Protein AF-A0A1G6DWP0-F1 (afdb_monomer_lite)

Radius of gyration: 29.45 Å; chains: 1; bounding box: 81×47×83 Å

Foldseek 3Di:
DPLQQVLQVVQVVVLVVLCVVQVAAKAFDDPLQLCLVQPLEDDPLAQETEMEHALVSQVSSVVSCVVCVDPQWDKDDLLQQLLAFALFIWTFRQQWAKQQLVCNNNDPFGGHTYTYFYWFFQFPDPVLVVLLVLLSLLSLQLNPQQDHDPDPSSVVSVVVHVVQCPDPVSSSVVSVVSSVSRSVGRPDPPGQKTWTDTRPDDIQIDGPQQRPDFDWGHHPRDIGTHGHPVSQCSVPNPCSSVDDDDRNDDDPRIDIDSRHRNVVVCVVCVVVPNPSVVVSVVVSVVSNVCVVCVVVVVVVVVVVLVVVLVVVLVVVCVLCVVCVVVLLVCVVVVVLVVNCVSCVSVVVSQVVSVVVLAAHANEVVNLVSVQVSCVVVVNNVVSVSSVVRYDPVSHDHDDDDDPPDD

Structure (mmCIF, N/CA/C/O backbone):
data_AF-A0A1G6DWP0-F1
#
_entry.id   AF-A0A1G6DWP0-F1
#
loop_
_atom_site.group_PDB
_atom_site.id
_atom_site.type_symbol
_atom_site.label_atom_id
_atom_site.label_alt_id
_atom_site.label_comp_id
_atom_site.label_asym_id
_atom_site.label_entity_id
_atom_site.label_seq_id
_atom_site.pdbx_PDB_ins_code
_atom_site.Cartn_x
_atom_site.Cartn_y
_atom_site.Cartn_z
_atom_site.occupancy
_atom_site.B_iso_or_equiv
_atom_site.auth_seq_id
_atom_site.auth_comp_id
_atom_site.auth_asym_id
_atom_site.auth_atom_id
_atom_site.pdbx_PDB_model_num
ATOM 1 N N . MET A 1 1 ? -8.481 -23.410 6.264 1.00 83.12 1 MET A N 1
ATOM 2 C CA . MET A 1 1 ? -7.881 -22.217 6.900 1.00 83.12 1 MET A CA 1
ATOM 3 C C . MET A 1 1 ? -6.652 -22.621 7.699 1.00 83.12 1 MET A C 1
ATOM 5 O O . MET A 1 1 ? -6.748 -23.584 8.456 1.00 83.12 1 MET A O 1
ATOM 9 N N . THR A 1 2 ? -5.534 -21.903 7.555 1.00 90.94 2 THR A N 1
ATOM 10 C CA . THR A 1 2 ? -4.406 -22.002 8.505 1.00 90.94 2 THR A CA 1
ATOM 11 C C . THR A 1 2 ? -4.781 -21.350 9.843 1.00 90.94 2 THR A C 1
ATOM 13 O O . THR A 1 2 ? -5.803 -20.660 9.919 1.00 90.94 2 THR A O 1
ATOM 16 N N . GLU A 1 3 ? -3.961 -21.518 10.885 1.00 93.44 3 GLU A N 1
ATOM 17 C CA . GLU A 1 3 ? -4.182 -20.833 12.170 1.00 93.44 3 GLU A CA 1
ATOM 18 C C . GLU A 1 3 ? -4.237 -19.309 12.008 1.00 93.44 3 GLU A C 1
ATOM 20 O O . GLU A 1 3 ? -5.120 -18.665 12.567 1.00 93.44 3 GLU A O 1
ATOM 25 N N . ILE A 1 4 ? -3.405 -18.735 11.131 1.00 94.12 4 ILE A N 1
ATOM 26 C CA . ILE A 1 4 ? -3.423 -17.295 10.837 1.00 94.12 4 ILE A CA 1
ATOM 27 C C . ILE A 1 4 ? -4.785 -16.861 10.288 1.00 94.12 4 ILE A C 1
ATOM 29 O O . ILE A 1 4 ? -5.361 -15.884 10.770 1.00 94.12 4 ILE A O 1
ATOM 33 N N . GLN A 1 5 ? -5.344 -17.584 9.308 1.00 94.25 5 GLN A N 1
ATOM 34 C CA . GLN A 1 5 ? -6.663 -17.226 8.772 1.00 94.25 5 GLN A CA 1
ATOM 35 C C . GLN A 1 5 ? -7.773 -17.416 9.805 1.00 94.25 5 GLN A C 1
ATOM 37 O O . GLN A 1 5 ? -8.675 -16.585 9.856 1.00 94.25 5 GLN A O 1
ATOM 42 N N . LYS A 1 6 ? -7.694 -18.432 10.676 1.00 95.94 6 LYS A N 1
ATOM 43 C CA . LYS A 1 6 ? -8.649 -18.585 11.786 1.00 95.94 6 LYS A CA 1
ATOM 44 C C . LYS A 1 6 ? -8.579 -17.397 12.748 1.00 95.94 6 LYS A C 1
ATOM 46 O O . LYS A 1 6 ? -9.624 -16.865 13.128 1.00 95.94 6 LYS A O 1
ATOM 51 N N . THR A 1 7 ? -7.378 -16.936 13.104 1.00 96.94 7 THR A N 1
ATOM 52 C CA . THR A 1 7 ? -7.182 -15.743 13.941 1.00 96.94 7 THR A CA 1
ATOM 53 C C . THR A 1 7 ? -7.765 -14.498 13.273 1.00 96.94 7 THR A C 1
ATOM 55 O O . THR A 1 7 ? -8.536 -13.771 13.899 1.00 96.94 7 THR A O 1
ATOM 58 N N . LEU A 1 8 ? -7.458 -14.259 11.995 1.00 96.94 8 LEU A N 1
ATOM 59 C CA . LEU A 1 8 ? -7.974 -13.105 11.251 1.00 96.94 8 LEU A CA 1
ATOM 60 C C . LEU A 1 8 ? -9.498 -13.141 11.104 1.00 96.94 8 LEU A C 1
ATOM 62 O O . LEU A 1 8 ? -10.159 -12.122 11.305 1.00 96.94 8 LEU A O 1
ATOM 66 N N . PHE A 1 9 ? -10.064 -14.307 10.798 1.00 97.62 9 PHE A N 1
ATOM 67 C CA . PHE A 1 9 ? -11.506 -14.499 10.702 1.00 97.62 9 PHE A CA 1
ATOM 68 C C . PHE A 1 9 ? -12.209 -14.279 12.045 1.00 97.62 9 PHE A C 1
ATOM 70 O O . PHE A 1 9 ? -13.267 -13.650 12.087 1.00 97.62 9 PHE A O 1
ATOM 77 N N . THR A 1 10 ? -11.600 -14.721 13.148 1.00 97.81 10 THR A N 1
ATOM 78 C CA . THR A 1 10 ? -12.108 -14.471 14.505 1.00 97.81 10 THR A CA 1
ATOM 79 C C . THR A 1 10 ? -12.187 -12.973 14.788 1.00 97.81 10 THR A C 1
ATOM 81 O O . THR A 1 10 ? -13.247 -12.476 15.165 1.00 97.81 10 THR A O 1
ATOM 84 N N . LEU A 1 11 ? -11.115 -12.224 14.506 1.00 98.44 11 LEU A N 1
ATOM 85 C CA . LEU A 1 11 ? -11.111 -10.768 14.676 1.00 98.44 11 LEU A CA 1
ATOM 86 C C . LEU A 1 11 ? -12.141 -10.079 13.775 1.00 98.44 11 LEU A C 1
ATOM 88 O O . LEU A 1 11 ? -12.822 -9.150 14.205 1.00 98.44 11 LEU A O 1
ATOM 92 N N . LEU A 1 12 ? -12.297 -10.546 12.535 1.00 98.44 12 LEU A N 1
ATOM 93 C CA . LEU A 1 12 ? -13.304 -10.017 11.618 1.00 98.44 12 LEU A CA 1
ATOM 94 C C . LEU A 1 12 ? -14.731 -10.258 12.142 1.00 98.44 12 LEU A C 1
ATOM 96 O O . LEU A 1 12 ? -15.574 -9.365 12.055 1.00 98.44 12 LEU A O 1
ATOM 100 N N . CYS A 1 13 ? -14.997 -11.428 12.730 1.00 98.50 13 CYS A N 1
ATOM 101 C CA . CYS A 1 13 ? -16.272 -11.751 13.373 1.00 98.50 13 CYS A CA 1
ATOM 102 C C . CYS A 1 13 ? -16.554 -10.883 14.606 1.00 98.50 13 CYS A C 1
ATOM 104 O O . CYS A 1 13 ? -17.711 -10.535 14.847 1.00 98.50 13 CYS A O 1
ATOM 106 N N . GLU A 1 14 ? -15.527 -10.545 15.387 1.00 98.50 14 GLU A N 1
ATOM 107 C CA . GLU A 1 14 ? -15.638 -9.643 16.539 1.00 98.50 14 GLU A CA 1
ATOM 108 C C . GLU A 1 14 ? -15.982 -8.215 16.093 1.00 98.50 14 GLU A C 1
ATOM 110 O O . GLU A 1 14 ? -16.933 -7.625 16.611 1.00 98.50 14 GLU A O 1
ATOM 115 N N . VAL A 1 15 ? -15.281 -7.687 15.079 1.00 98.69 15 VAL A N 1
ATOM 116 C CA . VAL A 1 15 ? -15.577 -6.373 14.476 1.00 98.69 15 VAL A CA 1
ATOM 117 C C . VAL A 1 15 ? -17.012 -6.328 13.951 1.00 98.69 15 VAL A C 1
ATOM 119 O O . VAL A 1 15 ? -17.754 -5.398 14.266 1.00 98.69 15 VAL A O 1
ATOM 122 N N . ASP A 1 16 ? -17.430 -7.349 13.204 1.00 98.56 16 ASP A N 1
ATOM 123 C CA . ASP A 1 16 ? -18.805 -7.503 12.721 1.00 98.56 16 ASP A CA 1
ATOM 124 C C . ASP A 1 16 ? -19.824 -7.578 13.873 1.00 98.56 16 ASP A C 1
ATOM 126 O O . ASP A 1 16 ? -20.867 -6.928 13.830 1.00 98.56 16 ASP A O 1
ATOM 130 N N . GLY A 1 17 ? -19.511 -8.317 14.941 1.00 98.50 17 GLY A N 1
ATOM 131 C CA . GLY A 1 17 ? -20.351 -8.418 16.137 1.00 98.50 17 GLY A CA 1
ATOM 132 C C . GLY A 1 17 ? -20.591 -7.065 16.810 1.00 98.50 17 GLY A C 1
ATOM 133 O O . GLY A 1 17 ? -21.740 -6.720 17.097 1.00 98.50 17 GLY A O 1
ATOM 134 N N . ILE A 1 18 ? -19.531 -6.269 16.995 1.00 98.69 18 ILE A N 1
ATOM 135 C CA . ILE A 1 18 ? -19.629 -4.893 17.504 1.00 98.69 18 ILE A CA 1
ATOM 136 C C . ILE A 1 18 ? -20.481 -4.051 16.549 1.00 98.69 18 ILE A C 1
ATOM 138 O O . ILE A 1 18 ? -21.414 -3.374 16.985 1.00 98.69 18 ILE A O 1
ATOM 142 N N . CYS A 1 19 ? -20.218 -4.125 15.243 1.00 98.62 19 CYS A N 1
ATOM 143 C CA . CYS A 1 19 ? -20.950 -3.327 14.267 1.00 98.62 19 CYS A CA 1
ATOM 144 C C . CYS A 1 19 ? -22.452 -3.636 14.273 1.00 98.62 19 CYS A C 1
ATOM 146 O O . CYS A 1 19 ? -23.265 -2.715 14.335 1.00 98.62 19 CYS A O 1
ATOM 148 N N . ARG A 1 20 ? -22.838 -4.916 14.301 1.00 97.94 20 ARG A N 1
ATOM 149 C CA . ARG A 1 20 ? -24.248 -5.328 14.387 1.00 97.94 20 ARG A CA 1
ATOM 150 C C . ARG A 1 20 ? -24.908 -4.875 15.682 1.00 97.94 20 ARG A C 1
ATOM 152 O O . ARG A 1 20 ? -26.005 -4.329 15.631 1.00 97.94 20 ARG A O 1
ATOM 159 N N . LYS A 1 21 ? -24.237 -5.055 16.826 1.00 98.50 21 LYS A N 1
ATOM 160 C CA . LYS A 1 21 ? -24.758 -4.657 18.145 1.00 98.50 21 LYS A CA 1
ATOM 161 C C . LYS A 1 21 ? -25.080 -3.163 18.212 1.00 98.50 21 LYS A C 1
ATOM 163 O O . LYS A 1 21 ? -26.076 -2.780 18.818 1.00 98.50 21 LYS A O 1
ATOM 168 N N . TYR A 1 22 ? -24.254 -2.334 17.579 1.00 98.56 22 TYR A N 1
ATOM 169 C CA . TYR A 1 22 ? -24.376 -0.877 17.624 1.00 98.56 22 TYR A CA 1
ATOM 170 C C . TYR A 1 22 ? -25.005 -0.256 16.370 1.00 98.56 22 TYR A C 1
ATOM 172 O O . TYR A 1 22 ? -25.096 0.970 16.295 1.00 98.56 22 TYR A O 1
ATOM 180 N N . GLY A 1 23 ? -25.441 -1.060 15.393 1.00 97.88 23 GLY A N 1
ATOM 181 C CA . GLY A 1 23 ? -26.005 -0.575 14.129 1.00 97.88 23 GLY A CA 1
ATOM 182 C C . GLY A 1 23 ? -25.023 0.290 13.332 1.00 97.88 23 GLY A C 1
ATOM 183 O O . GLY A 1 23 ? -25.397 1.365 12.855 1.00 97.88 23 GLY A O 1
ATOM 184 N N . ILE A 1 24 ? -23.757 -0.125 13.276 1.00 98.56 24 ILE A N 1
ATOM 185 C CA . ILE A 1 24 ? -22.672 0.556 12.562 1.00 98.56 24 ILE A CA 1
ATOM 186 C C . ILE A 1 24 ? -22.544 -0.056 11.172 1.00 98.56 24 ILE A C 1
ATOM 188 O O . ILE A 1 24 ? -22.426 -1.274 11.026 1.00 98.56 24 ILE A O 1
ATOM 192 N N . THR A 1 25 ? -22.552 0.794 10.148 1.00 98.12 25 THR A N 1
ATOM 193 C CA . THR A 1 25 ? -22.424 0.343 8.757 1.00 98.12 25 THR A CA 1
ATOM 194 C C . THR A 1 25 ? -20.957 0.238 8.359 1.00 98.12 25 THR A C 1
ATOM 196 O O . THR A 1 25 ? -20.191 1.194 8.488 1.00 98.12 25 THR A O 1
ATOM 199 N N . TYR A 1 26 ? -20.574 -0.909 7.810 1.00 98.56 26 TYR A N 1
ATOM 200 C CA . TYR A 1 26 ? -19.244 -1.162 7.270 1.00 98.56 26 TYR A CA 1
ATOM 201 C C . TYR A 1 26 ? -19.346 -2.079 6.052 1.00 98.56 26 TYR A C 1
ATOM 203 O O . TYR A 1 26 ? -20.391 -2.678 5.804 1.00 98.56 26 TYR A O 1
ATOM 211 N N . PHE A 1 27 ? -18.250 -2.202 5.313 1.00 98.62 27 PHE A N 1
ATOM 212 C CA . PHE A 1 27 ? -18.129 -3.140 4.204 1.00 98.62 27 PHE A CA 1
ATOM 213 C C . PHE A 1 27 ? -16.790 -3.866 4.303 1.00 98.62 27 PHE A C 1
ATOM 215 O O . PHE A 1 27 ? -15.800 -3.262 4.725 1.00 98.62 27 PHE A O 1
ATOM 222 N N . LEU A 1 28 ? -16.720 -5.134 3.893 1.00 98.12 28 LEU A N 1
ATOM 223 C CA . LEU A 1 28 ? -15.428 -5.752 3.600 1.00 98.12 28 LEU A CA 1
ATOM 224 C C . LEU A 1 28 ? -14.713 -4.907 2.542 1.00 98.12 28 LEU A C 1
ATOM 226 O O . LEU A 1 28 ? -15.346 -4.328 1.652 1.00 98.12 28 LEU A O 1
ATOM 230 N N . HIS A 1 29 ? -13.389 -4.845 2.631 1.00 95.81 29 HIS A N 1
ATOM 231 C CA . HIS A 1 29 ? -12.581 -4.006 1.759 1.00 95.81 29 HIS A CA 1
ATOM 232 C C . HIS A 1 29 ? -11.434 -4.776 1.106 1.00 95.81 29 HIS A C 1
ATOM 234 O O . HIS A 1 29 ? -10.987 -5.815 1.599 1.00 95.81 29 HIS A O 1
ATOM 240 N N . GLU A 1 30 ? -10.992 -4.256 -0.038 1.00 92.94 30 GLU A N 1
ATOM 241 C CA . GLU A 1 30 ? -9.921 -4.800 -0.869 1.00 92.94 30 GLU A CA 1
ATOM 242 C C . GLU A 1 30 ? -9.994 -6.327 -1.041 1.00 92.94 30 GLU A C 1
ATOM 244 O O . GLU A 1 30 ? -11.018 -6.886 -1.438 1.00 92.94 30 GLU A O 1
ATOM 249 N N . ASN A 1 31 ? -8.888 -7.010 -0.751 1.00 92.38 31 ASN A N 1
ATOM 250 C CA . ASN A 1 31 ? -8.732 -8.431 -0.973 1.00 92.38 31 ASN A CA 1
ATOM 251 C C . ASN A 1 31 ? -9.689 -9.252 -0.111 1.00 92.38 31 ASN A C 1
ATOM 253 O O . ASN A 1 31 ? -10.135 -10.298 -0.562 1.00 92.38 31 ASN A O 1
ATOM 257 N N . THR A 1 32 ? -10.045 -8.764 1.083 1.00 95.19 32 THR A N 1
ATOM 258 C CA . THR A 1 32 ? -11.019 -9.444 1.951 1.00 95.19 32 THR A CA 1
ATOM 259 C C . THR A 1 32 ? -12.395 -9.463 1.285 1.00 95.19 32 THR A C 1
ATOM 261 O O . THR A 1 32 ? -13.054 -10.498 1.255 1.00 95.19 32 THR A O 1
ATOM 264 N N . ALA A 1 33 ? -12.808 -8.341 0.684 1.00 95.81 33 ALA A N 1
ATOM 265 C CA . ALA A 1 33 ? -14.050 -8.271 -0.084 1.00 95.81 33 ALA A CA 1
ATOM 266 C C . ALA A 1 33 ? -13.993 -9.138 -1.342 1.00 95.81 33 ALA A C 1
ATOM 268 O O . ALA A 1 33 ? -14.958 -9.824 -1.664 1.00 95.81 33 ALA A O 1
ATOM 269 N N . LEU A 1 34 ? -12.871 -9.095 -2.068 1.00 94.88 34 LEU A N 1
ATOM 270 C CA . LEU A 1 34 ? -12.729 -9.841 -3.314 1.00 94.88 34 LEU A CA 1
ATOM 271 C C . LEU A 1 34 ? -12.750 -11.354 -3.069 1.00 94.88 34 LEU A C 1
ATOM 273 O O . LEU A 1 34 ? -13.442 -12.070 -3.785 1.00 94.88 34 LEU A O 1
ATOM 277 N N . GLU A 1 35 ? -12.047 -11.837 -2.046 1.00 93.62 35 GLU A N 1
ATOM 278 C CA . GLU A 1 35 ? -12.040 -13.252 -1.654 1.00 93.62 35 GLU A CA 1
ATOM 279 C C . GLU A 1 35 ? -13.436 -13.732 -1.250 1.00 93.62 35 GLU A C 1
ATOM 281 O O . GLU A 1 35 ? -13.875 -14.789 -1.705 1.00 93.62 35 GLU A O 1
ATOM 286 N N . ALA A 1 36 ? -14.170 -12.909 -0.499 1.00 94.75 36 ALA A N 1
ATOM 287 C CA . ALA A 1 36 ? -15.547 -13.188 -0.104 1.00 94.75 36 ALA A CA 1
ATOM 288 C C . ALA A 1 36 ? -16.545 -13.215 -1.275 1.00 94.75 36 ALA A C 1
ATOM 290 O O . ALA A 1 36 ? -17.638 -13.738 -1.118 1.00 94.75 36 ALA A O 1
ATOM 291 N N . VAL A 1 37 ? -16.215 -12.632 -2.431 1.00 94.38 37 VAL A N 1
ATOM 292 C CA . VAL A 1 37 ? -17.073 -12.663 -3.633 1.00 94.38 37 VAL A CA 1
ATOM 293 C C . VAL A 1 37 ? -16.622 -13.733 -4.633 1.00 94.38 37 VAL A C 1
ATOM 295 O O . VAL A 1 37 ? -17.430 -14.235 -5.408 1.00 94.38 37 VAL A O 1
ATOM 298 N N . GLN A 1 38 ? -15.333 -14.077 -4.651 1.00 92.50 38 GLN A N 1
ATOM 299 C CA . GLN A 1 38 ? -14.774 -15.053 -5.588 1.00 92.50 38 GLN A CA 1
ATOM 300 C C . GLN A 1 38 ? -14.834 -16.499 -5.086 1.00 92.50 38 GLN A C 1
ATOM 302 O O . GLN A 1 38 ? -14.911 -17.416 -5.903 1.00 92.50 38 GLN A O 1
ATOM 307 N N . LYS A 1 39 ? -14.642 -16.716 -3.780 1.00 85.25 39 LYS A N 1
ATOM 308 C CA . LYS A 1 39 ? -14.234 -18.025 -3.247 1.00 85.25 39 LYS A CA 1
ATOM 309 C C . LYS A 1 39 ? -14.945 -18.448 -1.965 1.00 85.25 39 LYS A C 1
ATOM 311 O O . LYS A 1 39 ? -14.779 -19.594 -1.552 1.00 85.25 39 LYS A O 1
ATOM 316 N N . ASP A 1 40 ? -15.644 -17.528 -1.310 1.00 88.81 40 ASP A N 1
ATOM 317 C CA . ASP A 1 40 ? -16.274 -17.704 0.004 1.00 88.81 40 ASP A CA 1
ATOM 318 C C . ASP A 1 40 ? -15.311 -18.125 1.140 1.00 88.81 40 ASP A C 1
ATOM 320 O O . ASP A 1 40 ? -15.757 -18.496 2.225 1.00 88.81 40 ASP A O 1
ATOM 324 N N . HIS A 1 41 ? -13.989 -18.041 0.934 1.00 91.12 41 HIS A N 1
ATOM 325 C CA . HIS A 1 41 ? -12.952 -18.356 1.926 1.00 91.12 41 HIS A CA 1
ATOM 326 C C . HIS A 1 41 ? -11.785 -17.364 1.869 1.00 91.12 41 HIS A C 1
ATOM 328 O O . HIS A 1 41 ? -11.481 -16.806 0.811 1.00 91.12 41 HIS A O 1
ATOM 334 N N . MET A 1 42 ? -11.111 -17.157 3.003 1.00 91.12 42 MET A N 1
ATOM 335 C CA . MET A 1 42 ? -9.923 -16.303 3.088 1.00 91.12 42 MET A CA 1
ATOM 336 C C . MET A 1 42 ? -8.726 -16.960 2.397 1.00 91.12 42 MET A C 1
ATOM 338 O O . MET A 1 42 ? -8.499 -18.166 2.512 1.00 91.12 42 MET A O 1
ATOM 342 N N . GLY A 1 43 ? -7.911 -16.162 1.707 1.00 87.81 43 GLY A N 1
ATOM 343 C CA . GLY A 1 43 ? -6.688 -16.655 1.075 1.00 87.81 43 GLY A CA 1
ATOM 344 C C . GLY A 1 43 ? -5.657 -17.160 2.094 1.00 87.81 43 GLY A C 1
ATOM 345 O O . GLY A 1 43 ? -5.438 -16.538 3.130 1.00 87.81 43 GLY A O 1
ATOM 346 N N . GLU A 1 44 ? -4.965 -18.257 1.779 1.00 85.88 44 GLU A N 1
ATOM 347 C CA . GLU A 1 44 ? -3.977 -18.884 2.681 1.00 85.88 44 GLU A CA 1
ATOM 348 C C . GLU A 1 44 ? -2.758 -17.994 2.986 1.00 85.88 44 GLU A C 1
ATOM 350 O O . GLU A 1 44 ? -2.156 -18.081 4.052 1.00 85.88 44 GLU A O 1
ATOM 355 N N . GLU A 1 45 ? -2.413 -17.089 2.071 1.00 85.12 45 GLU A N 1
ATOM 356 C CA . GLU A 1 45 ? -1.308 -16.127 2.210 1.00 85.12 45 GLU A CA 1
ATOM 357 C C . GLU A 1 45 ? -1.790 -14.761 2.758 1.00 85.12 45 GLU A C 1
ATOM 359 O O . GLU A 1 45 ? -1.157 -13.720 2.551 1.00 85.12 45 GLU A O 1
ATOM 364 N N . ARG A 1 46 ? -2.969 -14.717 3.394 1.00 88.31 46 ARG A N 1
ATOM 365 C CA . ARG A 1 46 ? -3.550 -13.490 3.954 1.00 88.31 46 ARG A CA 1
ATOM 366 C C . ARG A 1 46 ? -3.014 -13.251 5.365 1.00 88.31 46 ARG A C 1
ATOM 368 O O . ARG A 1 46 ? -3.211 -14.083 6.244 1.00 88.31 46 ARG A O 1
ATOM 375 N N . MET A 1 47 ? -2.396 -12.086 5.576 1.00 88.69 47 MET A N 1
ATOM 376 C CA . MET A 1 47 ? -1.822 -11.668 6.870 1.00 88.69 47 MET A CA 1
ATOM 377 C C . MET A 1 47 ? -2.618 -10.550 7.566 1.00 88.69 47 MET A C 1
ATOM 379 O O . MET A 1 47 ? -2.285 -10.143 8.676 1.00 88.69 47 MET A O 1
ATOM 383 N N . ILE A 1 48 ? -3.653 -10.020 6.910 1.00 89.50 48 ILE A N 1
ATOM 384 C CA . ILE A 1 48 ? -4.512 -8.956 7.435 1.00 89.50 48 ILE A CA 1
ATOM 385 C C . ILE A 1 48 ? -5.914 -9.084 6.839 1.00 89.50 48 ILE A C 1
ATOM 387 O O . ILE A 1 48 ? -6.045 -9.399 5.656 1.00 89.50 48 ILE A O 1
ATOM 391 N N . ALA A 1 49 ? -6.941 -8.835 7.647 1.00 95.06 49 ALA A N 1
ATOM 392 C CA . ALA A 1 49 ? -8.318 -8.681 7.183 1.00 95.06 49 ALA 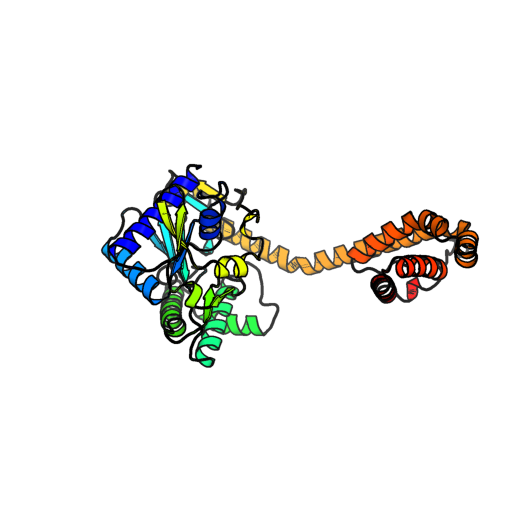A CA 1
ATOM 393 C C . ALA A 1 49 ? -8.672 -7.192 7.121 1.00 95.06 49 ALA A C 1
ATOM 395 O O . ALA A 1 49 ? -8.157 -6.393 7.903 1.00 95.06 49 ALA A O 1
ATOM 396 N N . GLU A 1 50 ? -9.532 -6.803 6.185 1.00 96.38 50 GLU A N 1
ATOM 397 C CA . GLU A 1 50 ? -9.767 -5.394 5.873 1.00 96.38 50 GLU A CA 1
ATOM 398 C C . GLU A 1 50 ? -11.253 -5.085 5.744 1.00 96.38 50 GLU A C 1
ATOM 400 O O . GLU A 1 50 ? -12.003 -5.758 5.033 1.00 96.38 50 GLU A O 1
ATOM 405 N N . VAL A 1 51 ? -11.657 -4.011 6.412 1.00 98.50 51 VAL A N 1
ATOM 406 C CA . VAL A 1 51 ? -12.980 -3.409 6.300 1.00 98.50 51 VAL A CA 1
ATOM 407 C C . VAL A 1 51 ? -12.843 -1.918 6.031 1.00 98.50 51 VAL A C 1
ATOM 409 O O . VAL A 1 51 ? -11.799 -1.310 6.277 1.00 98.50 51 VAL A O 1
ATOM 412 N N . ILE A 1 52 ? -13.908 -1.315 5.522 1.00 98.38 52 ILE A N 1
ATOM 413 C CA . ILE A 1 52 ? -13.985 0.117 5.274 1.00 98.38 52 ILE A CA 1
ATOM 414 C C . ILE A 1 52 ? -15.280 0.689 5.846 1.00 98.38 52 ILE A C 1
ATOM 416 O O . ILE A 1 52 ? -16.346 0.077 5.757 1.00 98.38 52 ILE A O 1
ATOM 420 N N . MET A 1 53 ? -15.176 1.873 6.444 1.00 98.12 53 MET A N 1
ATOM 421 C CA . MET A 1 53 ? -16.281 2.596 7.072 1.00 98.12 53 MET A CA 1
ATOM 422 C C . MET A 1 53 ? -16.260 4.061 6.641 1.00 98.12 53 MET A C 1
ATOM 424 O O . MET A 1 53 ? -15.196 4.624 6.383 1.00 98.12 53 MET A O 1
ATOM 428 N N . ARG A 1 54 ? -17.423 4.716 6.592 1.00 97.56 54 ARG A N 1
ATOM 429 C CA . ARG A 1 54 ? -17.468 6.187 6.497 1.00 97.56 54 ARG A CA 1
ATOM 430 C C . ARG A 1 54 ? -17.013 6.811 7.816 1.00 97.56 54 ARG A C 1
ATOM 432 O O . ARG A 1 54 ? -17.074 6.159 8.854 1.00 97.56 54 ARG A O 1
ATOM 439 N N . VAL A 1 55 ? -16.632 8.089 7.792 1.00 97.88 55 VAL A N 1
ATOM 440 C CA . VAL A 1 55 ? -16.181 8.814 8.996 1.00 97.88 55 VAL A CA 1
ATOM 441 C C . VAL A 1 55 ? -17.163 8.700 10.177 1.00 97.88 55 VAL A C 1
ATOM 443 O O . VAL A 1 55 ? -16.704 8.311 11.252 1.00 97.88 55 VAL A O 1
ATOM 446 N N . PRO A 1 56 ? -18.485 8.945 10.030 1.00 97.69 56 PRO A N 1
ATOM 447 C CA . PRO A 1 56 ? -19.406 8.832 11.166 1.00 97.69 56 PRO A CA 1
ATOM 448 C C . PRO A 1 56 ? -19.464 7.418 11.759 1.00 97.69 56 PRO A C 1
ATOM 450 O O . PRO A 1 56 ? -19.548 7.250 12.971 1.00 97.69 56 PRO A O 1
ATOM 453 N N . GLU A 1 57 ? -19.375 6.395 10.908 1.00 98.44 57 GLU A N 1
ATOM 454 C CA . GLU A 1 57 ? -19.407 4.989 11.321 1.00 98.44 57 GLU A CA 1
ATOM 455 C C . GLU A 1 57 ? -18.110 4.583 12.027 1.00 98.44 57 GLU A C 1
ATOM 457 O O . GLU A 1 57 ? -18.162 3.903 13.049 1.00 98.44 57 GLU A O 1
ATOM 462 N N . LEU A 1 58 ? -16.955 5.071 11.553 1.00 98.50 58 LEU A N 1
ATOM 463 C CA . LEU A 1 58 ? -15.679 4.888 12.243 1.00 98.50 58 LEU A CA 1
ATOM 464 C C . LEU A 1 58 ? -15.736 5.480 13.657 1.00 98.50 58 LEU A C 1
ATOM 466 O O . LEU A 1 58 ? -15.347 4.810 14.608 1.00 98.50 58 LEU A O 1
ATOM 470 N N . LEU A 1 59 ? -16.223 6.716 13.811 1.00 98.50 59 LEU A N 1
ATOM 471 C CA . LEU A 1 59 ? -16.313 7.363 15.125 1.00 98.50 59 LEU A CA 1
ATOM 472 C C . LEU A 1 59 ? -17.228 6.573 16.072 1.00 98.50 59 LEU A C 1
ATOM 474 O O . LEU A 1 59 ? -16.839 6.286 17.204 1.00 98.50 59 LEU A O 1
ATOM 478 N N . ARG A 1 60 ? -18.390 6.120 15.582 1.00 98.69 60 ARG A N 1
ATOM 479 C CA . ARG A 1 60 ? -19.290 5.234 16.339 1.00 98.69 60 ARG A CA 1
ATOM 480 C C . ARG A 1 60 ? -18.624 3.909 16.714 1.00 98.69 60 ARG A C 1
ATOM 482 O O . ARG A 1 60 ? -18.849 3.417 17.816 1.00 98.69 60 ARG A O 1
ATOM 489 N N . PHE A 1 61 ? -17.799 3.339 15.835 1.00 98.75 61 PHE A N 1
ATOM 490 C CA . PHE A 1 61 ? -17.038 2.124 16.128 1.00 98.75 61 PHE A CA 1
ATOM 491 C C . PHE A 1 61 ? -15.999 2.347 17.226 1.00 98.75 61 PHE A C 1
ATOM 493 O O . PHE A 1 61 ? -15.908 1.536 18.145 1.00 98.75 61 PHE A O 1
ATOM 500 N N . MET A 1 62 ? -15.254 3.453 17.177 1.00 98.50 62 MET A N 1
ATOM 501 C CA . MET A 1 62 ? -14.287 3.802 18.223 1.00 98.50 62 MET A CA 1
ATOM 502 C C . MET A 1 62 ? -14.981 3.986 19.579 1.00 98.50 62 MET A C 1
ATOM 504 O O . MET A 1 62 ? -14.514 3.458 20.584 1.00 98.50 62 MET A O 1
ATOM 508 N N . GLU A 1 63 ? -16.139 4.647 19.614 1.00 98.50 63 GLU A N 1
ATOM 509 C CA . GLU A 1 63 ? -16.941 4.759 20.838 1.00 98.50 63 GLU A CA 1
ATOM 510 C C . GLU A 1 63 ? -17.472 3.409 21.334 1.00 98.50 63 GLU A C 1
ATOM 512 O O . GLU A 1 63 ? -17.490 3.154 22.538 1.00 98.50 63 GLU A O 1
ATOM 517 N N . ALA A 1 64 ? -17.939 2.547 20.428 1.00 98.69 64 ALA A N 1
ATOM 518 C CA . ALA A 1 64 ? -18.413 1.211 20.772 1.00 98.69 64 ALA A CA 1
ATOM 519 C C . ALA A 1 64 ? -17.279 0.355 21.351 1.00 98.69 64 ALA A C 1
ATOM 521 O O . ALA A 1 64 ? -17.473 -0.309 22.365 1.00 98.69 64 ALA A O 1
ATOM 522 N N . PHE A 1 65 ? -16.080 0.430 20.770 1.00 98.44 65 PHE A N 1
ATOM 523 C CA . PHE A 1 65 ? -14.889 -0.231 21.293 1.00 98.44 65 PHE A CA 1
ATOM 524 C C . PHE A 1 65 ? -14.567 0.217 22.725 1.00 98.44 65 PHE A C 1
ATOM 526 O O . PHE A 1 65 ? -14.383 -0.625 23.602 1.00 98.44 65 PHE A O 1
ATOM 533 N N . GLU A 1 66 ? -14.572 1.526 22.990 1.00 97.75 66 GLU A N 1
ATOM 534 C CA . GLU A 1 66 ? -14.320 2.072 24.333 1.00 97.75 66 GLU A CA 1
ATOM 535 C C . GLU A 1 66 ? -15.406 1.704 25.358 1.00 97.75 66 GLU A C 1
ATOM 537 O O . GLU A 1 66 ? -15.129 1.654 26.559 1.00 97.75 66 GLU A O 1
ATOM 542 N N . LYS A 1 67 ? -16.640 1.435 24.909 1.00 97.62 67 LYS A N 1
ATOM 543 C CA . LYS A 1 67 ? -17.742 0.955 25.761 1.00 97.62 67 LYS A CA 1
ATOM 544 C C . LYS A 1 67 ? -17.624 -0.537 26.068 1.00 97.62 67 LYS A C 1
ATOM 546 O O . LYS A 1 67 ? -17.770 -0.922 27.223 1.00 97.62 67 LYS A O 1
ATOM 551 N N . GLU A 1 68 ? -17.367 -1.362 25.054 1.00 96.69 68 GLU A N 1
ATOM 552 C CA . GLU A 1 68 ? -17.251 -2.819 25.202 1.00 96.69 68 GLU A CA 1
ATOM 553 C C . GLU A 1 68 ? -15.959 -3.230 25.918 1.00 96.69 68 GLU A C 1
ATOM 555 O O . GLU A 1 68 ? -15.955 -4.228 26.632 1.00 96.69 68 GLU A O 1
ATOM 560 N N . LYS A 1 69 ? -14.868 -2.478 25.710 1.00 95.00 69 LYS A N 1
ATOM 561 C CA . LYS A 1 69 ? -13.501 -2.789 26.166 1.00 95.00 69 LYS A CA 1
ATOM 562 C C . LYS A 1 69 ? -13.153 -4.275 26.019 1.00 95.00 69 LYS A C 1
ATOM 564 O O . LYS A 1 69 ? -12.887 -4.939 27.026 1.00 95.00 69 LYS A O 1
ATOM 569 N N . PRO A 1 70 ? -13.169 -4.821 24.787 1.00 95.56 70 PRO A N 1
ATOM 570 C CA . PRO A 1 70 ? -12.937 -6.243 24.584 1.00 95.56 70 PRO A CA 1
ATOM 571 C C . PRO A 1 70 ? -11.581 -6.656 25.171 1.00 95.56 70 PRO A C 1
ATOM 573 O O . PRO A 1 70 ? -10.564 -5.999 24.943 1.00 95.56 70 PRO A O 1
ATOM 576 N N . ALA A 1 71 ? -11.568 -7.738 25.949 1.00 95.44 71 ALA A N 1
ATOM 577 C CA . ALA A 1 71 ? -10.351 -8.208 26.598 1.00 95.44 71 ALA A CA 1
ATOM 578 C C . ALA A 1 71 ? -9.293 -8.609 25.557 1.00 95.44 71 ALA A C 1
ATOM 580 O O . ALA A 1 71 ? -9.616 -9.230 24.546 1.00 95.44 71 ALA A O 1
ATOM 581 N N . HIS A 1 72 ? -8.024 -8.289 25.829 1.00 96.44 72 HIS A N 1
ATOM 582 C CA . HIS A 1 72 ? -6.890 -8.600 24.944 1.00 96.44 72 HIS A CA 1
ATOM 583 C C . HIS A 1 72 ? -7.032 -8.021 23.530 1.00 96.44 72 HIS A C 1
ATOM 585 O O . HIS A 1 72 ? -6.595 -8.626 22.541 1.00 96.44 72 HIS A O 1
ATOM 591 N N . ARG A 1 73 ? -7.684 -6.862 23.427 1.00 97.69 73 ARG A N 1
ATOM 592 C CA . ARG A 1 73 ? -7.816 -6.113 22.186 1.00 97.69 73 ARG A CA 1
ATOM 593 C C . ARG A 1 73 ? -7.339 -4.692 22.380 1.00 97.69 73 ARG A C 1
ATOM 595 O O . ARG A 1 73 ? -7.637 -4.045 23.382 1.00 97.69 73 ARG A O 1
ATOM 602 N N . SER A 1 74 ? -6.676 -4.195 21.349 1.00 97.06 74 SER A N 1
ATOM 603 C CA . SER A 1 74 ? -6.262 -2.806 21.241 1.00 97.06 74 SER A CA 1
ATOM 604 C C . SER A 1 74 ? -6.838 -2.192 19.971 1.00 97.06 74 SER A C 1
ATOM 606 O O . SER A 1 74 ? -6.944 -2.860 18.942 1.00 97.06 74 SER A O 1
ATOM 608 N N . LEU A 1 75 ? -7.168 -0.903 20.029 1.00 96.94 75 LEU A N 1
ATOM 609 C CA . LEU A 1 75 ? -7.541 -0.120 18.856 1.00 96.94 75 LEU A CA 1
ATOM 610 C C . LEU A 1 75 ? -6.456 0.918 18.586 1.00 96.94 75 LEU A C 1
ATOM 612 O O . LEU A 1 75 ? -6.263 1.828 19.382 1.00 96.94 75 LEU A O 1
ATOM 616 N N . GLU A 1 76 ? -5.731 0.781 17.484 1.00 95.19 76 GLU A N 1
ATOM 617 C CA . GLU A 1 76 ? -4.587 1.636 17.146 1.00 95.19 76 GLU A CA 1
ATOM 618 C C . GLU A 1 76 ? -4.948 2.637 16.044 1.00 95.19 76 GLU A C 1
ATOM 620 O O . GLU A 1 76 ? -5.556 2.254 15.045 1.00 95.19 76 GLU A O 1
ATOM 625 N N . SER A 1 77 ? -4.598 3.916 16.217 1.00 95.56 77 SER A N 1
ATOM 626 C CA . SER A 1 77 ? -4.848 4.993 15.244 1.00 95.56 77 SER A CA 1
ATOM 627 C C . SER A 1 77 ? -3.955 6.216 15.507 1.00 95.56 77 SER A C 1
ATOM 629 O O . SER A 1 77 ? -3.191 6.247 16.472 1.00 95.56 77 SER A O 1
ATOM 631 N N . TRP A 1 78 ? -4.120 7.294 14.728 1.00 94.69 78 TRP A N 1
ATOM 632 C CA . TRP A 1 78 ? -3.514 8.608 15.022 1.00 94.69 78 TRP A CA 1
ATOM 633 C C . TRP A 1 78 ? -3.872 9.188 16.399 1.00 94.69 78 TRP A C 1
ATOM 635 O O . TRP A 1 78 ? -3.226 10.131 16.849 1.00 94.69 78 TRP A O 1
ATOM 645 N N . LEU A 1 79 ? -4.881 8.651 17.092 1.00 95.38 79 LEU A N 1
ATOM 646 C CA . LEU A 1 79 ? -5.246 9.118 18.430 1.00 95.38 79 LEU A CA 1
ATOM 647 C C . LEU A 1 79 ? -4.299 8.620 19.532 1.00 95.38 79 LEU A C 1
ATOM 649 O O . LEU A 1 79 ? -4.271 9.211 20.620 1.00 95.38 79 LEU A O 1
ATOM 653 N N . ASN A 1 80 ? -3.551 7.542 19.284 1.00 93.31 80 ASN A N 1
ATOM 654 C CA . ASN A 1 80 ? -2.711 6.886 20.290 1.00 93.31 80 ASN A CA 1
ATOM 655 C C . ASN A 1 80 ? -1.350 6.378 19.783 1.00 93.31 80 ASN A C 1
ATOM 657 O O . ASN A 1 80 ? -0.498 6.066 20.619 1.00 93.31 80 ASN A O 1
ATOM 661 N N . GLU A 1 81 ? -1.120 6.360 18.469 1.00 92.12 81 GLU A N 1
ATOM 662 C CA . GLU A 1 81 ? 0.169 6.069 17.848 1.00 92.12 81 GLU A CA 1
ATOM 663 C C . GLU A 1 81 ? 0.510 7.148 16.796 1.00 92.12 81 GLU A C 1
ATOM 665 O O . GLU A 1 81 ? -0.028 7.137 15.684 1.00 92.12 81 GLU A O 1
ATOM 670 N N . PRO A 1 82 ? 1.402 8.108 17.115 1.00 90.06 82 PRO A N 1
ATOM 671 C CA . PRO A 1 82 ? 1.720 9.228 16.227 1.00 90.06 82 PRO A CA 1
ATOM 672 C C . PRO A 1 82 ? 2.392 8.838 14.908 1.00 90.06 82 PRO A C 1
ATOM 674 O O . PRO A 1 82 ? 2.462 9.658 13.992 1.00 90.06 82 PRO A O 1
ATOM 677 N N . ARG A 1 83 ? 2.940 7.625 14.807 1.00 87.94 83 ARG A N 1
ATOM 678 C CA . ARG A 1 83 ? 3.546 7.106 13.576 1.00 87.94 83 ARG A CA 1
ATOM 679 C C . ARG A 1 83 ? 2.617 6.196 12.782 1.00 87.94 83 ARG A C 1
ATOM 681 O O . ARG A 1 83 ? 3.032 5.690 11.735 1.00 87.94 83 ARG A O 1
ATOM 688 N N . TYR A 1 84 ? 1.381 6.005 13.251 1.00 90.25 84 TYR A N 1
ATOM 689 C CA . TYR A 1 84 ? 0.392 5.196 12.555 1.00 90.25 84 TYR A CA 1
ATOM 690 C C . TYR A 1 84 ? 0.230 5.684 11.115 1.00 90.25 84 TYR A C 1
ATOM 692 O O . TYR A 1 84 ? 0.083 6.879 10.862 1.00 90.25 84 TYR A O 1
ATOM 700 N N . GLY A 1 85 ? 0.334 4.765 10.156 1.00 82.56 85 GLY A N 1
ATOM 701 C CA . GLY A 1 85 ? 0.503 5.123 8.746 1.00 82.56 85 GLY A CA 1
ATOM 702 C C . GLY A 1 85 ? -0.721 5.782 8.104 1.00 82.56 85 GLY A C 1
ATOM 703 O O . GLY A 1 85 ? -0.573 6.514 7.133 1.00 82.56 85 GLY A O 1
ATOM 704 N N . ASP A 1 86 ? -1.924 5.578 8.639 1.00 85.56 86 ASP A N 1
ATOM 705 C CA . ASP A 1 86 ? -3.158 5.827 7.888 1.00 85.56 86 ASP A CA 1
ATOM 706 C C . ASP A 1 86 ? -4.199 6.659 8.648 1.00 85.56 86 ASP A C 1
ATOM 708 O O . ASP A 1 86 ? -4.290 6.629 9.872 1.00 85.56 86 ASP A O 1
ATOM 712 N N . PHE A 1 87 ? -5.069 7.354 7.908 1.00 94.38 87 PHE A N 1
ATOM 713 C CA . PHE A 1 87 ? -6.322 7.865 8.469 1.00 94.38 87 PHE A CA 1
ATOM 714 C C . PHE A 1 87 ? -7.334 6.714 8.552 1.00 94.38 87 PHE A C 1
ATOM 716 O O . PHE A 1 87 ? -7.996 6.386 7.565 1.00 94.38 87 PHE A O 1
ATOM 723 N N . GLY A 1 88 ? -7.399 6.082 9.721 1.00 95.31 88 GLY A N 1
ATOM 724 C CA . GLY A 1 88 ? -8.231 4.920 10.033 1.00 95.31 88 GLY A CA 1
ATOM 725 C C . GLY A 1 88 ? -7.803 4.311 11.365 1.00 95.31 88 GLY A C 1
ATOM 726 O O . GLY A 1 88 ? -7.165 4.992 12.173 1.00 95.31 88 GLY A O 1
ATOM 727 N N . CYS A 1 89 ? -8.112 3.037 11.595 1.00 96.12 89 CYS A N 1
ATOM 728 C CA . CYS A 1 89 ? -7.619 2.323 12.772 1.00 96.12 89 CYS A CA 1
ATOM 729 C C . CYS A 1 89 ? -7.366 0.829 12.517 1.00 96.12 89 CYS A C 1
ATOM 731 O O . CYS A 1 89 ? -7.760 0.278 11.488 1.00 96.12 89 CYS A O 1
ATOM 733 N N . ARG A 1 90 ? -6.686 0.168 13.457 1.00 96.25 90 ARG A N 1
ATOM 734 C CA . ARG A 1 90 ? -6.497 -1.290 13.495 1.00 96.25 90 ARG A CA 1
ATOM 735 C C . ARG A 1 90 ? -7.100 -1.857 14.768 1.00 96.25 90 ARG A C 1
ATOM 737 O O . ARG A 1 90 ? -6.751 -1.403 15.853 1.00 96.25 90 ARG A O 1
ATOM 744 N N . TYR A 1 91 ? -7.952 -2.866 14.624 1.00 98.06 91 TYR A N 1
ATOM 745 C CA . TYR A 1 91 ? -8.446 -3.690 15.723 1.00 98.06 91 TYR A CA 1
ATOM 746 C C . TYR A 1 91 ? -7.498 -4.879 15.899 1.00 98.06 91 TYR A C 1
ATOM 748 O O . TYR A 1 91 ? -7.444 -5.753 15.033 1.00 98.06 91 TYR A O 1
ATOM 756 N N . VAL A 1 92 ? -6.698 -4.866 16.964 1.00 97.56 92 VAL A N 1
ATOM 757 C CA . VAL A 1 92 ? -5.519 -5.728 17.146 1.00 97.56 92 VAL A CA 1
ATOM 758 C C . VAL A 1 92 ? -5.763 -6.770 18.234 1.00 97.56 92 VAL A C 1
ATOM 760 O O . VAL A 1 92 ? -6.327 -6.448 19.279 1.00 97.56 92 VAL A O 1
ATOM 763 N N . ASN A 1 93 ? -5.304 -8.003 18.008 1.00 98.00 93 ASN A N 1
ATOM 764 C CA . ASN A 1 93 ? -5.237 -9.054 19.020 1.00 98.00 93 ASN A CA 1
ATOM 765 C C . ASN A 1 93 ? -3.922 -8.981 19.803 1.00 98.00 93 ASN A C 1
ATOM 767 O O . ASN A 1 93 ? -2.863 -9.318 19.270 1.00 98.00 93 ASN A O 1
ATOM 771 N N . ASP A 1 94 ? -3.998 -8.603 21.077 1.00 97.25 94 ASP A N 1
ATOM 772 C CA . ASP A 1 94 ? -2.810 -8.411 21.911 1.00 97.25 94 ASP A CA 1
ATOM 773 C C . ASP A 1 94 ? -2.119 -9.728 22.309 1.00 97.25 94 ASP A C 1
ATOM 775 O O . ASP A 1 94 ? -0.948 -9.709 22.687 1.00 97.25 94 ASP A O 1
ATOM 779 N N . ASN A 1 95 ? -2.807 -10.867 22.173 1.00 97.81 95 ASN A N 1
ATOM 780 C CA . ASN A 1 95 ? -2.288 -12.201 22.503 1.00 97.81 95 ASN A CA 1
ATOM 781 C C . ASN A 1 95 ? -1.622 -12.902 21.308 1.00 97.81 95 ASN A C 1
ATOM 783 O O . ASN A 1 95 ? -1.447 -14.113 21.322 1.00 97.81 95 ASN A O 1
ATOM 787 N N . THR A 1 96 ? -1.295 -12.157 20.254 1.00 97.88 96 THR A N 1
ATOM 788 C CA . THR A 1 96 ? -0.659 -12.702 19.047 1.00 97.88 96 THR A CA 1
ATOM 789 C C . THR A 1 96 ? 0.548 -11.873 18.649 1.00 97.88 96 THR A C 1
ATOM 791 O O . THR A 1 96 ? 0.703 -10.736 19.107 1.00 97.88 96 THR A O 1
ATOM 794 N N . LEU A 1 97 ? 1.369 -12.424 17.761 1.00 96.31 97 LEU A N 1
ATOM 795 C CA . LEU A 1 97 ? 2.541 -11.796 17.183 1.00 96.31 97 LEU A CA 1
ATOM 796 C C . LEU A 1 97 ? 2.372 -11.688 15.666 1.00 96.31 97 LEU A C 1
ATOM 798 O O . LEU A 1 97 ? 2.112 -12.654 14.958 1.00 96.31 97 LEU A O 1
ATOM 802 N N . TYR A 1 98 ? 2.557 -10.479 15.166 1.00 94.81 98 TYR A N 1
ATOM 803 C CA . TYR A 1 98 ? 2.698 -10.122 13.770 1.00 94.81 98 TYR A CA 1
ATOM 804 C C . TYR A 1 98 ? 3.601 -8.886 13.688 1.00 94.81 98 TYR A C 1
ATOM 806 O O . TYR A 1 98 ? 3.166 -7.733 13.779 1.00 94.81 98 TYR A O 1
ATOM 814 N N . LEU A 1 99 ? 4.895 -9.149 13.547 1.00 92.31 99 LEU A N 1
ATOM 815 C CA . LEU A 1 99 ? 5.959 -8.166 13.453 1.00 92.31 99 LEU A CA 1
ATOM 816 C C . LEU A 1 99 ? 6.479 -8.114 12.017 1.00 92.31 99 LEU A C 1
ATOM 818 O O . LEU A 1 99 ? 7.180 -9.009 11.555 1.00 92.31 99 LEU A O 1
ATOM 822 N N . ASP A 1 100 ? 6.151 -7.032 11.324 1.00 90.06 100 ASP A N 1
ATOM 823 C CA . ASP A 1 100 ? 6.593 -6.750 9.961 1.00 90.06 100 ASP A CA 1
ATOM 824 C C . ASP A 1 100 ? 7.755 -5.750 10.010 1.00 90.06 100 ASP A C 1
ATOM 826 O O . ASP A 1 100 ? 7.530 -4.548 10.154 1.00 90.06 100 ASP A O 1
ATOM 830 N N . LEU A 1 101 ? 9.001 -6.234 9.938 1.00 87.81 101 LEU A N 1
ATOM 831 C CA . LEU A 1 101 ? 10.195 -5.403 10.154 1.00 87.81 101 LEU A CA 1
ATOM 832 C C . LEU A 1 101 ? 10.264 -4.169 9.224 1.00 87.81 101 LEU A C 1
ATOM 834 O O . LEU A 1 101 ? 10.615 -3.095 9.712 1.00 87.81 101 LEU A O 1
ATOM 838 N N . PRO A 1 102 ? 9.913 -4.252 7.921 1.00 83.12 102 PRO A N 1
ATOM 839 C CA . PRO A 1 102 ? 9.800 -3.088 7.042 1.00 83.12 102 PRO A CA 1
ATOM 840 C C . PRO A 1 102 ? 8.780 -2.028 7.469 1.00 83.12 102 PRO A C 1
ATOM 842 O O . PRO A 1 102 ? 8.902 -0.891 7.037 1.00 83.12 102 PRO A O 1
ATOM 845 N N . ASN A 1 103 ? 7.767 -2.397 8.256 1.00 80.44 103 ASN A N 1
ATOM 846 C CA . ASN A 1 103 ? 6.709 -1.497 8.724 1.00 80.44 103 ASN A CA 1
ATOM 847 C C . ASN A 1 103 ? 6.749 -1.304 10.247 1.00 80.44 103 ASN A C 1
ATOM 849 O O . ASN A 1 103 ? 5.774 -0.834 10.833 1.00 80.44 103 ASN A O 1
ATOM 853 N N . TYR A 1 104 ? 7.873 -1.647 10.886 1.00 83.62 104 TYR A N 1
ATOM 854 C CA . TYR A 1 104 ? 8.025 -1.664 12.339 1.00 83.62 104 TYR A CA 1
ATOM 855 C C . TYR A 1 104 ? 7.578 -0.347 12.982 1.00 83.62 104 TYR A C 1
ATOM 857 O O . TYR A 1 104 ? 6.827 -0.339 13.944 1.00 83.62 104 TYR A O 1
ATOM 865 N N . HIS A 1 105 ? 7.967 0.792 12.411 1.00 78.19 105 HIS A N 1
ATOM 866 C CA . HIS A 1 105 ? 7.665 2.097 12.995 1.00 78.19 105 HIS A CA 1
ATOM 867 C C . HIS A 1 105 ? 6.232 2.588 12.805 1.00 78.19 105 HIS A C 1
ATOM 869 O O . HIS A 1 105 ? 5.892 3.603 13.404 1.00 78.19 105 HIS A O 1
ATOM 875 N N . HIS A 1 106 ? 5.418 1.926 11.983 1.00 81.38 106 HIS A N 1
ATOM 876 C CA . HIS A 1 106 ? 4.038 2.344 11.735 1.00 81.38 106 HIS A CA 1
ATOM 877 C C . HIS A 1 106 ? 3.051 1.795 12.760 1.00 81.38 106 HIS A C 1
ATOM 879 O O . HIS A 1 106 ? 1.898 2.219 12.776 1.00 81.38 106 HIS A O 1
ATOM 885 N N . TYR A 1 107 ? 3.490 0.862 13.602 1.00 85.62 107 TYR A N 1
ATOM 886 C CA . TYR A 1 107 ? 2.645 0.179 14.564 1.00 85.62 107 TYR A CA 1
ATOM 887 C C . TYR A 1 107 ? 3.320 0.175 15.932 1.00 85.62 107 TYR A C 1
ATOM 889 O O . TYR A 1 107 ? 4.534 0.055 16.061 1.00 85.62 107 TYR A O 1
ATOM 897 N N . ARG A 1 108 ? 2.511 0.294 16.971 1.00 88.25 108 ARG A N 1
ATOM 898 C CA . ARG A 1 108 ? 2.869 0.079 18.369 1.00 88.25 108 ARG A CA 1
ATOM 899 C C . ARG A 1 108 ? 2.456 -1.311 18.823 1.00 88.25 108 ARG A C 1
ATOM 901 O O . ARG A 1 108 ? 3.169 -1.931 19.610 1.00 88.25 108 ARG A O 1
ATOM 908 N N . GLN A 1 109 ? 1.309 -1.781 18.333 1.00 91.94 109 GLN A N 1
ATOM 909 C CA . GLN A 1 109 ? 0.776 -3.105 18.627 1.00 91.94 109 GLN A CA 1
ATOM 910 C C . GLN A 1 109 ? 1.097 -4.064 17.472 1.00 91.94 109 GLN A C 1
ATOM 912 O O . GLN A 1 109 ? 0.578 -3.935 16.356 1.00 91.94 109 GLN A O 1
ATOM 917 N N . TYR A 1 110 ? 1.949 -5.050 17.753 1.00 94.12 110 TYR A N 1
ATOM 918 C CA . TYR A 1 110 ? 2.437 -6.024 16.773 1.00 94.12 110 TYR A CA 1
ATOM 919 C C . TYR A 1 110 ? 1.664 -7.339 16.846 1.00 94.12 110 TYR A C 1
ATOM 921 O O . TYR A 1 110 ? 2.271 -8.398 16.838 1.00 94.12 110 TYR A O 1
ATOM 929 N N . GLY A 1 111 ? 0.338 -7.276 16.962 1.00 95.94 111 GLY A N 1
ATOM 930 C CA . GLY A 1 111 ? -0.544 -8.439 16.856 1.00 95.94 111 GLY A CA 1
ATOM 931 C C . GLY A 1 111 ? -1.222 -8.528 15.489 1.00 95.94 111 GLY A C 1
ATOM 932 O O . GLY A 1 111 ? -1.230 -7.557 14.715 1.00 95.94 111 GLY A O 1
ATOM 933 N N . PHE A 1 112 ? -1.839 -9.676 15.199 1.00 96.75 112 PHE A N 1
ATOM 934 C CA . PHE A 1 112 ? -2.760 -9.799 14.068 1.00 96.75 112 PHE A CA 1
ATOM 935 C C . PHE A 1 112 ? -3.920 -8.820 14.226 1.00 96.75 112 PHE A C 1
ATOM 937 O O . PHE A 1 112 ? -4.366 -8.530 15.339 1.00 96.75 112 PHE A O 1
ATOM 944 N N . ALA A 1 113 ? -4.399 -8.282 13.106 1.00 96.25 113 ALA A N 1
ATOM 945 C CA . ALA A 1 113 ? -5.364 -7.197 13.139 1.00 96.25 113 ALA A CA 1
ATOM 946 C C . ALA A 1 113 ? -6.367 -7.241 11.989 1.00 96.25 113 ALA A C 1
ATOM 94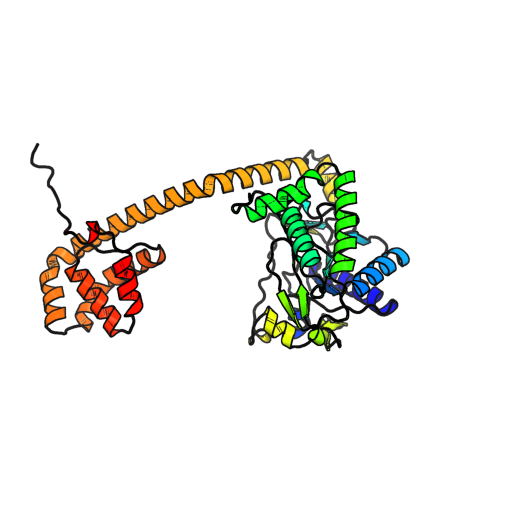8 O O . ALA A 1 113 ? -6.067 -7.717 10.892 1.00 96.25 113 ALA A O 1
ATOM 949 N N . VAL A 1 114 ? -7.526 -6.633 12.236 1.00 97.94 114 VAL A N 1
ATOM 950 C CA . VAL A 1 114 ? -8.416 -6.131 11.188 1.00 97.94 114 VAL A CA 1
ATOM 951 C C . VAL A 1 114 ? -8.088 -4.659 10.965 1.00 97.94 114 VAL A C 1
ATOM 953 O O . VAL A 1 114 ? -8.126 -3.856 11.901 1.00 97.94 114 VAL A O 1
ATOM 956 N N . ARG A 1 115 ? -7.758 -4.287 9.729 1.00 96.50 115 ARG A N 1
ATOM 957 C CA . ARG A 1 115 ? -7.622 -2.885 9.331 1.00 96.50 115 ARG A CA 1
ATOM 958 C C . ARG A 1 115 ? -8.996 -2.308 9.028 1.00 96.50 115 ARG A C 1
ATOM 960 O O . ARG A 1 115 ? -9.750 -2.876 8.244 1.00 96.50 115 ARG A O 1
ATOM 967 N N . ILE A 1 116 ? -9.275 -1.151 9.610 1.00 97.94 116 ILE A N 1
ATOM 968 C CA . ILE A 1 116 ? -10.485 -0.369 9.388 1.00 97.94 116 ILE A CA 1
ATOM 969 C C . ILE A 1 116 ? -10.075 0.896 8.631 1.00 97.94 116 ILE A C 1
ATOM 971 O O . ILE A 1 116 ? -9.603 1.881 9.207 1.00 97.94 116 ILE A O 1
ATOM 975 N N . SER A 1 117 ? -10.216 0.835 7.311 1.00 97.00 117 SER A N 1
ATOM 976 C CA . SER A 1 117 ? -9.975 1.955 6.403 1.00 97.00 117 SER A CA 1
ATOM 977 C C . SER A 1 117 ? -11.136 2.951 6.446 1.00 97.00 117 SER A C 1
ATOM 979 O O . SER A 1 117 ? -12.280 2.593 6.734 1.00 97.00 117 SER A O 1
ATOM 981 N N . VAL A 1 118 ? -10.861 4.209 6.094 1.00 97.56 118 VAL A N 1
ATOM 982 C CA . VAL A 1 118 ? -11.896 5.245 5.982 1.00 97.56 118 VAL A CA 1
ATOM 983 C C . VAL A 1 118 ? -12.281 5.471 4.527 1.00 97.56 118 VAL A C 1
ATOM 985 O O . VAL A 1 118 ? -11.434 5.802 3.694 1.00 97.56 118 VAL A O 1
ATOM 988 N N . LEU A 1 119 ? -13.576 5.358 4.239 1.00 97.25 119 LEU A N 1
ATOM 989 C CA . LEU A 1 119 ? -14.193 5.867 3.024 1.00 97.25 119 LEU A CA 1
ATOM 990 C C . LEU A 1 119 ? -14.379 7.374 3.180 1.00 97.25 119 LEU A C 1
ATOM 992 O O . LEU A 1 119 ? -15.208 7.834 3.966 1.00 97.25 119 LEU A O 1
ATOM 996 N N . ARG A 1 120 ? -13.565 8.140 2.458 1.00 97.06 120 ARG A N 1
ATOM 997 C CA . ARG A 1 120 ? -13.481 9.593 2.592 1.00 97.06 120 ARG A CA 1
ATOM 998 C C . ARG A 1 120 ? -14.380 10.252 1.565 1.00 97.06 120 ARG A C 1
ATOM 1000 O O . ARG A 1 120 ? -14.165 10.080 0.362 1.00 97.06 120 ARG A O 1
ATOM 1007 N N . ASP A 1 121 ? -15.355 11.028 2.012 1.00 97.31 121 ASP A N 1
ATOM 1008 C CA . ASP A 1 121 ? -16.176 11.796 1.087 1.00 97.31 121 ASP A CA 1
ATOM 1009 C C . ASP A 1 121 ? -15.362 12.899 0.429 1.00 97.31 121 ASP A C 1
ATOM 1011 O O . ASP A 1 121 ? -14.431 13.462 1.018 1.00 97.31 121 ASP A O 1
ATOM 1015 N N . P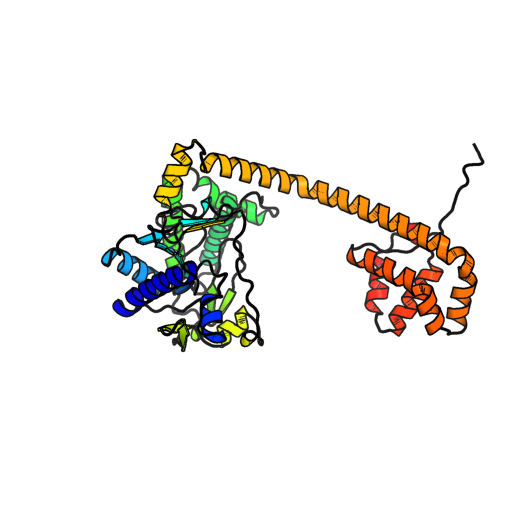HE A 1 122 ? -15.708 13.237 -0.813 1.00 95.62 122 PHE A N 1
ATOM 1016 C CA . PHE A 1 122 ? -15.089 14.395 -1.432 1.00 95.62 122 PHE A CA 1
ATOM 1017 C C . PHE A 1 122 ? -15.427 15.657 -0.625 1.00 95.62 122 PHE A C 1
ATOM 1019 O O . PHE A 1 122 ? -16.601 15.960 -0.405 1.00 95.62 122 PHE A O 1
ATOM 1026 N N . PRO A 1 123 ? -14.414 16.424 -0.199 1.00 94.06 123 PRO A N 1
ATOM 1027 C CA . PRO A 1 123 ? -14.624 17.567 0.675 1.00 94.06 123 PRO A CA 1
ATOM 1028 C C . PRO A 1 123 ? -15.334 18.706 -0.054 1.00 94.06 123 PRO A C 1
ATOM 1030 O O . PRO A 1 123 ? -14.971 19.054 -1.179 1.00 94.06 123 PRO A O 1
ATOM 1033 N N . ALA A 1 124 ? -16.277 19.360 0.626 1.00 92.12 124 ALA A N 1
ATOM 1034 C CA . ALA A 1 124 ? -16.986 20.523 0.088 1.00 92.12 124 ALA A CA 1
ATOM 1035 C C . ALA A 1 124 ? -16.045 21.717 -0.178 1.00 92.12 124 ALA A C 1
ATOM 1037 O O . ALA A 1 124 ? -16.211 22.461 -1.143 1.00 92.12 124 ALA A O 1
ATOM 1038 N N . SER A 1 125 ? -15.015 21.899 0.660 1.00 93.50 125 SER A N 1
ATOM 1039 C CA . SER A 1 125 ? -14.045 22.989 0.520 1.00 93.50 125 SER A CA 1
ATOM 1040 C C . SER A 1 125 ? -12.758 22.530 -0.162 1.00 93.50 125 SER A C 1
ATOM 1042 O O . SER A 1 125 ? -11.934 21.817 0.419 1.00 93.50 125 SER A O 1
ATOM 1044 N N . ARG A 1 126 ? -12.517 23.044 -1.374 1.00 91.25 126 ARG A N 1
ATOM 1045 C CA . ARG A 1 126 ? -11.277 22.806 -2.135 1.00 91.25 126 ARG A CA 1
ATOM 1046 C C . ARG A 1 126 ? -10.025 23.301 -1.402 1.00 91.25 126 ARG A C 1
ATOM 1048 O O . ARG A 1 126 ? -8.968 22.690 -1.531 1.00 91.25 126 ARG A O 1
ATOM 1055 N N . ILE A 1 127 ? -10.124 24.387 -0.633 1.00 94.06 127 ILE A N 1
ATOM 1056 C CA . ILE A 1 127 ? -8.987 24.946 0.118 1.00 94.06 127 ILE A CA 1
ATOM 1057 C C . ILE A 1 127 ? -8.618 24.019 1.279 1.00 94.06 127 ILE A C 1
ATOM 1059 O O . ILE A 1 127 ? -7.463 23.599 1.371 1.00 94.06 127 ILE A O 1
ATOM 1063 N N . LYS A 1 128 ? -9.599 23.632 2.109 1.00 93.69 128 LYS A N 1
ATOM 1064 C CA . LYS A 1 128 ? -9.375 22.680 3.210 1.00 93.69 128 LYS A CA 1
ATOM 1065 C C . LYS A 1 128 ? -8.849 21.342 2.685 1.00 93.69 128 LYS A C 1
ATOM 1067 O O . LYS A 1 128 ? -7.877 20.822 3.216 1.00 93.69 128 LYS A O 1
ATOM 1072 N N . SER A 1 129 ? -9.403 20.852 1.573 1.00 92.31 129 SER A N 1
ATOM 1073 C CA . SER A 1 129 ? -8.934 19.639 0.890 1.00 92.31 129 SER A CA 1
ATOM 1074 C C . SER A 1 129 ? -7.457 19.694 0.497 1.00 92.31 129 SER A C 1
ATOM 1076 O O . SER A 1 129 ? -6.703 18.751 0.751 1.00 92.31 129 SER A O 1
ATOM 1078 N N . LYS A 1 130 ? -7.020 20.803 -0.113 1.00 93.50 130 LYS A N 1
ATOM 1079 C CA . LYS A 1 130 ? -5.620 20.988 -0.510 1.00 93.50 130 LYS A CA 1
ATOM 1080 C C . LYS A 1 130 ? -4.695 21.040 0.701 1.00 93.50 130 LYS A C 1
ATOM 1082 O O . LYS A 1 130 ? -3.635 20.424 0.664 1.00 93.50 130 LYS A O 1
ATOM 1087 N N . LEU A 1 131 ? -5.100 21.729 1.769 1.00 94.56 131 LEU A N 1
ATOM 1088 C CA . LEU A 1 131 ? -4.314 21.801 3.000 1.00 94.56 131 LEU A CA 1
ATOM 1089 C C . LEU A 1 131 ? -4.208 20.434 3.691 1.00 94.56 131 LEU A C 1
ATOM 1091 O O . LEU A 1 131 ? -3.107 20.038 4.064 1.00 94.56 131 LEU A O 1
ATOM 1095 N N . ALA A 1 132 ? -5.313 19.693 3.804 1.00 94.12 132 ALA A N 1
ATOM 1096 C CA . ALA A 1 132 ? -5.316 18.331 4.334 1.00 94.12 132 ALA A CA 1
ATOM 1097 C C . ALA A 1 132 ? -4.427 17.405 3.498 1.00 94.12 132 ALA A C 1
ATOM 1099 O O . ALA A 1 132 ? -3.615 16.671 4.046 1.00 94.12 132 ALA A O 1
ATOM 1100 N N . THR A 1 133 ? -4.500 17.511 2.168 1.00 93.00 133 THR A N 1
ATOM 1101 C CA . THR A 1 133 ? -3.624 16.757 1.258 1.00 93.00 133 THR A CA 1
ATOM 1102 C C . THR A 1 133 ? -2.149 17.109 1.479 1.00 93.00 133 THR A C 1
ATOM 1104 O O . THR A 1 133 ? -1.317 16.213 1.538 1.00 93.00 133 THR A O 1
ATOM 1107 N N . ALA A 1 134 ? -1.808 18.392 1.639 1.00 93.94 134 ALA A N 1
ATOM 1108 C CA . ALA A 1 134 ? -0.434 18.815 1.913 1.00 93.94 134 ALA A CA 1
ATOM 1109 C C . ALA A 1 134 ? 0.074 18.302 3.272 1.00 93.94 134 ALA A C 1
ATOM 1111 O O . ALA A 1 134 ? 1.220 17.870 3.369 1.00 93.94 134 ALA A O 1
ATOM 1112 N N . LYS A 1 135 ? -0.775 18.303 4.309 1.00 94.31 135 LYS A N 1
ATOM 1113 C CA . LYS A 1 135 ? -0.452 17.720 5.622 1.00 94.31 135 LYS A CA 1
ATOM 1114 C C . LYS A 1 135 ? -0.267 16.207 5.541 1.00 94.31 135 LYS A C 1
ATOM 1116 O O . LYS A 1 135 ? 0.720 15.705 6.056 1.00 94.31 135 LYS A O 1
ATOM 1121 N N . GLU A 1 136 ? -1.157 15.495 4.854 1.00 93.75 136 GLU A N 1
ATOM 1122 C CA . GLU A 1 136 ? -1.044 14.044 4.674 1.00 93.75 136 GLU A CA 1
ATOM 1123 C C . GLU A 1 136 ? 0.244 13.675 3.932 1.00 93.75 136 GLU A C 1
ATOM 1125 O O . GLU A 1 136 ? 0.996 12.826 4.390 1.00 93.75 136 GLU A O 1
ATOM 1130 N N . ILE A 1 137 ? 0.554 14.374 2.834 1.00 91.44 137 ILE A N 1
ATOM 1131 C CA . ILE A 1 137 ? 1.813 14.191 2.103 1.00 91.44 137 ILE A CA 1
ATOM 1132 C C . ILE A 1 137 ? 3.011 14.508 3.007 1.00 91.44 137 ILE A C 1
ATOM 1134 O O . ILE A 1 137 ? 3.997 13.783 3.002 1.00 91.44 137 ILE A O 1
ATOM 1138 N N . GLY A 1 138 ? 2.953 15.591 3.785 1.00 92.06 138 GLY A N 1
ATOM 1139 C CA . GLY A 1 138 ? 4.030 15.958 4.705 1.00 92.06 138 GLY A CA 1
ATOM 1140 C C . GLY A 1 138 ? 4.268 14.917 5.797 1.00 92.06 138 GLY A C 1
ATOM 1141 O O . GLY A 1 138 ? 5.418 14.630 6.133 1.00 92.06 138 GLY A O 1
ATOM 1142 N N . PHE A 1 139 ? 3.191 14.328 6.316 1.00 91.81 139 PHE A N 1
ATOM 1143 C CA . PHE A 1 139 ? 3.222 13.216 7.261 1.00 91.81 139 PHE A CA 1
ATOM 1144 C C . PHE A 1 139 ? 3.857 11.976 6.621 1.00 91.81 139 PHE A C 1
ATOM 1146 O O . PHE A 1 139 ? 4.839 11.452 7.146 1.00 91.81 139 PHE A O 1
ATOM 1153 N N . GLU A 1 140 ? 3.385 11.589 5.433 1.00 89.44 140 GLU A N 1
ATOM 1154 C CA . GLU A 1 140 ? 3.928 10.474 4.651 1.00 89.44 140 GLU A CA 1
ATOM 1155 C C . GLU A 1 140 ? 5.423 10.631 4.384 1.00 89.44 140 GLU A C 1
ATOM 1157 O O . GLU A 1 140 ? 6.191 9.706 4.624 1.00 89.44 140 GLU A O 1
ATOM 1162 N N . MET A 1 141 ? 5.859 11.815 3.950 1.00 85.25 141 MET A N 1
ATOM 1163 C CA . MET A 1 141 ? 7.271 12.095 3.682 1.00 85.25 141 MET A CA 1
ATOM 1164 C C . MET A 1 141 ? 8.132 12.088 4.947 1.00 85.25 141 MET A C 1
ATOM 1166 O O . MET A 1 141 ? 9.294 11.698 4.875 1.00 85.25 141 MET A O 1
ATOM 1170 N N . THR A 1 142 ? 7.580 12.484 6.099 1.00 85.31 142 THR A N 1
ATOM 1171 C CA . THR A 1 142 ? 8.324 12.476 7.369 1.00 85.31 142 THR A CA 1
ATOM 1172 C C . THR A 1 142 ? 8.637 11.051 7.829 1.00 85.31 142 THR A C 1
ATOM 1174 O O . THR A 1 142 ? 9.716 10.812 8.370 1.00 85.31 142 THR A O 1
ATOM 1177 N N . PHE A 1 143 ? 7.726 10.107 7.582 1.00 81.38 143 PHE A N 1
ATOM 1178 C CA . PHE A 1 143 ? 7.878 8.700 7.966 1.00 81.38 143 PHE A CA 1
ATOM 1179 C C . PHE A 1 143 ? 8.290 7.775 6.815 1.00 81.38 143 PHE A C 1
ATOM 1181 O O . PHE A 1 143 ? 8.401 6.568 7.004 1.00 81.38 143 PHE A O 1
ATOM 1188 N N . ALA A 1 144 ? 8.546 8.304 5.618 1.00 72.94 144 ALA A N 1
ATOM 1189 C CA . ALA A 1 144 ? 8.974 7.492 4.492 1.00 72.94 144 ALA A CA 1
ATOM 1190 C C . ALA A 1 144 ? 10.439 7.053 4.659 1.00 72.94 144 ALA A C 1
ATOM 1192 O O . ALA A 1 144 ? 11.371 7.843 4.478 1.00 72.94 144 ALA A O 1
ATOM 1193 N N . GLU A 1 145 ? 10.658 5.771 4.959 1.00 63.66 145 GLU A N 1
ATOM 1194 C CA . GLU A 1 145 ? 11.995 5.200 5.128 1.00 63.66 145 GLU A CA 1
ATOM 1195 C C . GLU A 1 145 ? 12.888 5.431 3.892 1.00 63.66 145 GLU A C 1
ATOM 1197 O O . GLU A 1 145 ? 12.763 4.815 2.826 1.00 63.66 145 GLU A O 1
ATOM 1202 N N . GLY A 1 146 ? 13.832 6.359 4.034 1.00 54.06 146 GLY A N 1
ATOM 1203 C CA . GLY A 1 146 ? 14.928 6.590 3.098 1.00 54.06 146 GLY A CA 1
ATOM 1204 C C . GLY A 1 146 ? 14.573 7.158 1.726 1.00 54.06 146 GLY A C 1
ATOM 1205 O O . GLY A 1 146 ? 15.460 7.237 0.883 1.00 54.06 146 GLY A O 1
ATOM 1206 N N . SER A 1 147 ? 13.337 7.590 1.479 1.00 53.91 147 SER A N 1
ATOM 1207 C CA . SER A 1 147 ? 13.019 8.415 0.305 1.00 53.91 147 SER A CA 1
ATOM 1208 C C . SER A 1 147 ? 13.053 9.890 0.685 1.00 53.91 147 SER A C 1
ATOM 1210 O O . SER A 1 147 ? 12.217 10.342 1.463 1.00 53.91 147 SER A O 1
ATOM 1212 N N . ARG A 1 148 ? 14.000 10.653 0.129 1.00 53.12 148 ARG A N 1
ATOM 1213 C CA . ARG A 1 148 ? 13.899 12.117 0.147 1.00 53.12 148 ARG A CA 1
ATOM 1214 C C . ARG A 1 148 ? 12.850 12.562 -0.866 1.00 53.12 148 ARG A C 1
ATOM 1216 O O . ARG A 1 148 ? 12.657 11.923 -1.895 1.00 53.12 148 ARG A O 1
ATOM 1223 N N . ALA A 1 149 ? 12.190 13.674 -0.567 1.00 56.88 149 ALA A N 1
ATOM 1224 C CA . ALA A 1 149 ? 11.385 14.409 -1.527 1.00 56.88 149 ALA A CA 1
ATOM 1225 C C . ALA A 1 149 ? 12.247 14.809 -2.739 1.00 56.88 149 ALA A C 1
ATOM 1227 O O . ALA A 1 149 ? 13.021 15.756 -2.648 1.00 56.88 149 ALA A O 1
ATOM 1228 N N . GLU A 1 150 ? 12.121 14.112 -3.869 1.00 58.03 150 GLU A N 1
ATOM 1229 C CA . GLU A 1 150 ? 12.837 14.493 -5.100 1.00 58.03 150 GLU A CA 1
ATOM 1230 C C . GLU A 1 150 ? 12.261 15.774 -5.725 1.00 58.03 150 GLU A C 1
ATOM 1232 O O . GLU A 1 150 ? 12.976 16.545 -6.360 1.00 58.03 150 GLU A O 1
ATOM 1237 N N . ALA A 1 151 ? 10.973 16.057 -5.493 1.00 72.44 151 ALA A N 1
ATOM 1238 C CA . ALA A 1 151 ? 10.315 17.264 -5.986 1.00 72.44 151 ALA A CA 1
ATOM 1239 C C . ALA A 1 151 ? 10.093 18.308 -4.879 1.00 72.44 151 ALA A C 1
ATOM 1241 O O . ALA A 1 151 ? 9.592 17.988 -3.798 1.00 72.44 151 ALA A O 1
ATOM 1242 N N . LYS A 1 152 ? 10.320 19.591 -5.207 1.00 76.81 152 LYS A N 1
ATOM 1243 C CA . LYS A 1 152 ? 10.131 20.755 -4.308 1.00 76.81 152 LYS A CA 1
ATOM 1244 C C . LYS A 1 152 ? 8.765 20.790 -3.605 1.00 76.81 152 LYS A C 1
ATOM 1246 O O . LYS A 1 152 ? 8.660 21.237 -2.466 1.00 76.81 152 LYS A O 1
ATOM 1251 N N . LYS A 1 153 ? 7.706 20.293 -4.261 1.00 80.50 153 LYS A N 1
ATOM 1252 C CA . LYS A 1 153 ? 6.355 20.215 -3.672 1.00 80.50 153 LYS A CA 1
ATOM 1253 C C . LYS A 1 153 ? 6.298 19.313 -2.432 1.00 80.50 153 LYS A C 1
ATOM 1255 O O . LYS A 1 153 ? 5.590 19.633 -1.482 1.00 80.50 153 LYS A O 1
ATOM 1260 N N . TYR A 1 154 ? 7.042 18.206 -2.433 1.00 84.81 154 TYR A N 1
ATOM 1261 C CA . TYR A 1 154 ? 7.082 17.259 -1.320 1.00 84.81 154 TYR A CA 1
ATOM 1262 C C . TYR A 1 154 ? 7.912 17.817 -0.164 1.00 84.81 154 TYR A C 1
ATOM 1264 O O . TYR A 1 154 ? 7.501 17.695 0.984 1.00 84.81 154 TYR A O 1
ATOM 1272 N N . GLU A 1 155 ? 9.002 18.525 -0.470 1.00 84.25 155 GLU A N 1
ATOM 1273 C CA . GLU A 1 155 ? 9.822 19.221 0.529 1.00 84.25 155 GLU A CA 1
ATOM 1274 C C . GLU A 1 155 ? 9.013 20.295 1.275 1.00 84.25 155 GLU A C 1
ATOM 1276 O O . GLU A 1 155 ? 9.090 20.409 2.497 1.00 84.25 155 GLU A O 1
ATOM 1281 N N . PHE A 1 156 ? 8.185 21.061 0.554 1.00 87.88 156 PHE A N 1
ATOM 1282 C CA . PHE A 1 156 ? 7.275 22.026 1.172 1.00 87.88 156 PHE A CA 1
ATOM 1283 C C . PHE A 1 156 ? 6.287 21.346 2.131 1.00 87.88 156 PHE A C 1
ATOM 1285 O O . PHE A 1 156 ? 6.135 21.787 3.269 1.00 87.88 156 PHE A O 1
ATOM 1292 N N . CYS A 1 157 ? 5.650 20.253 1.699 1.00 92.00 157 CYS A N 1
ATOM 1293 C CA . CYS A 1 157 ? 4.712 19.500 2.532 1.00 92.00 157 CYS A CA 1
ATOM 1294 C C . CYS A 1 157 ? 5.396 18.927 3.784 1.00 92.00 157 CYS A C 1
ATOM 1296 O O . CYS A 1 157 ? 4.868 19.060 4.886 1.00 92.00 157 CYS A O 1
ATOM 1298 N N . GLU A 1 158 ? 6.594 18.355 3.640 1.00 89.69 158 GLU A N 1
ATOM 1299 C CA . GLU A 1 158 ? 7.389 17.838 4.759 1.00 89.69 158 GLU A CA 1
ATOM 1300 C C . GLU A 1 158 ? 7.703 18.948 5.777 1.00 89.69 158 GLU A C 1
ATOM 1302 O O . GLU A 1 158 ? 7.487 18.769 6.976 1.00 89.69 158 GLU A O 1
ATOM 1307 N N . LYS A 1 159 ? 8.117 20.139 5.317 1.00 89.75 159 LYS A N 1
ATOM 1308 C CA . LYS A 1 159 ? 8.396 21.298 6.188 1.00 89.75 159 LYS A CA 1
ATOM 1309 C C . LYS A 1 159 ? 7.174 21.776 6.982 1.00 89.75 159 LYS A C 1
ATOM 1311 O O . LYS A 1 159 ? 7.347 22.295 8.082 1.00 89.75 159 LYS A O 1
ATOM 1316 N N . LEU A 1 160 ? 5.952 21.582 6.476 1.00 91.19 160 LEU A N 1
ATOM 1317 C CA . LEU A 1 160 ? 4.717 21.923 7.201 1.00 91.19 160 LEU A CA 1
ATOM 1318 C C . LEU A 1 160 ? 4.423 20.992 8.390 1.00 91.19 160 LEU A C 1
ATOM 1320 O O . LEU A 1 160 ? 3.670 21.378 9.297 1.00 91.19 160 LEU A O 1
ATOM 1324 N N . VAL A 1 161 ? 4.963 19.770 8.366 1.00 93.00 161 VAL A N 1
ATOM 1325 C CA . VAL A 1 161 ? 4.589 18.679 9.278 1.00 93.00 161 VAL A CA 1
ATOM 1326 C C . VAL A 1 161 ? 5.738 18.283 10.195 1.00 93.00 161 VAL A C 1
ATOM 1328 O O . VAL A 1 161 ? 5.567 18.278 11.410 1.00 93.00 161 VAL A O 1
ATOM 1331 N N . ARG A 1 162 ? 6.930 18.038 9.645 1.00 91.25 162 ARG A N 1
ATOM 1332 C CA . ARG A 1 162 ? 8.096 17.520 10.370 1.00 91.25 162 ARG A CA 1
ATOM 1333 C C . ARG A 1 162 ? 8.447 18.277 11.660 1.00 91.25 162 ARG A C 1
ATOM 1335 O O . ARG A 1 162 ? 8.749 17.614 12.650 1.00 91.25 162 ARG A O 1
ATOM 1342 N N . PRO A 1 163 ? 8.382 19.624 11.737 1.00 91.81 163 PRO A N 1
ATOM 1343 C CA . PRO A 1 163 ? 8.666 20.333 12.986 1.00 91.81 163 PRO A CA 1
ATOM 1344 C C . PRO A 1 163 ? 7.702 20.007 14.135 1.00 91.81 163 PRO A C 1
ATOM 1346 O O . PRO A 1 163 ? 8.076 20.201 15.288 1.00 91.81 163 PRO A O 1
ATOM 1349 N N . LYS A 1 164 ? 6.493 19.524 13.823 1.00 92.50 164 LYS A N 1
ATOM 1350 C CA . LYS A 1 164 ? 5.445 19.152 14.786 1.00 92.50 164 LYS A CA 1
ATOM 1351 C C . LYS A 1 164 ? 5.563 17.702 15.265 1.00 92.50 164 LYS A C 1
ATOM 1353 O O . LYS A 1 164 ? 4.843 17.312 16.169 1.00 92.50 164 LYS A O 1
ATOM 1358 N N . LEU A 1 165 ? 6.471 16.923 14.673 1.00 90.06 165 LEU A N 1
ATOM 1359 C CA . LEU A 1 165 ? 6.695 15.505 14.967 1.00 90.06 165 LEU A CA 1
ATOM 1360 C C . LEU A 1 165 ? 8.038 15.268 15.691 1.00 90.06 165 LEU A C 1
ATOM 1362 O O . LEU A 1 165 ? 8.716 14.268 15.461 1.00 90.06 165 LEU A O 1
ATOM 1366 N N . LYS A 1 166 ? 8.493 16.240 16.497 1.00 88.12 166 LYS A N 1
ATOM 1367 C CA . LYS A 1 166 ? 9.831 16.217 17.123 1.00 88.12 166 LYS A CA 1
ATOM 1368 C C . LYS A 1 166 ? 9.882 15.437 18.433 1.00 88.12 166 LYS A C 1
ATOM 1370 O O . LYS A 1 166 ? 10.890 14.791 18.700 1.00 88.12 166 LYS A O 1
ATOM 1375 N N . THR A 1 167 ? 8.836 15.530 19.251 1.00 89.94 167 THR A N 1
ATOM 1376 C CA . THR A 1 167 ? 8.738 14.827 20.542 1.00 89.94 167 THR A CA 1
ATOM 1377 C C . THR A 1 167 ? 7.520 13.907 20.539 1.00 89.94 167 THR A C 1
ATOM 1379 O O . THR A 1 167 ? 6.590 14.168 19.769 1.00 89.94 167 THR A O 1
ATOM 1382 N N . PRO A 1 168 ? 7.480 12.852 21.369 1.00 88.00 168 PRO A N 1
ATOM 1383 C CA . PRO A 1 168 ? 6.306 11.985 21.474 1.00 88.00 168 PRO A CA 1
ATOM 1384 C C . PRO A 1 168 ? 5.004 12.755 21.748 1.00 88.00 168 PRO A C 1
ATOM 1386 O O . PRO A 1 168 ? 3.997 12.512 21.088 1.00 88.00 168 PRO A O 1
ATOM 1389 N N . GLU A 1 169 ? 5.041 13.739 22.648 1.00 91.25 169 GLU A N 1
ATOM 1390 C CA . GLU A 1 169 ? 3.877 14.523 23.077 1.00 91.25 169 GLU A CA 1
ATOM 1391 C C . GLU A 1 169 ? 3.375 15.434 21.955 1.00 91.25 169 GLU A C 1
ATOM 1393 O O . GLU A 1 169 ? 2.196 15.396 21.606 1.00 91.25 169 GLU A O 1
ATOM 1398 N N . SER A 1 170 ? 4.281 16.203 21.338 1.00 93.44 170 SER A N 1
ATOM 1399 C CA . SER A 1 170 ? 3.938 17.090 20.217 1.00 93.44 170 SER A CA 1
ATOM 1400 C C . SER A 1 170 ? 3.442 16.307 19.001 1.00 93.44 170 SER A C 1
ATOM 1402 O O . SER A 1 170 ? 2.498 16.729 18.331 1.00 93.44 170 SER A O 1
ATOM 1404 N N . SER A 1 171 ? 4.024 15.129 18.757 1.00 93.12 171 SER A N 1
ATOM 1405 C CA . SER A 1 171 ? 3.592 14.241 17.680 1.00 93.12 171 SER A CA 1
ATOM 1406 C C . SER A 1 171 ? 2.174 13.729 17.917 1.00 93.12 171 SER A C 1
ATOM 1408 O O . SER A 1 171 ? 1.359 13.730 16.993 1.00 93.12 171 SER A O 1
ATOM 1410 N N . LEU A 1 172 ? 1.863 13.318 19.149 1.00 94.31 172 LEU A N 1
ATOM 1411 C CA . LEU A 1 172 ? 0.538 12.831 19.522 1.00 94.31 172 LEU A CA 1
ATOM 1412 C C . LEU A 1 172 ? -0.519 13.936 19.450 1.00 94.31 172 LEU A C 1
ATOM 1414 O O . LEU A 1 172 ? -1.595 13.729 18.898 1.00 94.31 172 LEU A O 1
ATOM 1418 N N . GLU A 1 173 ? -0.209 15.130 19.952 1.00 96.06 173 GLU A N 1
ATOM 1419 C CA . GLU A 1 173 ? -1.105 16.284 19.848 1.00 96.06 173 GLU A CA 1
ATOM 1420 C C . GLU A 1 173 ? -1.388 16.640 18.381 1.00 96.06 173 GLU A C 1
ATOM 1422 O O . GLU A 1 173 ? -2.539 16.837 17.981 1.00 96.06 173 GLU A O 1
ATOM 1427 N N . PHE A 1 174 ? -0.343 16.675 17.549 1.00 96.00 174 PHE A N 1
ATOM 1428 C CA . PHE A 1 174 ? -0.479 16.987 16.132 1.00 96.00 174 PHE A CA 1
ATOM 1429 C C . PHE A 1 174 ? -1.322 15.951 15.380 1.00 96.00 174 PHE A C 1
ATOM 1431 O O . PHE A 1 174 ? -2.185 16.329 14.587 1.00 96.00 174 PHE A O 1
ATOM 1438 N N . THR A 1 175 ? -1.083 14.662 15.618 1.00 95.56 175 THR A N 1
ATOM 1439 C CA . THR A 1 175 ? -1.799 13.573 14.938 1.00 95.56 175 THR A CA 1
ATOM 1440 C C . THR A 1 175 ? -3.255 13.470 15.372 1.00 95.56 175 THR A C 1
ATOM 1442 O O . THR A 1 175 ? -4.112 13.307 14.508 1.00 95.56 175 THR A O 1
ATOM 1445 N N . ARG A 1 176 ? -3.570 13.718 16.651 1.00 97.00 176 ARG A N 1
ATOM 1446 C CA . ARG A 1 176 ? -4.956 13.888 17.128 1.00 97.00 176 ARG A CA 1
ATOM 1447 C C . ARG A 1 176 ? -5.672 15.025 16.412 1.00 97.00 176 ARG A C 1
ATOM 1449 O O . ARG A 1 176 ? -6.727 14.820 15.823 1.00 97.00 176 ARG A O 1
ATOM 1456 N N . LYS A 1 177 ? -5.047 16.204 16.355 1.00 96.62 177 LYS A N 1
ATOM 1457 C CA . LYS A 1 177 ? -5.604 17.348 15.623 1.00 96.62 177 LYS A CA 1
ATOM 1458 C C . LYS A 1 177 ? -5.799 17.044 14.137 1.00 96.62 177 LYS A C 1
ATOM 1460 O O . LYS A 1 177 ? -6.769 17.502 13.539 1.00 96.62 177 LYS A O 1
ATOM 1465 N N . MET A 1 178 ? -4.868 16.306 13.532 1.00 96.06 178 MET A N 1
ATOM 1466 C CA . MET A 1 178 ? -4.973 15.893 12.135 1.00 96.06 178 MET A CA 1
ATOM 1467 C C . MET A 1 178 ? -6.123 14.904 11.928 1.00 96.06 178 MET A C 1
ATOM 1469 O O . MET A 1 178 ? -6.846 15.042 10.945 1.00 96.06 178 MET A O 1
ATOM 1473 N N . PHE A 1 179 ? -6.328 13.966 12.855 1.00 97.50 179 PHE A N 1
ATOM 1474 C CA . PHE A 1 179 ? -7.463 13.045 12.851 1.00 97.50 179 PHE A CA 1
ATOM 1475 C C . PHE A 1 179 ? -8.794 13.806 12.901 1.00 97.50 179 PHE A C 1
ATOM 1477 O O . PHE A 1 179 ? -9.607 13.645 11.994 1.00 97.50 179 PHE A O 1
ATOM 1484 N N . ASP A 1 180 ? -8.969 14.711 13.868 1.00 97.25 180 ASP A N 1
ATOM 1485 C CA . ASP A 1 180 ? -10.196 15.508 14.019 1.00 97.25 180 ASP A CA 1
ATOM 1486 C C . ASP A 1 180 ? -10.472 16.386 12.788 1.00 97.25 180 ASP A C 1
ATOM 1488 O O . ASP A 1 180 ? -11.594 16.459 12.279 1.00 97.25 180 ASP A O 1
ATOM 1492 N N . GLU A 1 181 ? -9.429 17.035 12.263 1.00 96.44 181 GLU A N 1
ATOM 1493 C CA . GLU A 1 181 ? -9.520 17.829 11.038 1.00 96.44 181 GLU A CA 1
ATOM 1494 C C . GLU A 1 181 ? -9.941 16.965 9.844 1.00 96.44 181 GLU A C 1
ATOM 1496 O O . GLU A 1 181 ? -10.766 17.392 9.037 1.00 96.44 181 GLU A O 1
ATOM 1501 N N . PHE A 1 182 ? -9.398 15.753 9.720 1.00 97.38 182 PHE A N 1
ATOM 1502 C CA . PHE A 1 182 ? -9.715 14.849 8.619 1.00 97.38 182 PHE A CA 1
ATOM 1503 C C . PHE A 1 182 ? -11.138 14.309 8.745 1.00 97.38 182 PHE A C 1
ATOM 1505 O O . PHE A 1 182 ? -11.841 14.272 7.736 1.00 97.38 182 PHE A O 1
ATOM 1512 N N . CYS A 1 183 ? -11.596 13.988 9.958 1.00 97.25 183 CYS A N 1
ATOM 1513 C CA . CYS A 1 183 ? -12.992 13.650 10.216 1.00 97.25 183 CYS A CA 1
ATOM 1514 C C . CYS A 1 183 ? -13.922 14.764 9.718 1.00 97.25 183 CYS A C 1
ATOM 1516 O O . CYS A 1 183 ? -14.792 14.510 8.892 1.00 97.25 183 CYS A O 1
ATOM 1518 N N . GLY A 1 184 ? -13.679 16.017 10.116 1.00 96.19 184 GLY A N 1
ATOM 1519 C CA . GLY A 1 184 ? -14.522 17.142 9.698 1.00 96.19 184 GLY A CA 1
ATOM 1520 C C . GLY A 1 184 ? -14.422 17.515 8.210 1.00 96.19 184 GLY A C 1
ATOM 1521 O O . GLY A 1 184 ? -15.324 18.152 7.672 1.00 96.19 184 GLY A O 1
ATOM 1522 N N . ILE A 1 185 ? -13.327 17.169 7.528 1.00 96.50 185 ILE A N 1
ATOM 1523 C CA . ILE A 1 185 ? -13.150 17.442 6.090 1.00 96.50 185 ILE A CA 1
ATOM 1524 C C . ILE A 1 185 ? -13.806 16.364 5.224 1.00 96.50 185 ILE A C 1
ATOM 1526 O O . ILE A 1 185 ? -14.332 16.692 4.157 1.00 96.50 185 ILE A O 1
ATOM 1530 N N . TYR A 1 186 ? -13.725 15.103 5.650 1.00 96.88 186 TYR A N 1
ATOM 1531 C CA . TYR A 1 186 ? -14.135 13.936 4.865 1.00 96.88 186 TYR A CA 1
ATOM 1532 C C . TYR A 1 186 ? -15.477 13.334 5.293 1.00 96.88 186 TYR A C 1
ATOM 1534 O O . TYR A 1 186 ? -15.892 12.341 4.700 1.00 96.88 186 TYR A O 1
ATOM 1542 N N . ASP A 1 187 ? -16.152 13.926 6.275 1.00 95.94 187 ASP A N 1
ATOM 1543 C CA . ASP A 1 187 ? -17.579 13.734 6.515 1.00 95.94 187 ASP A CA 1
ATOM 1544 C C . ASP A 1 187 ? -18.369 14.777 5.710 1.00 95.94 187 ASP A C 1
ATOM 1546 O O . ASP A 1 187 ? -18.556 15.920 6.132 1.00 95.94 187 ASP A O 1
ATOM 1550 N N . ASN A 1 188 ? -18.770 14.414 4.489 1.00 95.50 188 ASN A N 1
ATOM 1551 C CA . ASN A 1 188 ? -19.572 15.281 3.629 1.00 95.50 188 ASN A CA 1
ATOM 1552 C C . ASN A 1 188 ? -20.783 14.506 3.095 1.00 95.50 188 ASN A C 1
ATOM 1554 O O . ASN A 1 188 ? -20.702 13.898 2.023 1.00 95.50 188 ASN A O 1
ATOM 1558 N N . PRO A 1 189 ? -21.933 14.569 3.793 1.00 92.56 189 PRO A N 1
ATOM 1559 C CA . PRO A 1 189 ? -23.139 13.842 3.410 1.00 92.56 189 PRO A CA 1
ATOM 1560 C C . PRO A 1 189 ? -23.649 14.146 1.997 1.00 92.56 189 PRO A C 1
ATOM 1562 O O . PRO A 1 189 ? -24.252 13.275 1.373 1.00 92.56 189 PRO A O 1
ATOM 1565 N N . SER A 1 190 ? -23.379 15.353 1.489 1.00 94.19 190 SER A N 1
ATOM 1566 C CA . SER A 1 190 ? -23.796 15.816 0.160 1.00 94.19 190 SER A CA 1
ATOM 1567 C C . SER A 1 190 ? -22.837 15.407 -0.963 1.00 94.19 190 SER A C 1
ATOM 1569 O O . SER A 1 190 ? -23.084 15.726 -2.127 1.00 94.19 190 SER A O 1
ATOM 1571 N N . ALA A 1 191 ? -21.714 14.752 -0.652 1.00 95.50 191 ALA A N 1
ATOM 1572 C CA . ALA A 1 191 ? -20.780 14.296 -1.671 1.00 95.50 191 ALA A CA 1
ATOM 1573 C C . ALA A 1 191 ? -21.404 13.182 -2.521 1.00 95.50 191 ALA A C 1
ATOM 1575 O O . ALA A 1 191 ? -21.973 12.235 -1.997 1.00 95.50 191 ALA A O 1
ATOM 1576 N N . GLN A 1 192 ? -21.244 13.253 -3.842 1.00 96.31 192 GLN A N 1
ATOM 1577 C CA . GLN A 1 192 ? -21.641 12.160 -4.742 1.00 96.31 192 GLN A CA 1
ATOM 1578 C C . GLN A 1 192 ? -20.535 11.116 -4.912 1.00 96.31 192 GLN A C 1
ATOM 1580 O O . GLN A 1 192 ? -20.804 9.957 -5.208 1.00 96.31 192 GLN A O 1
ATOM 1585 N N . ARG A 1 193 ? -19.284 11.521 -4.679 1.00 97.19 193 ARG A N 1
ATOM 1586 C CA . ARG A 1 193 ? -18.091 10.692 -4.844 1.00 97.19 193 ARG A CA 1
ATOM 1587 C C . ARG A 1 193 ? -17.350 10.573 -3.524 1.00 97.19 193 ARG A C 1
ATOM 1589 O O . ARG A 1 193 ? -17.366 11.494 -2.703 1.00 97.19 193 ARG A O 1
ATOM 1596 N N . CYS A 1 194 ? -16.622 9.481 -3.375 1.00 97.19 194 CYS A N 1
ATOM 1597 C CA . CYS A 1 194 ? -15.741 9.217 -2.247 1.00 97.19 194 CYS A CA 1
ATOM 1598 C C . CYS A 1 194 ? -14.431 8.585 -2.735 1.00 97.19 194 CYS A C 1
ATOM 1600 O O . CYS A 1 194 ? -14.233 8.342 -3.930 1.00 97.19 194 CYS A O 1
ATOM 1602 N N . PHE A 1 195 ? -13.485 8.390 -1.824 1.00 96.69 195 PHE A N 1
ATOM 1603 C CA . PHE A 1 195 ? -12.236 7.708 -2.125 1.00 96.69 195 PHE A CA 1
ATOM 1604 C C . PHE A 1 195 ? -11.659 7.002 -0.899 1.00 96.69 195 PHE A C 1
ATOM 1606 O O . PHE A 1 195 ? -11.901 7.412 0.236 1.00 96.69 195 PHE A O 1
ATOM 1613 N N . SER A 1 196 ? -10.851 5.971 -1.132 1.00 95.12 196 SER A N 1
ATOM 1614 C CA . SER A 1 196 ? -9.939 5.412 -0.130 1.00 95.12 196 SER A CA 1
ATOM 1615 C C . SER A 1 196 ? -8.493 5.766 -0.485 1.00 95.12 196 SER A C 1
ATOM 1617 O O . SER A 1 196 ? -8.166 6.080 -1.636 1.00 95.12 196 SER A O 1
ATOM 1619 N N . LYS A 1 197 ? -7.625 5.800 0.528 1.00 92.44 197 LYS A N 1
ATOM 1620 C CA . LYS A 1 197 ? -6.191 6.064 0.373 1.00 92.44 197 LYS A CA 1
ATOM 1621 C C . LYS A 1 197 ? -5.428 5.457 1.546 1.00 92.44 197 LYS A C 1
ATOM 1623 O O . LYS A 1 197 ? -5.783 5.745 2.692 1.00 92.44 197 LYS A O 1
ATOM 1628 N N . TYR A 1 198 ? -4.364 4.728 1.231 1.00 85.75 198 TYR A N 1
ATOM 1629 C CA . TYR A 1 198 ? -3.364 4.243 2.182 1.00 85.75 198 TYR A CA 1
ATOM 1630 C C . TYR A 1 198 ? -2.071 5.054 2.107 1.00 85.75 198 TYR A C 1
ATOM 1632 O O . TYR A 1 198 ? -1.810 5.749 1.115 1.00 85.75 198 TYR A O 1
ATOM 1640 N N . PHE A 1 199 ? -1.234 4.896 3.123 1.00 82.94 199 PHE A N 1
ATOM 1641 C CA . PHE A 1 199 ? 0.079 5.495 3.256 1.00 82.94 199 PHE A CA 1
ATOM 1642 C C . PHE A 1 199 ? 0.888 5.318 1.975 1.00 82.94 199 PHE A C 1
ATOM 1644 O O . PHE A 1 199 ? 1.192 4.203 1.549 1.00 82.94 199 PHE A O 1
ATOM 1651 N N . ARG A 1 200 ? 1.235 6.444 1.343 1.00 80.12 200 ARG A N 1
ATOM 1652 C CA . ARG A 1 200 ? 2.048 6.498 0.113 1.00 80.12 200 ARG A CA 1
ATOM 1653 C C . ARG A 1 200 ? 1.454 5.758 -1.093 1.00 80.12 200 ARG A C 1
ATOM 1655 O O . ARG A 1 200 ? 2.177 5.464 -2.045 1.00 80.12 200 ARG A O 1
ATOM 1662 N N . THR A 1 201 ? 0.147 5.516 -1.099 1.00 83.38 201 THR A N 1
ATOM 1663 C CA . THR A 1 201 ? -0.578 4.962 -2.252 1.00 83.38 201 THR A CA 1
ATOM 1664 C C . THR A 1 201 ? -1.372 6.038 -2.990 1.00 83.38 201 THR A C 1
ATOM 1666 O O . THR A 1 201 ? -1.574 7.157 -2.501 1.00 83.38 201 THR A O 1
ATOM 1669 N N . GLN A 1 202 ? -1.809 5.713 -4.207 1.00 84.50 202 GLN A N 1
ATOM 1670 C CA . GLN A 1 202 ? -2.741 6.559 -4.944 1.00 84.50 202 GLN A CA 1
ATOM 1671 C C . GLN A 1 202 ? -4.151 6.459 -4.350 1.00 84.50 202 GLN A C 1
ATOM 1673 O O . GLN A 1 202 ? -4.493 5.509 -3.652 1.00 84.50 202 GLN A O 1
ATOM 1678 N N . ARG A 1 203 ? -4.979 7.471 -4.622 1.00 92.75 203 ARG A N 1
ATOM 1679 C CA . ARG A 1 203 ? -6.389 7.451 -4.223 1.00 92.75 203 ARG A CA 1
ATOM 1680 C C . ARG A 1 203 ? -7.165 6.519 -5.144 1.00 92.75 203 ARG A C 1
ATOM 1682 O O . ARG A 1 203 ? -7.074 6.660 -6.362 1.00 92.75 203 ARG A O 1
ATOM 1689 N N . HIS A 1 204 ? -7.990 5.661 -4.561 1.00 94.44 204 HIS A N 1
ATOM 1690 C CA . HIS A 1 204 ? -8.995 4.903 -5.296 1.00 94.44 204 HIS A CA 1
ATOM 1691 C C . HIS A 1 204 ? -10.327 5.636 -5.195 1.00 94.44 204 HIS A C 1
ATOM 1693 O O . HIS A 1 204 ? -10.806 5.893 -4.095 1.00 94.44 204 HIS A O 1
ATOM 1699 N N . HIS A 1 205 ? -10.885 6.035 -6.335 1.00 95.88 205 HIS A N 1
ATOM 1700 C CA . HIS A 1 205 ? -12.088 6.860 -6.410 1.00 95.88 205 HIS A CA 1
ATOM 1701 C C . HIS A 1 205 ? -13.326 6.014 -6.686 1.00 95.88 205 HIS A C 1
ATOM 1703 O O . HIS A 1 205 ? -13.292 5.145 -7.552 1.00 95.88 205 HIS A O 1
ATOM 1709 N N . PHE A 1 206 ? -14.426 6.332 -6.007 1.00 97.00 206 PHE A N 1
ATOM 1710 C CA . PHE A 1 206 ? -15.680 5.591 -6.096 1.00 97.00 206 PHE A CA 1
ATOM 1711 C C . PHE A 1 206 ? -16.882 6.537 -6.154 1.00 97.00 206 PHE A C 1
ATOM 1713 O O . PHE A 1 206 ? -16.809 7.685 -5.698 1.00 97.00 206 PHE A O 1
ATOM 1720 N N . GLU A 1 207 ? -18.003 6.042 -6.674 1.00 97.44 207 GLU A N 1
ATOM 1721 C CA . GLU A 1 207 ? -19.301 6.678 -6.447 1.00 97.44 207 GLU A CA 1
ATOM 1722 C C . GLU A 1 207 ? -19.807 6.316 -5.048 1.00 97.44 207 GLU A C 1
ATOM 1724 O O . GLU A 1 207 ? -19.708 5.168 -4.607 1.00 97.44 207 GLU A O 1
ATOM 1729 N N . ARG A 1 208 ? -20.375 7.292 -4.335 1.00 96.19 208 ARG A N 1
ATOM 1730 C CA . ARG A 1 208 ? -20.879 7.093 -2.967 1.00 96.19 208 ARG A CA 1
ATOM 1731 C C . ARG A 1 208 ? -22.020 6.077 -2.928 1.00 96.19 208 ARG A C 1
ATOM 1733 O O . ARG A 1 208 ? -22.146 5.345 -1.950 1.00 96.19 208 ARG A O 1
ATOM 1740 N N . SER A 1 209 ? -22.825 6.010 -3.989 1.00 96.38 209 SER A N 1
ATOM 1741 C CA . SER A 1 209 ? -23.949 5.075 -4.108 1.00 96.38 209 SER A CA 1
ATOM 1742 C C . SER A 1 209 ? -23.524 3.606 -4.075 1.00 96.38 209 SER A C 1
ATOM 1744 O O . SER A 1 209 ? -24.314 2.770 -3.650 1.00 96.38 209 SER A O 1
ATOM 1746 N N . TRP A 1 210 ? -22.274 3.278 -4.427 1.00 97.19 210 TRP A N 1
ATOM 1747 C CA . TRP A 1 210 ? -21.751 1.906 -4.349 1.00 97.19 210 TRP A CA 1
ATOM 1748 C C . TRP A 1 210 ? -21.631 1.384 -2.911 1.00 97.19 210 TRP A C 1
ATOM 1750 O O . TRP A 1 210 ? -21.447 0.188 -2.704 1.00 97.19 210 TRP A O 1
ATOM 1760 N N . PHE A 1 211 ? -21.738 2.284 -1.931 1.00 96.75 211 PHE A N 1
ATOM 1761 C CA . PHE A 1 211 ? -21.695 2.009 -0.497 1.00 96.75 211 PHE A CA 1
ATOM 1762 C C . PHE A 1 211 ? -22.994 2.445 0.204 1.00 96.75 211 PHE A C 1
ATOM 1764 O O . PHE A 1 211 ? -22.983 2.695 1.408 1.00 96.75 211 PHE A O 1
ATOM 1771 N N . ALA A 1 212 ? -24.093 2.625 -0.540 1.00 92.25 212 ALA A N 1
ATOM 1772 C CA . ALA A 1 212 ? -25.377 3.019 0.040 1.00 92.25 212 ALA A CA 1
ATOM 1773 C C . ALA A 1 212 ? -26.081 1.833 0.708 1.00 92.25 212 ALA A C 1
ATOM 1775 O O . ALA A 1 212 ? -26.414 1.915 1.885 1.00 92.25 212 ALA A O 1
ATOM 1776 N N . GLU A 1 213 ? -26.242 0.732 -0.029 1.00 90.75 213 GLU A N 1
ATOM 1777 C CA . GLU A 1 213 ? -26.902 -0.484 0.447 1.00 90.75 213 GLU A CA 1
ATOM 1778 C C . GLU A 1 213 ? -25.906 -1.653 0.471 1.00 90.75 213 GLU A C 1
ATOM 1780 O O . GLU A 1 213 ? -25.202 -1.874 -0.523 1.00 90.75 213 GLU A O 1
ATOM 1785 N N . PRO A 1 214 ? -25.813 -2.406 1.581 1.00 90.81 214 PRO A N 1
ATOM 1786 C CA . PRO A 1 214 ? -24.929 -3.557 1.674 1.00 90.81 214 PRO A CA 1
ATOM 1787 C C . PRO A 1 214 ? -25.417 -4.711 0.803 1.00 90.81 214 PRO A C 1
ATOM 1789 O O . PRO A 1 214 ? -26.544 -5.186 0.936 1.00 90.81 214 PRO A O 1
ATOM 1792 N N . VAL A 1 215 ? -24.524 -5.222 -0.043 1.00 94.75 215 VAL A N 1
ATOM 1793 C CA . VAL A 1 215 ? -24.704 -6.528 -0.677 1.00 94.75 215 VAL A CA 1
ATOM 1794 C C . VAL A 1 215 ? -24.124 -7.563 0.274 1.00 94.75 215 VAL A C 1
ATOM 1796 O O . VAL A 1 215 ? -22.967 -7.465 0.665 1.00 94.75 215 VAL A O 1
ATOM 1799 N N . MET A 1 216 ? -24.917 -8.544 0.689 1.00 96.62 216 MET A N 1
ATOM 1800 C CA . MET A 1 216 ? -24.433 -9.580 1.599 1.00 96.62 216 MET A CA 1
ATOM 1801 C C . MET A 1 216 ? -23.759 -10.701 0.808 1.00 96.62 216 MET A C 1
ATOM 1803 O O . MET A 1 216 ? -24.346 -11.237 -0.130 1.00 96.62 216 MET A O 1
ATOM 1807 N N . THR A 1 217 ? -22.549 -11.078 1.211 1.00 96.00 217 THR A N 1
ATOM 1808 C CA . THR A 1 217 ? -21.838 -12.260 0.705 1.00 96.00 217 THR A CA 1
ATOM 1809 C C . THR A 1 217 ? -21.440 -13.175 1.858 1.00 96.00 217 THR A C 1
ATOM 1811 O O . THR A 1 217 ? -21.572 -12.796 3.024 1.00 96.00 217 THR A O 1
ATOM 1814 N N . THR A 1 218 ? -20.966 -14.378 1.551 1.00 96.44 218 THR A N 1
ATOM 1815 C CA . THR A 1 218 ? -20.501 -15.341 2.552 1.00 96.44 218 THR A CA 1
ATOM 1816 C C . THR A 1 218 ? -18.979 -15.409 2.559 1.00 96.44 218 THR A C 1
ATOM 1818 O O . THR A 1 218 ? -18.338 -15.425 1.519 1.00 96.44 218 THR A O 1
ATOM 1821 N N . LEU A 1 219 ? -18.391 -15.441 3.750 1.00 96.25 219 LEU A N 1
ATOM 1822 C CA . LEU A 1 219 ? -16.972 -15.691 3.961 1.00 96.25 219 LEU A CA 1
ATOM 1823 C C . LEU A 1 219 ? -16.841 -16.644 5.147 1.00 96.25 219 LEU A C 1
ATOM 1825 O O . LEU A 1 219 ? -17.317 -16.331 6.239 1.00 96.25 219 LEU A O 1
ATOM 1829 N N . GLU A 1 220 ? -16.245 -17.814 4.917 1.00 95.19 220 GLU A N 1
ATOM 1830 C CA . GLU A 1 220 ? -16.071 -18.881 5.916 1.00 95.19 220 GLU A CA 1
ATOM 1831 C C . GLU A 1 220 ? -17.396 -19.233 6.628 1.00 95.19 220 GLU A C 1
ATOM 1833 O O . GLU A 1 220 ? -17.472 -19.389 7.847 1.00 95.19 220 GLU A O 1
ATOM 1838 N N . GLY A 1 221 ? -18.488 -19.293 5.857 1.00 94.50 221 GLY A N 1
ATOM 1839 C CA . GLY A 1 221 ? -19.825 -19.644 6.350 1.00 94.50 221 GLY A CA 1
ATOM 1840 C C . GLY A 1 221 ? -20.569 -18.539 7.113 1.00 94.50 221 GLY A C 1
ATOM 1841 O O . GLY A 1 221 ? -21.705 -18.760 7.531 1.00 94.50 221 GLY A O 1
ATOM 1842 N N . ARG A 1 222 ? -19.988 -17.343 7.281 1.00 96.88 222 ARG A N 1
ATOM 1843 C CA . ARG A 1 222 ? -20.659 -16.185 7.895 1.00 96.88 222 ARG A CA 1
ATOM 1844 C C . ARG A 1 222 ? -20.961 -15.115 6.853 1.00 96.88 222 ARG A C 1
ATOM 1846 O O . ARG A 1 222 ? -20.185 -14.887 5.931 1.00 96.88 222 ARG A O 1
ATOM 1853 N N . SER A 1 223 ? -22.102 -14.451 7.011 1.00 97.38 223 SER A N 1
ATOM 1854 C CA . SER A 1 223 ? -22.531 -13.392 6.100 1.00 97.38 223 SER A CA 1
ATOM 1855 C C . SER A 1 223 ? -21.873 -12.053 6.449 1.00 97.38 223 SER A C 1
ATOM 1857 O O . SER A 1 223 ? -21.866 -11.666 7.621 1.00 97.38 223 SER A O 1
ATOM 1859 N N . PHE A 1 224 ? -21.353 -11.341 5.448 1.00 98.31 224 PHE A N 1
ATOM 1860 C CA . PHE A 1 224 ? -20.709 -10.033 5.583 1.00 98.31 224 PHE A CA 1
ATOM 1861 C C . PHE A 1 224 ? -21.176 -9.051 4.498 1.00 98.31 224 PHE A C 1
ATOM 1863 O O . PHE A 1 224 ? -21.421 -9.471 3.365 1.00 98.31 224 PHE A O 1
ATOM 1870 N N . PRO A 1 225 ? -21.263 -7.747 4.814 1.00 98.25 225 PRO A N 1
ATOM 1871 C CA . PRO A 1 225 ? -21.569 -6.717 3.829 1.00 98.25 225 PRO A CA 1
ATOM 1872 C C . PRO A 1 225 ? -20.362 -6.445 2.918 1.00 98.25 225 PRO A C 1
ATOM 1874 O O . PRO A 1 225 ? -19.247 -6.226 3.389 1.00 98.25 225 PRO A O 1
ATOM 1877 N N . VAL A 1 226 ? -20.589 -6.402 1.609 1.00 98.06 226 VAL A N 1
ATOM 1878 C CA . VAL A 1 226 ? -19.654 -5.953 0.566 1.00 98.06 226 VAL A CA 1
ATOM 1879 C C . VAL A 1 226 ? -20.268 -4.794 -0.225 1.00 98.06 226 VAL A C 1
ATOM 1881 O O . VAL A 1 226 ? -21.495 -4.642 -0.243 1.00 98.06 226 VAL A O 1
ATOM 1884 N N . PRO A 1 227 ? -19.443 -3.924 -0.839 1.00 97.31 227 PRO A N 1
ATOM 1885 C CA . PRO A 1 227 ? -19.955 -2.849 -1.683 1.00 97.31 227 PRO A CA 1
ATOM 1886 C C . PRO A 1 227 ? -20.559 -3.397 -2.984 1.00 97.31 227 PRO A C 1
ATOM 1888 O O . PRO A 1 227 ? -20.428 -4.579 -3.312 1.00 97.31 227 PRO A O 1
ATOM 1891 N N . ALA A 1 228 ? -21.196 -2.515 -3.752 1.00 96.88 228 ALA A N 1
ATOM 1892 C CA . ALA A 1 228 ? -21.788 -2.849 -5.043 1.00 96.88 228 ALA A CA 1
ATOM 1893 C C . ALA A 1 228 ? -20.762 -3.421 -6.042 1.00 96.88 228 ALA A C 1
ATOM 1895 O O . ALA A 1 228 ? -19.556 -3.178 -5.949 1.00 96.88 228 ALA A O 1
ATOM 1896 N N . ARG A 1 229 ? -21.245 -4.151 -7.055 1.00 95.75 229 ARG A N 1
ATOM 1897 C CA . ARG A 1 229 ? -20.413 -4.810 -8.080 1.00 95.75 229 ARG A CA 1
ATOM 1898 C C . ARG A 1 229 ? -19.412 -3.853 -8.744 1.00 95.75 229 ARG A C 1
ATOM 1900 O O . ARG A 1 229 ? -18.282 -4.238 -9.047 1.00 95.75 229 ARG A O 1
ATOM 1907 N N . GLU A 1 230 ? -19.820 -2.612 -8.969 1.00 96.62 230 GLU A N 1
ATOM 1908 C CA . GLU A 1 230 ? -19.044 -1.552 -9.610 1.00 96.62 230 GLU A CA 1
ATOM 1909 C C . GLU A 1 230 ? -17.741 -1.247 -8.863 1.00 96.62 230 GLU A C 1
ATOM 1911 O O . GLU A 1 230 ? -16.726 -0.961 -9.501 1.00 96.62 230 GLU A O 1
ATOM 1916 N N . TYR A 1 231 ? -17.730 -1.394 -7.534 1.00 96.81 231 TYR A N 1
ATOM 1917 C CA . TYR A 1 231 ? -16.516 -1.270 -6.729 1.00 96.81 231 TYR A CA 1
ATOM 1918 C C . TYR A 1 231 ? -15.436 -2.257 -7.194 1.00 96.81 231 TYR A C 1
ATOM 1920 O O . TYR A 1 231 ? -14.290 -1.865 -7.423 1.00 96.81 231 TYR A O 1
ATOM 1928 N N . PHE A 1 232 ? -15.798 -3.527 -7.401 1.00 95.88 232 PHE A N 1
ATOM 1929 C CA . PHE A 1 232 ? -14.850 -4.563 -7.814 1.00 95.88 232 PHE A CA 1
ATOM 1930 C C . PHE A 1 232 ? -14.337 -4.338 -9.234 1.00 95.88 232 PHE A C 1
ATOM 1932 O O . PHE A 1 232 ? -13.143 -4.488 -9.489 1.00 95.88 232 PHE A O 1
ATOM 1939 N N . VAL A 1 233 ? -15.214 -3.909 -10.146 1.00 95.31 233 VAL A N 1
ATOM 1940 C CA . VAL A 1 233 ? -14.818 -3.539 -11.512 1.00 95.31 233 VAL A CA 1
ATOM 1941 C C . VAL A 1 233 ? -13.839 -2.362 -11.488 1.00 95.31 233 VAL A C 1
ATOM 1943 O O . VAL A 1 233 ? -12.841 -2.389 -12.206 1.00 95.31 233 VAL A O 1
ATOM 1946 N N . SER A 1 234 ? -14.077 -1.363 -10.634 1.00 94.19 234 SER A N 1
ATOM 1947 C CA . SER A 1 234 ? -13.194 -0.203 -10.486 1.00 94.19 234 SER A CA 1
ATOM 1948 C C . SER A 1 234 ? -11.832 -0.555 -9.880 1.00 94.19 234 SER A C 1
ATOM 1950 O O . SER A 1 234 ? -10.825 0.019 -10.286 1.00 94.19 234 SER A O 1
ATOM 1952 N N . MET A 1 235 ? -11.782 -1.463 -8.901 1.00 92.06 235 MET A N 1
ATOM 1953 C CA . MET A 1 235 ? -10.535 -1.853 -8.226 1.00 92.06 235 MET A CA 1
ATOM 1954 C C . MET A 1 235 ? -9.710 -2.854 -9.041 1.00 92.06 235 MET A C 1
ATOM 1956 O O . MET A 1 235 ? -8.480 -2.792 -9.052 1.00 92.06 235 MET A O 1
ATOM 1960 N N . TYR A 1 236 ? -10.377 -3.790 -9.719 1.00 92.25 236 TYR A N 1
ATOM 1961 C CA . TYR A 1 236 ? -9.742 -5.001 -10.240 1.00 92.25 236 TYR A CA 1
ATOM 1962 C C . TYR A 1 236 ? -9.979 -5.255 -11.736 1.00 92.25 236 TYR A C 1
ATOM 1964 O O . TYR A 1 236 ? -9.344 -6.159 -12.288 1.00 92.25 236 TYR A O 1
ATOM 1972 N N . GLY A 1 237 ? -10.820 -4.460 -12.402 1.00 92.81 237 GLY A N 1
ATOM 1973 C CA . GLY A 1 237 ? -11.172 -4.599 -13.818 1.00 92.81 237 GLY A CA 1
ATOM 1974 C C . GLY A 1 237 ? -12.343 -5.557 -14.077 1.00 92.81 237 GLY A C 1
ATOM 1975 O O . GLY A 1 237 ? -12.825 -6.241 -13.180 1.00 92.81 237 GLY A O 1
ATOM 1976 N N . GLN A 1 238 ? -12.808 -5.631 -15.331 1.00 91.56 238 GLN A N 1
ATOM 1977 C CA . GLN A 1 238 ? -13.983 -6.441 -15.712 1.00 91.56 238 GLN A CA 1
ATOM 1978 C C . GLN A 1 238 ? -13.812 -7.946 -15.434 1.00 91.56 238 GLN A C 1
ATOM 1980 O O . GLN A 1 238 ? -14.774 -8.624 -15.089 1.00 91.56 238 GLN A O 1
ATOM 1985 N N . GLY A 1 239 ? -12.584 -8.464 -15.530 1.00 92.00 239 GLY A N 1
ATOM 1986 C CA . GLY A 1 239 ? -12.245 -9.864 -15.253 1.00 92.00 239 GLY A CA 1
ATOM 1987 C C . GLY A 1 239 ? -11.943 -10.162 -13.783 1.00 92.00 239 GLY A C 1
ATOM 1988 O O . GLY A 1 239 ? -11.206 -11.105 -13.500 1.00 92.00 239 GLY A O 1
ATOM 1989 N N . TYR A 1 240 ? -12.438 -9.353 -12.838 1.00 93.38 240 TYR A N 1
ATOM 1990 C CA . TYR A 1 240 ? -12.054 -9.495 -11.434 1.00 93.38 240 TYR A CA 1
ATOM 1991 C C . TYR A 1 240 ? -12.395 -10.868 -10.855 1.00 93.38 240 TYR A C 1
ATOM 1993 O O . TYR A 1 240 ? -11.635 -11.342 -10.028 1.00 93.38 240 TYR A O 1
ATOM 2001 N N . MET A 1 241 ? -13.461 -11.541 -11.301 1.00 92.56 241 MET A N 1
ATOM 2002 C CA . MET A 1 241 ? -13.855 -12.859 -10.776 1.00 92.56 241 MET A CA 1
ATOM 2003 C C . MET A 1 241 ? -12.797 -13.948 -10.999 1.00 92.56 241 MET A C 1
ATOM 2005 O O . MET A 1 241 ? -12.613 -14.809 -10.148 1.00 92.56 241 MET A O 1
ATOM 2009 N N . SER A 1 242 ? -12.056 -13.888 -12.107 1.00 91.31 242 SER A N 1
ATOM 2010 C CA . SER A 1 242 ? -10.975 -14.833 -12.420 1.00 91.31 242 SER A CA 1
ATOM 2011 C C . SER A 1 242 ? -9.594 -14.323 -12.000 1.00 91.31 242 SER A C 1
ATOM 2013 O O . SER A 1 242 ? -8.577 -14.958 -12.283 1.00 91.31 242 SER A O 1
ATOM 2015 N N . ARG A 1 243 ? -9.517 -13.146 -11.368 1.00 86.62 243 ARG A N 1
ATOM 2016 C CA . ARG A 1 243 ? -8.245 -12.524 -11.006 1.00 86.62 243 ARG A CA 1
ATOM 2017 C C . ARG A 1 243 ? -7.594 -13.295 -9.865 1.00 86.62 243 ARG A C 1
ATOM 2019 O O . ARG A 1 243 ? -8.143 -13.385 -8.769 1.00 86.62 243 ARG A O 1
ATOM 2026 N N . ARG A 1 244 ? -6.370 -13.775 -10.095 1.00 82.00 244 ARG A N 1
ATOM 2027 C CA . ARG A 1 244 ? -5.527 -14.301 -9.022 1.00 82.00 244 ARG A CA 1
ATOM 2028 C C . ARG A 1 244 ? -5.012 -13.140 -8.180 1.00 82.00 244 ARG A C 1
ATOM 2030 O O . ARG A 1 244 ? -4.312 -12.261 -8.683 1.00 82.00 244 ARG A O 1
ATOM 2037 N N . LEU A 1 245 ? -5.357 -13.149 -6.901 1.00 75.62 245 LEU A N 1
ATOM 2038 C CA . LEU A 1 245 ? -4.789 -12.215 -5.945 1.00 75.62 245 LEU A CA 1
ATOM 2039 C C . LEU A 1 245 ? -3.341 -12.602 -5.629 1.00 75.62 245 LEU A C 1
ATOM 2041 O O . LEU A 1 245 ? -3.086 -13.778 -5.354 1.00 75.62 245 LEU A O 1
ATOM 2045 N N . PRO A 1 246 ? -2.395 -11.647 -5.652 1.00 69.19 246 PRO A N 1
ATOM 2046 C CA . PRO A 1 246 ? -1.099 -11.873 -5.041 1.00 69.19 246 PRO A CA 1
ATOM 2047 C C . PRO A 1 246 ? -1.329 -12.028 -3.536 1.00 69.19 246 PRO A C 1
ATOM 2049 O O . PRO A 1 246 ? -1.890 -11.141 -2.887 1.00 69.19 246 PRO A O 1
ATOM 2052 N N . GLY A 1 247 ? -0.956 -13.175 -2.985 1.00 66.56 247 GLY A N 1
ATOM 2053 C CA . GLY A 1 247 ? -0.888 -13.324 -1.544 1.00 66.56 247 GLY A CA 1
ATOM 2054 C C . GLY A 1 247 ? 0.366 -12.651 -0.994 1.00 66.56 247 GLY A C 1
ATOM 2055 O O . GLY A 1 247 ? 1.315 -12.353 -1.731 1.00 66.56 247 GLY A O 1
ATOM 2056 N N . ARG A 1 248 ? 0.363 -12.360 0.309 1.00 69.62 248 ARG A N 1
ATOM 2057 C CA . ARG A 1 248 ? 1.564 -11.883 0.986 1.00 69.62 248 ARG A CA 1
ATOM 2058 C C . ARG A 1 248 ? 2.287 -13.104 1.529 1.00 69.62 248 ARG A C 1
ATOM 2060 O O . ARG A 1 248 ? 1.994 -13.566 2.626 1.00 69.62 248 ARG A O 1
ATOM 2067 N N . LYS A 1 249 ? 3.239 -13.618 0.753 1.00 72.12 249 LYS A N 1
ATOM 2068 C CA . LYS A 1 249 ? 4.109 -14.693 1.229 1.00 72.12 249 LYS A CA 1
ATOM 2069 C C . LYS A 1 249 ? 4.823 -14.253 2.501 1.00 72.12 249 LYS A C 1
ATOM 2071 O O . LYS A 1 249 ? 5.319 -13.128 2.579 1.00 72.12 249 LYS A O 1
ATOM 2076 N N . MET A 1 250 ? 4.870 -15.158 3.472 1.00 78.38 250 MET A N 1
ATOM 2077 C CA . MET A 1 250 ? 5.782 -15.053 4.602 1.00 78.38 250 MET A CA 1
ATOM 2078 C C . MET A 1 250 ? 7.199 -14.849 4.063 1.00 78.38 250 MET A C 1
ATOM 2080 O O . MET A 1 250 ? 7.667 -15.626 3.230 1.00 78.38 250 MET A O 1
ATOM 2084 N N . THR A 1 251 ? 7.849 -13.776 4.500 1.00 83.69 251 THR A N 1
ATOM 2085 C CA . THR A 1 251 ? 9.246 -13.479 4.171 1.00 83.69 251 THR A CA 1
ATOM 2086 C C . THR A 1 251 ? 10.091 -13.590 5.428 1.00 83.69 251 THR A C 1
ATOM 2088 O O . THR A 1 251 ? 9.570 -13.570 6.542 1.00 83.69 251 THR A O 1
ATOM 2091 N N . GLU A 1 252 ? 11.407 -13.616 5.263 1.00 84.69 252 GLU A N 1
ATOM 2092 C CA . GLU A 1 252 ? 12.388 -13.551 6.348 1.00 84.69 252 GLU A CA 1
ATOM 2093 C C . GLU A 1 252 ? 12.282 -12.273 7.206 1.00 84.69 252 GLU A C 1
ATOM 2095 O O . GLU A 1 252 ? 12.920 -12.165 8.250 1.00 84.69 252 GLU A O 1
ATOM 2100 N N . TYR A 1 253 ? 11.481 -11.295 6.771 1.00 87.38 253 TYR A N 1
ATOM 2101 C CA . TYR A 1 253 ? 11.270 -10.024 7.457 1.00 87.38 253 TYR A CA 1
ATOM 2102 C C . TYR A 1 253 ? 9.974 -9.952 8.270 1.00 87.38 253 TYR A C 1
ATOM 2104 O O . TYR A 1 253 ? 9.685 -8.904 8.854 1.00 87.38 253 TYR A O 1
ATOM 2112 N N . ILE A 1 254 ? 9.183 -11.024 8.276 1.00 90.75 254 ILE A N 1
ATOM 2113 C CA . ILE A 1 254 ? 7.950 -11.123 9.050 1.00 90.75 254 ILE A CA 1
ATOM 2114 C C . ILE A 1 254 ? 8.168 -12.172 10.136 1.00 90.75 254 ILE A C 1
ATOM 2116 O O . ILE A 1 254 ? 8.581 -13.289 9.843 1.00 90.75 254 ILE A O 1
ATOM 2120 N N . VAL A 1 255 ? 7.872 -11.820 11.383 1.00 92.88 255 VAL A N 1
ATOM 2121 C CA . VAL A 1 255 ? 7.787 -12.774 12.495 1.00 92.88 255 VAL A CA 1
ATOM 2122 C C . VAL A 1 255 ? 6.335 -12.815 12.931 1.00 92.88 255 VAL A C 1
ATOM 2124 O O . VAL A 1 255 ? 5.770 -11.776 13.269 1.00 92.88 255 VAL A O 1
ATOM 2127 N N . ALA A 1 256 ? 5.709 -13.985 12.871 1.00 94.19 256 ALA A N 1
ATOM 2128 C CA . ALA A 1 256 ? 4.292 -14.118 13.157 1.00 94.19 256 ALA A CA 1
ATOM 2129 C C . ALA A 1 256 ? 3.993 -15.409 13.913 1.00 94.19 256 ALA A C 1
ATOM 2131 O O . ALA A 1 256 ? 4.546 -16.454 13.581 1.00 94.19 256 ALA A O 1
ATOM 2132 N N . ASP A 1 257 ? 3.109 -15.314 14.901 1.00 95.69 257 ASP A N 1
ATOM 2133 C CA . ASP A 1 257 ? 2.666 -16.424 15.734 1.00 95.69 257 ASP A CA 1
ATOM 2134 C C . ASP A 1 257 ? 1.258 -16.127 16.284 1.00 95.69 257 ASP A C 1
ATOM 2136 O O . ASP A 1 257 ? 0.955 -15.004 16.696 1.00 95.69 257 ASP A O 1
ATOM 2140 N N . THR A 1 258 ? 0.358 -17.107 16.230 1.00 96.50 258 THR A N 1
ATOM 2141 C CA . THR A 1 258 ? -1.049 -16.954 16.640 1.00 96.50 258 THR A CA 1
ATOM 2142 C C . THR A 1 258 ? -1.296 -17.257 18.116 1.00 96.50 258 THR A C 1
ATOM 2144 O O . THR A 1 258 ? -2.416 -17.067 18.587 1.00 96.50 258 THR A O 1
ATOM 2147 N N . GLU A 1 259 ? -0.282 -17.727 18.836 1.00 96.62 259 GLU A N 1
ATOM 2148 C CA . GLU A 1 259 ? -0.368 -18.180 20.226 1.00 96.62 259 GLU A CA 1
ATOM 2149 C C . GLU A 1 259 ? 0.572 -17.397 21.155 1.00 96.62 259 GLU A C 1
ATOM 2151 O O . GLU A 1 259 ? 0.319 -17.323 22.357 1.00 96.62 259 GLU A O 1
ATOM 2156 N N . ILE A 1 260 ? 1.624 -16.776 20.611 1.00 96.62 260 ILE A N 1
ATOM 2157 C CA . ILE A 1 260 ? 2.571 -15.952 21.371 1.00 96.62 260 ILE A CA 1
ATOM 2158 C C . ILE A 1 260 ? 2.140 -14.476 21.354 1.00 96.62 260 ILE A C 1
ATOM 2160 O O . ILE A 1 260 ? 2.111 -13.855 20.287 1.00 96.62 260 ILE A O 1
ATOM 2164 N N . PRO A 1 261 ? 1.891 -13.845 22.517 1.00 97.19 261 PRO A N 1
ATOM 2165 C CA . PRO A 1 261 ? 1.697 -12.403 22.605 1.00 97.19 261 PRO A CA 1
ATOM 2166 C C . PRO A 1 261 ? 2.942 -11.637 22.154 1.00 97.19 261 PRO A C 1
ATOM 2168 O O . PRO A 1 261 ? 4.053 -11.879 22.630 1.00 97.19 261 PRO A O 1
ATOM 2171 N N . TYR A 1 262 ? 2.770 -10.623 21.302 1.00 95.31 262 TYR A N 1
ATOM 2172 C CA . TYR A 1 262 ? 3.904 -9.831 20.811 1.00 95.31 262 TYR A CA 1
ATOM 2173 C C . TYR A 1 262 ? 4.733 -9.178 21.925 1.00 95.31 262 TYR A C 1
ATOM 2175 O O . TYR A 1 262 ? 5.926 -8.937 21.752 1.00 95.31 262 TYR A O 1
ATOM 2183 N N . ARG A 1 263 ? 4.118 -8.874 23.074 1.00 94.75 263 ARG A N 1
ATOM 2184 C CA . ARG A 1 263 ? 4.811 -8.288 24.231 1.00 94.75 263 ARG A CA 1
ATOM 2185 C C . ARG A 1 263 ? 5.819 -9.249 24.845 1.00 94.75 263 ARG A C 1
ATOM 2187 O O . ARG A 1 263 ? 6.889 -8.795 25.243 1.00 94.75 263 ARG A O 1
ATOM 2194 N N . ASP A 1 264 ? 5.490 -10.536 24.886 1.00 96.00 264 ASP A N 1
ATOM 2195 C CA . ASP A 1 264 ? 6.365 -11.570 25.434 1.00 96.00 264 ASP A CA 1
ATOM 2196 C C . ASP A 1 264 ? 7.563 -11.769 24.509 1.00 96.00 264 ASP A C 1
ATOM 2198 O O . ASP A 1 264 ? 8.703 -11.707 24.963 1.00 96.00 264 ASP A O 1
ATOM 2202 N N . TYR A 1 265 ? 7.316 -11.829 23.197 1.00 94.38 265 TYR A N 1
ATOM 2203 C CA . TYR A 1 265 ? 8.375 -11.846 22.190 1.00 94.38 265 TYR A CA 1
ATOM 2204 C C . TYR A 1 265 ? 9.306 -10.626 22.297 1.00 94.38 265 TYR A C 1
ATOM 2206 O O . TYR A 1 265 ? 10.527 -10.764 22.333 1.00 94.38 265 TYR A O 1
ATOM 2214 N N . LEU A 1 266 ? 8.756 -9.407 22.383 1.00 92.12 266 LEU A N 1
ATOM 2215 C CA . LEU A 1 266 ? 9.572 -8.192 22.508 1.00 92.12 266 LEU A CA 1
ATOM 2216 C C . LEU A 1 266 ? 10.394 -8.164 23.802 1.00 92.12 266 LEU A C 1
ATOM 2218 O O . LEU A 1 266 ? 11.511 -7.643 23.798 1.00 92.12 266 LEU A O 1
ATOM 2222 N N . LYS A 1 267 ? 9.847 -8.703 24.896 1.00 93.06 267 LYS A N 1
ATOM 2223 C CA . LYS A 1 267 ? 10.560 -8.842 26.164 1.00 93.06 267 LYS A CA 1
ATOM 2224 C C . LYS A 1 267 ? 11.712 -9.838 26.032 1.00 93.06 267 LYS A C 1
ATOM 2226 O O . LYS A 1 267 ? 12.832 -9.491 26.383 1.00 93.06 267 LYS A O 1
ATOM 2231 N N . GLU A 1 268 ? 11.470 -11.012 25.459 1.00 93.62 268 GLU A N 1
ATOM 2232 C CA . GLU A 1 268 ? 12.499 -12.037 25.262 1.00 93.62 268 GLU A CA 1
ATOM 2233 C C . GLU A 1 268 ? 13.645 -11.536 24.371 1.00 93.62 268 GLU A C 1
ATOM 2235 O O . GLU A 1 268 ? 14.816 -11.683 24.716 1.00 93.62 268 GLU A O 1
ATOM 2240 N N . ILE A 1 269 ? 13.320 -10.838 23.277 1.00 91.38 269 ILE A N 1
ATOM 2241 C CA . ILE A 1 269 ? 14.304 -10.187 22.400 1.00 91.38 269 ILE A CA 1
ATOM 2242 C C . ILE A 1 269 ? 15.154 -9.155 23.161 1.00 91.38 269 ILE A C 1
ATOM 2244 O O . ILE A 1 269 ? 16.365 -9.051 22.938 1.00 91.38 269 ILE A O 1
ATOM 2248 N N . ALA A 1 270 ? 14.542 -8.394 24.072 1.00 89.69 270 ALA A N 1
ATOM 2249 C CA . ALA A 1 270 ? 15.273 -7.463 24.924 1.00 89.69 270 ALA A CA 1
ATOM 2250 C C . ALA A 1 270 ? 16.179 -8.195 25.933 1.00 89.69 270 ALA A C 1
ATOM 2252 O O . ALA A 1 270 ? 17.329 -7.786 26.107 1.00 89.69 270 ALA A O 1
ATOM 2253 N N . ASP A 1 271 ? 15.695 -9.284 26.536 1.00 92.00 271 ASP A N 1
ATOM 2254 C CA . ASP A 1 271 ? 16.406 -10.073 27.550 1.00 92.00 271 ASP A CA 1
ATOM 2255 C C . ASP A 1 271 ? 17.657 -10.769 26.978 1.00 92.00 271 ASP A C 1
ATOM 2257 O O . ASP A 1 271 ? 18.688 -10.834 27.649 1.00 92.00 271 ASP A O 1
ATOM 2261 N N . ILE A 1 272 ? 17.631 -11.198 25.709 1.00 93.19 272 ILE A N 1
ATOM 2262 C CA . ILE A 1 272 ? 18.813 -11.746 25.009 1.00 93.19 272 ILE A CA 1
ATOM 2263 C C . ILE A 1 272 ? 19.773 -10.667 24.474 1.00 93.19 272 ILE A C 1
ATOM 2265 O O . ILE A 1 272 ? 20.726 -10.972 23.756 1.00 93.19 272 ILE A O 1
ATOM 2269 N N . GLY A 1 273 ? 19.540 -9.392 24.799 1.00 88.81 273 GLY A N 1
ATOM 2270 C CA . GLY A 1 273 ? 20.431 -8.289 24.435 1.00 88.81 273 GLY A CA 1
ATOM 2271 C C . GLY A 1 273 ? 20.347 -7.859 22.968 1.00 88.81 273 GLY A C 1
ATOM 2272 O O . GLY A 1 273 ? 21.293 -7.250 22.459 1.00 88.81 273 GLY A O 1
ATOM 2273 N N . LEU A 1 274 ? 19.231 -8.132 22.282 1.00 85.69 274 LEU A N 1
ATOM 2274 C CA . LEU A 1 274 ? 18.967 -7.670 20.917 1.00 85.69 274 LEU A CA 1
ATOM 2275 C C . LEU A 1 274 ? 18.021 -6.454 20.929 1.00 85.69 274 LEU A C 1
ATOM 2277 O O . LEU A 1 274 ? 16.810 -6.600 20.780 1.00 85.69 274 LEU A O 1
ATOM 2281 N N . PRO A 1 275 ? 18.526 -5.211 21.059 1.00 81.81 275 PRO A N 1
ATOM 2282 C CA . PRO A 1 275 ? 17.672 -4.029 21.034 1.00 81.81 275 PRO A CA 1
ATOM 2283 C C . PRO A 1 275 ? 17.077 -3.821 19.633 1.00 81.81 275 PRO A C 1
ATOM 2285 O O . PRO A 1 275 ? 17.712 -3.223 18.760 1.00 81.81 275 PRO A O 1
ATOM 2288 N N . LEU A 1 276 ? 15.834 -4.268 19.428 1.00 85.75 276 LEU A N 1
ATOM 2289 C CA . LEU A 1 276 ? 15.138 -4.218 18.137 1.00 85.75 276 LEU A CA 1
ATOM 2290 C C . LEU A 1 276 ? 15.143 -2.810 17.521 1.00 85.75 276 LEU A C 1
ATOM 2292 O O . LEU A 1 276 ? 15.471 -2.645 16.351 1.00 85.75 276 LEU A O 1
ATOM 2296 N N . ASN A 1 277 ? 14.922 -1.769 18.328 1.00 84.19 277 ASN A N 1
ATOM 2297 C CA . ASN A 1 277 ? 14.989 -0.375 17.872 1.00 84.19 277 ASN A CA 1
ATOM 2298 C C . ASN A 1 277 ? 16.354 0.004 17.265 1.00 84.19 277 ASN A C 1
ATOM 2300 O O . ASN A 1 277 ? 16.409 0.757 16.295 1.00 84.19 277 ASN A O 1
ATOM 2304 N N . LYS A 1 278 ? 17.461 -0.517 17.814 1.00 85.94 278 LYS A N 1
ATOM 2305 C CA . LYS A 1 278 ? 18.811 -0.273 17.284 1.00 85.94 278 LYS A CA 1
ATOM 2306 C C . LYS A 1 278 ? 19.013 -1.010 15.964 1.00 85.94 278 LYS A C 1
ATOM 2308 O O . LYS A 1 278 ? 19.547 -0.423 15.027 1.00 85.94 278 LYS A O 1
ATOM 2313 N N . TYR A 1 279 ? 18.567 -2.265 15.886 1.00 86.75 279 TYR A N 1
ATOM 2314 C CA . TYR A 1 279 ? 18.613 -3.047 14.650 1.00 86.75 279 TYR A CA 1
ATOM 2315 C C . TYR A 1 279 ? 17.848 -2.345 13.521 1.00 86.75 279 TYR A C 1
ATOM 2317 O O . TYR A 1 279 ? 18.400 -2.127 12.442 1.00 86.75 279 TYR A O 1
ATOM 2325 N N . ILE A 1 280 ? 16.615 -1.908 13.793 1.00 86.69 280 ILE A N 1
ATOM 2326 C CA . ILE A 1 280 ? 15.794 -1.194 12.812 1.00 86.69 280 ILE A CA 1
ATOM 2327 C C . ILE A 1 280 ? 16.467 0.122 12.394 1.00 86.69 280 ILE A C 1
ATOM 2329 O O . ILE A 1 280 ? 16.581 0.389 11.200 1.00 86.69 280 ILE A O 1
ATOM 2333 N N . ALA A 1 281 ? 17.014 0.902 13.333 1.00 84.75 281 ALA A N 1
ATOM 2334 C CA . ALA A 1 281 ? 17.710 2.150 13.009 1.00 84.75 281 ALA A CA 1
ATOM 2335 C C . ALA A 1 281 ? 18.945 1.947 12.103 1.00 84.75 281 ALA A C 1
ATOM 2337 O O . ALA A 1 281 ? 19.206 2.762 11.211 1.00 84.75 281 ALA A O 1
ATOM 2338 N N . GLU A 1 282 ? 19.714 0.871 12.303 1.00 87.56 282 GLU A N 1
ATOM 2339 C CA . GLU A 1 282 ? 20.833 0.524 11.416 1.00 87.56 282 GLU A CA 1
ATOM 2340 C C . GLU A 1 282 ? 20.344 0.052 10.040 1.00 87.56 282 GLU A C 1
ATOM 2342 O O . GLU A 1 282 ? 20.890 0.483 9.019 1.00 87.56 282 GLU A O 1
ATOM 2347 N N . ARG A 1 283 ? 19.270 -0.748 9.985 1.00 86.12 283 ARG A N 1
ATOM 2348 C CA . ARG A 1 283 ? 18.624 -1.160 8.729 1.00 86.12 283 ARG A CA 1
ATOM 2349 C C . ARG A 1 283 ? 18.154 0.051 7.922 1.00 86.12 283 ARG A C 1
ATOM 2351 O O . ARG A 1 283 ? 18.486 0.170 6.744 1.00 86.12 283 ARG A O 1
ATOM 2358 N N . GLU A 1 284 ? 17.450 0.991 8.546 1.00 82.19 284 GLU A N 1
ATOM 2359 C CA . GLU A 1 284 ? 17.021 2.231 7.893 1.00 82.19 284 GLU A CA 1
ATOM 2360 C C . GLU A 1 284 ? 18.210 3.048 7.367 1.00 82.19 284 GLU A C 1
ATOM 2362 O O . GLU A 1 284 ? 18.159 3.614 6.270 1.00 82.19 284 GLU A O 1
ATOM 2367 N N . ARG A 1 285 ? 19.302 3.129 8.142 1.00 85.56 285 ARG A N 1
ATOM 2368 C CA . ARG A 1 285 ? 20.527 3.826 7.728 1.00 85.56 285 ARG A CA 1
ATOM 2369 C C . ARG A 1 285 ? 21.156 3.158 6.509 1.00 85.56 285 ARG A C 1
ATOM 2371 O O . ARG A 1 285 ? 21.590 3.864 5.597 1.00 85.56 285 ARG A O 1
ATOM 2378 N N . TYR A 1 286 ? 21.197 1.829 6.482 1.00 86.88 286 TYR A N 1
ATOM 2379 C CA . TYR A 1 286 ? 21.678 1.063 5.338 1.00 86.88 286 TYR A CA 1
ATOM 2380 C C . TYR A 1 286 ? 20.817 1.314 4.093 1.00 86.88 286 TYR A C 1
ATOM 2382 O O . TYR A 1 286 ? 21.355 1.698 3.056 1.00 86.88 286 TYR A O 1
ATOM 2390 N N . ILE A 1 287 ? 19.487 1.236 4.214 1.00 84.12 287 ILE A N 1
ATOM 2391 C CA . ILE A 1 287 ? 18.547 1.517 3.115 1.00 84.12 287 ILE A CA 1
ATOM 2392 C C . ILE A 1 287 ? 18.736 2.943 2.575 1.00 84.12 287 ILE A C 1
ATOM 2394 O O . ILE A 1 287 ? 18.769 3.154 1.363 1.00 84.12 287 ILE A O 1
ATOM 2398 N N . ARG A 1 288 ? 18.916 3.939 3.455 1.00 82.19 288 ARG A N 1
ATOM 2399 C CA . ARG A 1 288 ? 19.217 5.328 3.053 1.00 82.19 288 ARG A CA 1
ATOM 2400 C C . ARG A 1 288 ? 20.506 5.425 2.240 1.00 82.19 288 ARG A C 1
ATOM 2402 O O . ARG A 1 288 ? 20.523 6.117 1.225 1.00 82.19 288 ARG A O 1
ATOM 2409 N N . LYS A 1 289 ? 21.576 4.752 2.677 1.00 85.38 289 LYS A N 1
ATOM 2410 C CA . LYS A 1 289 ? 22.857 4.724 1.952 1.00 85.38 289 LYS A CA 1
ATOM 2411 C C . LYS A 1 289 ? 22.702 4.064 0.584 1.00 85.38 289 LYS A C 1
ATOM 2413 O O . LYS A 1 289 ? 23.160 4.634 -0.400 1.00 85.38 289 LYS A O 1
ATOM 2418 N N . GLN A 1 290 ? 22.011 2.927 0.524 1.00 84.00 290 GLN A N 1
ATOM 2419 C CA . GLN A 1 290 ? 21.756 2.199 -0.717 1.00 84.00 290 GLN A CA 1
ATOM 2420 C C . GLN A 1 290 ? 20.997 3.068 -1.729 1.00 84.00 290 GLN A C 1
ATOM 2422 O O . GLN A 1 290 ? 21.452 3.242 -2.857 1.00 84.00 290 GLN A O 1
ATOM 2427 N N . LYS A 1 291 ? 19.902 3.710 -1.304 1.00 81.00 291 LYS A N 1
ATOM 2428 C CA . LYS A 1 291 ? 19.136 4.635 -2.154 1.00 81.00 291 LYS A CA 1
ATOM 2429 C C . LYS A 1 291 ? 19.972 5.827 -2.617 1.00 81.00 291 LYS A C 1
ATOM 2431 O O . LYS A 1 291 ? 19.922 6.188 -3.784 1.00 81.00 291 LYS A O 1
ATOM 2436 N N . ALA A 1 292 ? 20.788 6.408 -1.735 1.00 81.12 292 ALA A N 1
ATOM 2437 C CA . ALA A 1 292 ? 21.690 7.498 -2.108 1.00 81.12 292 ALA A CA 1
ATOM 2438 C C . ALA A 1 292 ? 22.775 7.064 -3.113 1.00 81.12 292 ALA A C 1
ATOM 2440 O O . ALA A 1 292 ? 23.252 7.889 -3.890 1.00 81.12 292 ALA A O 1
ATOM 2441 N N . SER A 1 293 ? 23.167 5.785 -3.112 1.00 84.69 293 SER A N 1
ATOM 2442 C CA . SER A 1 293 ? 24.088 5.222 -4.105 1.00 84.69 293 SER A CA 1
ATOM 2443 C C . SER A 1 293 ? 23.416 4.781 -5.406 1.00 84.69 293 SER A C 1
ATOM 2445 O O . SER A 1 293 ? 24.125 4.612 -6.396 1.00 84.69 293 SER A O 1
ATOM 2447 N N . GLN A 1 294 ? 22.086 4.637 -5.437 1.00 83.94 294 GLN A N 1
ATOM 2448 C CA . GLN A 1 294 ? 21.353 4.101 -6.587 1.00 83.94 294 GLN A CA 1
ATOM 2449 C C . GLN A 1 294 ? 21.657 4.836 -7.905 1.00 83.94 294 GLN A C 1
ATOM 2451 O O . GLN A 1 294 ? 21.998 4.151 -8.862 1.00 83.94 294 GLN A O 1
ATOM 2456 N N . PRO A 1 295 ? 21.709 6.186 -7.971 1.00 86.69 295 PRO A N 1
ATOM 2457 C CA . PRO A 1 295 ? 22.038 6.872 -9.225 1.00 86.69 295 PRO A CA 1
ATOM 2458 C C . PRO A 1 295 ? 23.416 6.496 -9.790 1.00 86.69 295 PRO A C 1
ATOM 2460 O O . PRO A 1 295 ? 23.599 6.416 -11.003 1.00 86.69 295 PRO A O 1
ATOM 2463 N N . LYS A 1 296 ? 24.397 6.233 -8.912 1.00 89.44 296 LYS A N 1
ATOM 2464 C CA . LYS A 1 296 ? 25.729 5.769 -9.329 1.00 89.44 296 LYS A CA 1
ATOM 2465 C C . LYS A 1 296 ? 25.671 4.344 -9.863 1.00 89.44 296 LYS A C 1
ATOM 2467 O O . LYS A 1 296 ? 26.321 4.055 -10.859 1.00 89.44 296 LYS A O 1
ATOM 2472 N N . VAL A 1 297 ? 24.898 3.474 -9.213 1.00 88.88 297 VAL A N 1
ATOM 2473 C CA . VAL A 1 297 ? 24.668 2.098 -9.674 1.00 88.88 297 VAL A CA 1
ATOM 2474 C C . VAL A 1 297 ? 23.993 2.107 -11.046 1.00 88.88 297 VAL A C 1
ATOM 2476 O O . VAL A 1 297 ? 24.445 1.395 -11.937 1.00 88.88 297 VAL A O 1
ATOM 2479 N N . ASP A 1 298 ? 22.995 2.966 -11.248 1.00 88.62 298 ASP A N 1
ATOM 2480 C CA . ASP A 1 298 ? 22.291 3.110 -12.526 1.00 88.62 298 ASP A CA 1
ATOM 2481 C C . ASP A 1 298 ? 23.224 3.636 -13.626 1.00 88.62 298 ASP A C 1
ATOM 2483 O O . ASP A 1 298 ? 23.219 3.123 -14.741 1.00 88.62 298 ASP A O 1
ATOM 2487 N N . THR A 1 299 ? 24.096 4.597 -13.299 1.00 92.56 299 THR A N 1
ATOM 2488 C CA . THR A 1 299 ? 25.129 5.089 -14.229 1.00 92.56 299 THR A CA 1
ATOM 2489 C C . THR A 1 299 ? 26.130 3.992 -14.598 1.00 92.56 299 THR A C 1
ATOM 2491 O O . THR A 1 299 ? 26.444 3.817 -15.771 1.00 92.56 299 THR A O 1
ATOM 2494 N N . ILE A 1 300 ? 26.614 3.220 -13.618 1.00 94.31 300 ILE A N 1
ATOM 2495 C CA . ILE A 1 300 ? 27.527 2.094 -13.869 1.00 94.31 300 ILE A CA 1
ATOM 2496 C C . ILE A 1 300 ? 26.851 1.054 -14.763 1.00 94.31 300 ILE A C 1
ATOM 2498 O O . ILE A 1 300 ? 27.459 0.597 -15.728 1.00 94.31 300 ILE A O 1
ATOM 2502 N N . LYS A 1 301 ? 25.594 0.703 -14.472 1.00 94.06 301 LYS A N 1
ATOM 2503 C CA . LYS A 1 301 ? 24.810 -0.217 -15.297 1.00 94.06 301 LYS A CA 1
ATOM 2504 C C . LYS A 1 301 ? 24.695 0.300 -16.732 1.00 94.06 301 LYS A C 1
ATOM 2506 O O . LYS A 1 301 ? 24.991 -0.444 -17.656 1.00 94.06 301 LYS A O 1
ATOM 2511 N N . HIS A 1 302 ? 24.371 1.580 -16.909 1.00 93.38 302 HIS A N 1
ATOM 2512 C CA . HIS A 1 302 ? 24.293 2.193 -18.231 1.00 93.38 302 HIS A CA 1
ATOM 2513 C C . HIS A 1 302 ? 25.624 2.111 -18.996 1.00 93.38 302 HIS A C 1
ATOM 2515 O O . HIS A 1 302 ? 25.626 1.794 -20.181 1.00 93.38 302 HIS A O 1
ATOM 2521 N N . TYR A 1 303 ? 26.768 2.325 -18.337 1.00 95.50 303 TYR A N 1
ATOM 2522 C CA . TYR A 1 303 ? 28.077 2.154 -18.979 1.00 95.50 303 TYR A CA 1
ATOM 2523 C C . TYR A 1 303 ? 28.337 0.716 -19.432 1.00 95.50 303 TYR A C 1
ATOM 2525 O O . TYR A 1 303 ? 28.873 0.515 -20.521 1.00 95.50 303 TYR A O 1
ATOM 2533 N N . TRP A 1 304 ? 27.926 -0.279 -18.644 1.00 97.00 304 TRP A N 1
ATOM 2534 C CA . TRP A 1 304 ? 27.984 -1.679 -19.067 1.00 97.00 304 TRP A CA 1
ATOM 2535 C C . TRP A 1 304 ? 27.061 -1.956 -20.252 1.00 97.00 304 TRP A C 1
ATOM 2537 O O . TRP A 1 304 ? 27.492 -2.598 -21.206 1.00 97.00 304 TRP A O 1
ATOM 2547 N N . ASP A 1 305 ? 25.838 -1.425 -20.243 1.00 96.44 305 ASP A N 1
ATOM 2548 C CA . ASP A 1 305 ? 24.906 -1.570 -21.364 1.00 96.44 305 ASP A CA 1
ATOM 2549 C C . ASP A 1 305 ? 25.498 -0.957 -22.655 1.00 96.44 305 ASP A C 1
ATOM 2551 O O . ASP A 1 305 ? 25.453 -1.576 -23.719 1.00 96.44 305 ASP A O 1
ATOM 2555 N N . LEU A 1 306 ? 26.150 0.212 -22.568 1.00 95.75 306 LEU A N 1
ATOM 2556 C CA . LEU A 1 306 ? 26.866 0.831 -23.693 1.00 95.75 306 LEU A CA 1
ATOM 2557 C C . LEU A 1 306 ? 28.064 -0.002 -24.175 1.00 95.75 306 LEU A C 1
ATOM 2559 O O . LEU A 1 306 ? 28.293 -0.094 -25.387 1.00 95.75 306 LEU A O 1
ATOM 2563 N N . LEU A 1 307 ? 28.826 -0.595 -23.251 1.00 96.69 307 LEU A N 1
ATOM 2564 C CA . LEU A 1 307 ? 29.951 -1.474 -23.571 1.00 96.69 307 LEU A CA 1
ATOM 2565 C C . LEU A 1 307 ? 29.467 -2.726 -24.310 1.00 96.69 307 LEU A C 1
ATOM 2567 O O . LEU A 1 307 ? 29.979 -3.035 -25.383 1.00 96.69 307 LEU A O 1
ATOM 2571 N N . PHE A 1 308 ? 28.446 -3.408 -23.786 1.00 96.56 308 PHE A N 1
ATOM 2572 C CA . PHE A 1 308 ? 27.892 -4.612 -24.405 1.00 96.56 308 PHE A CA 1
ATOM 2573 C C . PHE A 1 308 ? 27.247 -4.323 -25.757 1.00 96.56 308 PHE A C 1
ATOM 2575 O O . PHE A 1 308 ? 27.481 -5.070 -26.701 1.00 96.56 308 PHE A O 1
ATOM 2582 N N . ARG A 1 309 ? 26.534 -3.200 -25.900 1.00 96.56 309 ARG A N 1
ATOM 2583 C CA . ARG A 1 309 ? 26.050 -2.729 -27.205 1.00 96.56 309 ARG A CA 1
ATOM 2584 C C . ARG A 1 309 ? 27.198 -2.536 -28.194 1.00 96.56 309 ARG A C 1
ATOM 2586 O O . ARG A 1 309 ? 27.056 -2.820 -29.377 1.00 96.56 309 ARG A O 1
ATOM 2593 N N . THR A 1 310 ? 28.329 -2.007 -27.735 1.00 94.94 310 THR A N 1
ATOM 2594 C CA . THR A 1 310 ? 29.509 -1.822 -28.589 1.00 94.94 310 THR A CA 1
ATOM 2595 C C . THR A 1 310 ? 30.094 -3.171 -29.006 1.00 94.94 310 THR A C 1
ATOM 2597 O O . THR A 1 310 ? 30.387 -3.345 -30.183 1.00 94.94 310 THR A O 1
ATOM 2600 N N . GLY A 1 311 ? 30.166 -4.144 -28.092 1.00 95.81 311 GLY A N 1
ATOM 2601 C CA . GLY A 1 311 ? 30.500 -5.535 -28.419 1.00 95.81 311 GLY A CA 1
ATOM 2602 C C . GLY A 1 311 ? 29.559 -6.126 -29.472 1.00 95.81 311 GLY A C 1
ATOM 2603 O O . GLY A 1 311 ? 30.026 -6.600 -30.503 1.00 95.81 311 GLY A O 1
ATOM 2604 N N . ASP A 1 312 ? 28.241 -5.971 -29.290 1.00 96.94 312 ASP A N 1
ATOM 2605 C CA . ASP A 1 312 ? 27.233 -6.402 -30.266 1.00 96.94 312 ASP A CA 1
ATOM 2606 C C . ASP A 1 312 ? 27.484 -5.778 -31.653 1.00 96.94 312 ASP A C 1
ATOM 2608 O O . ASP A 1 312 ? 27.326 -6.457 -32.664 1.00 96.94 312 ASP A O 1
ATOM 2612 N N . ARG A 1 313 ? 27.908 -4.505 -31.738 1.00 96.06 313 ARG A N 1
ATOM 2613 C CA . ARG A 1 313 ? 28.244 -3.870 -33.029 1.00 96.06 313 ARG A CA 1
ATOM 2614 C C . ARG A 1 313 ? 29.417 -4.548 -33.725 1.00 96.06 313 ARG A C 1
ATOM 2616 O O . ARG A 1 313 ? 29.353 -4.724 -34.937 1.00 96.06 313 ARG A O 1
ATOM 2623 N N . PHE A 1 314 ? 30.475 -4.883 -32.990 1.00 95.56 314 PHE A N 1
ATOM 2624 C CA . PHE A 1 314 ? 31.654 -5.527 -33.567 1.00 95.56 314 PHE A CA 1
ATOM 2625 C C . PHE A 1 314 ? 31.364 -6.968 -33.981 1.00 95.56 314 PHE A C 1
ATOM 2627 O O . PHE A 1 314 ? 31.685 -7.332 -35.106 1.00 95.56 314 PHE A O 1
ATOM 2634 N N . GLU A 1 315 ? 30.665 -7.740 -33.147 1.00 96.25 315 GLU A N 1
ATOM 2635 C CA . GLU A 1 315 ? 30.243 -9.105 -33.494 1.00 96.25 315 GLU A CA 1
ATOM 2636 C C . GLU A 1 315 ? 29.385 -9.121 -34.768 1.00 96.25 315 GLU A C 1
ATOM 2638 O O . GLU A 1 315 ? 29.611 -9.916 -35.680 1.00 96.25 315 GLU A O 1
ATOM 2643 N N . LEU A 1 316 ? 28.420 -8.199 -34.869 1.00 96.88 316 LEU A N 1
ATOM 2644 C CA . LEU A 1 316 ? 27.591 -8.061 -36.065 1.00 96.88 316 LEU A CA 1
ATOM 2645 C C . LEU A 1 316 ? 28.415 -7.614 -37.278 1.00 96.88 316 LEU A C 1
ATOM 2647 O O . LEU A 1 316 ? 28.214 -8.119 -38.380 1.00 96.88 316 LEU A O 1
ATOM 2651 N N . TYR A 1 317 ? 29.355 -6.690 -37.100 1.00 95.75 317 TYR A N 1
ATOM 2652 C CA . TYR A 1 317 ? 30.240 -6.272 -38.182 1.00 95.75 317 TYR A CA 1
ATOM 2653 C C . TYR A 1 317 ? 31.073 -7.440 -38.717 1.00 95.75 317 TYR A C 1
ATOM 2655 O O . TYR A 1 317 ? 31.089 -7.660 -39.924 1.00 95.75 317 T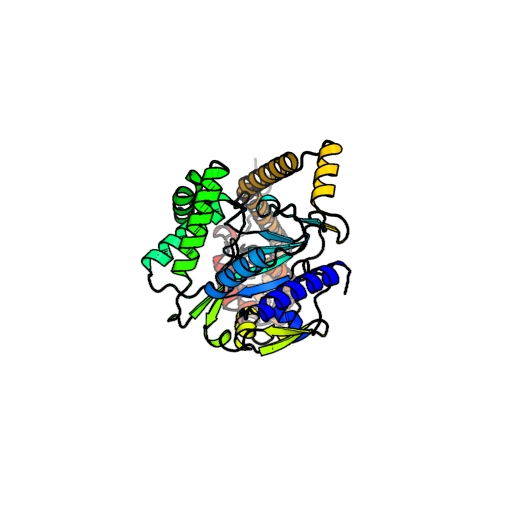YR A O 1
ATOM 2663 N N . GLU A 1 318 ? 31.708 -8.222 -37.844 1.00 95.06 318 GLU A N 1
ATOM 2664 C CA . GLU A 1 318 ? 32.488 -9.402 -38.235 1.00 95.06 318 GLU A CA 1
ATOM 2665 C C . GLU A 1 318 ? 31.629 -10.440 -38.961 1.00 95.06 318 GLU A C 1
ATOM 2667 O O . GLU A 1 318 ? 32.050 -11.000 -39.974 1.00 95.06 318 GLU A O 1
ATOM 2672 N N . GLN A 1 319 ? 30.398 -10.650 -38.488 1.00 96.88 319 GLN A N 1
ATOM 2673 C CA . GLN A 1 319 ? 29.459 -11.587 -39.093 1.00 96.88 319 GLN A CA 1
ATOM 2674 C C . GLN A 1 319 ? 28.984 -11.135 -40.481 1.00 96.88 319 GLN A C 1
ATOM 2676 O O . GLN A 1 319 ? 28.893 -11.947 -41.403 1.00 96.88 319 GLN A O 1
ATOM 2681 N N . TYR A 1 320 ? 28.644 -9.854 -40.640 1.00 96.88 320 TYR A N 1
ATOM 2682 C CA . TYR A 1 320 ? 27.910 -9.375 -41.811 1.00 96.88 320 TYR A CA 1
ATOM 2683 C C . TYR A 1 320 ? 28.760 -8.623 -42.836 1.00 96.88 320 TYR A C 1
ATOM 2685 O O . TYR A 1 320 ? 28.358 -8.554 -43.999 1.00 96.88 320 TYR A O 1
ATOM 2693 N N . ALA A 1 321 ? 29.931 -8.093 -42.475 1.00 94.12 321 ALA A N 1
ATOM 2694 C CA . ALA A 1 321 ? 30.822 -7.437 -43.434 1.00 94.12 321 ALA A CA 1
ATOM 2695 C C . ALA A 1 321 ? 31.205 -8.349 -44.622 1.00 94.12 321 ALA A C 1
ATOM 2697 O O . ALA A 1 321 ? 31.143 -7.865 -45.759 1.00 94.12 321 ALA A O 1
ATOM 2698 N N . PRO A 1 322 ? 31.506 -9.656 -44.434 1.00 96.25 322 PRO A N 1
ATOM 2699 C CA . PRO A 1 322 ? 31.829 -10.553 -45.548 1.00 96.25 322 PRO A CA 1
ATOM 2700 C C . PRO A 1 322 ? 30.661 -10.783 -46.516 1.00 96.25 322 PRO A C 1
ATOM 2702 O O . PRO A 1 322 ? 30.872 -10.898 -47.722 1.00 96.25 322 PRO A O 1
ATOM 2705 N N . ILE A 1 323 ? 29.426 -10.813 -46.003 1.00 96.44 323 ILE A N 1
ATOM 2706 C CA . ILE A 1 323 ? 28.211 -11.137 -46.772 1.00 96.44 323 ILE A CA 1
ATOM 2707 C C . ILE A 1 323 ? 27.366 -9.908 -47.133 1.00 96.44 323 ILE A C 1
ATOM 2709 O O . ILE A 1 323 ? 26.296 -10.034 -47.727 1.00 96.44 323 ILE A O 1
ATOM 2713 N N . LYS A 1 324 ? 27.840 -8.692 -46.836 1.00 96.19 324 LYS A N 1
ATOM 2714 C CA . LYS A 1 324 ? 27.097 -7.442 -47.062 1.00 96.19 324 LYS A CA 1
ATOM 2715 C C . LYS A 1 324 ? 26.556 -7.320 -48.487 1.00 96.19 324 LYS A C 1
ATOM 2717 O O . LYS A 1 324 ? 25.395 -6.971 -48.682 1.00 96.19 324 LYS A O 1
ATOM 2722 N N . LYS A 1 325 ? 27.384 -7.615 -49.495 1.00 97.00 325 LYS A N 1
ATOM 2723 C CA . LYS A 1 325 ? 26.981 -7.522 -50.911 1.00 97.00 325 LYS A CA 1
ATOM 2724 C C . LYS A 1 325 ? 25.813 -8.453 -51.242 1.00 97.00 325 LYS A C 1
ATOM 2726 O O . LYS A 1 325 ? 24.950 -8.064 -52.026 1.00 97.00 325 LYS A O 1
ATOM 2731 N N . GLU A 1 326 ? 25.788 -9.635 -50.635 1.00 96.69 326 GLU A N 1
ATOM 2732 C CA . GLU A 1 326 ? 24.729 -10.628 -50.804 1.00 96.69 326 GLU A CA 1
ATOM 2733 C C . GLU A 1 326 ? 23.428 -10.173 -50.129 1.00 96.69 326 GLU A C 1
ATOM 2735 O O . GLU A 1 326 ? 22.368 -10.190 -50.745 1.00 96.69 326 GLU A O 1
ATOM 2740 N N . LEU A 1 327 ? 23.498 -9.637 -48.907 1.00 96.88 327 LEU A N 1
ATOM 2741 C CA . LEU A 1 327 ? 22.320 -9.072 -48.233 1.00 96.88 327 LEU A CA 1
ATOM 2742 C C . LEU A 1 327 ? 21.680 -7.932 -49.044 1.00 96.88 327 LEU A C 1
ATOM 2744 O O . LEU A 1 327 ? 20.457 -7.853 -49.184 1.00 96.88 327 LEU A O 1
ATOM 2748 N N . LEU A 1 328 ? 22.508 -7.060 -49.629 1.00 96.94 328 LEU A N 1
ATOM 2749 C CA . LEU A 1 328 ? 22.030 -5.972 -50.482 1.00 96.94 328 LEU A CA 1
ATOM 2750 C C . LEU A 1 328 ? 21.455 -6.476 -51.815 1.00 96.94 328 LEU A C 1
ATOM 2752 O O . LEU A 1 328 ? 20.534 -5.851 -52.347 1.00 96.94 328 LEU A O 1
ATOM 2756 N N . SER A 1 329 ? 21.956 -7.582 -52.380 1.00 96.62 329 SER A N 1
ATOM 2757 C CA . SER A 1 329 ? 21.330 -8.193 -53.560 1.00 96.62 329 SER A CA 1
ATOM 2758 C C . SER A 1 329 ? 19.990 -8.830 -53.209 1.00 96.62 329 SER A C 1
ATOM 2760 O O . SER A 1 329 ? 19.018 -8.538 -53.899 1.00 96.62 329 SER A O 1
ATOM 2762 N N . MET A 1 330 ? 19.885 -9.560 -52.090 1.00 96.88 330 MET A N 1
ATOM 2763 C CA . MET A 1 330 ? 18.614 -10.122 -51.610 1.00 96.88 330 MET A CA 1
ATOM 2764 C C . MET A 1 330 ? 17.537 -9.038 -51.454 1.00 96.88 330 MET A C 1
ATOM 2766 O O . MET A 1 330 ? 16.413 -9.209 -51.926 1.00 96.88 330 MET A O 1
ATOM 2770 N N . ARG A 1 331 ? 17.886 -7.881 -50.867 1.00 94.56 331 ARG A N 1
ATOM 2771 C CA . ARG A 1 331 ? 16.968 -6.732 -50.751 1.00 94.56 331 ARG A CA 1
ATOM 2772 C C . ARG A 1 331 ? 16.536 -6.181 -52.112 1.00 94.56 331 ARG A C 1
ATOM 2774 O O . ARG A 1 331 ? 15.355 -5.894 -52.291 1.00 94.56 331 ARG A O 1
ATOM 2781 N N . ARG A 1 332 ? 17.466 -6.025 -53.064 1.00 95.19 332 ARG A N 1
ATOM 2782 C CA . ARG A 1 332 ? 17.172 -5.500 -54.415 1.00 95.19 332 ARG A CA 1
ATOM 2783 C C . ARG A 1 332 ? 16.335 -6.461 -55.259 1.00 95.19 332 ARG A C 1
ATOM 2785 O O . ARG A 1 332 ? 15.465 -6.013 -55.993 1.00 95.19 332 ARG A O 1
ATOM 2792 N N . GLU A 1 333 ? 16.588 -7.759 -55.138 1.00 95.56 333 GLU A N 1
ATOM 2793 C CA . GLU A 1 333 ? 15.880 -8.833 -55.848 1.00 95.56 333 GLU A CA 1
ATOM 2794 C C . GLU A 1 333 ? 14.525 -9.174 -55.210 1.00 95.56 333 GLU A C 1
ATOM 2796 O O . GLU A 1 333 ? 13.753 -9.950 -55.766 1.00 95.56 333 GLU A O 1
ATOM 2801 N N . GLY A 1 334 ? 14.216 -8.601 -54.043 1.00 92.44 334 GLY A N 1
ATOM 2802 C CA . GLY A 1 334 ? 12.965 -8.840 -53.332 1.00 92.44 334 GLY A CA 1
ATOM 2803 C C . GLY A 1 334 ? 12.892 -10.187 -52.605 1.00 92.44 334 GLY A C 1
ATOM 2804 O O . GLY A 1 334 ? 11.798 -10.638 -52.267 1.00 92.44 334 GLY A O 1
ATOM 2805 N N . ARG A 1 335 ? 14.037 -10.821 -52.329 1.00 96.19 335 ARG A N 1
ATOM 2806 C CA . ARG A 1 335 ? 14.163 -12.098 -51.601 1.00 96.19 335 ARG A CA 1
ATOM 2807 C C . ARG A 1 335 ? 14.059 -11.879 -50.086 1.00 96.19 33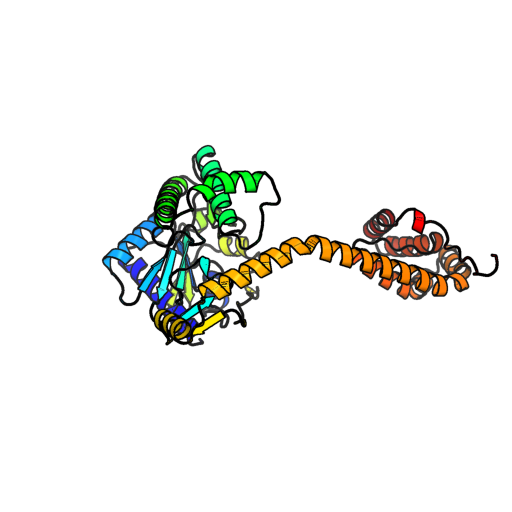5 ARG A C 1
ATOM 2809 O O . ARG A 1 335 ? 15.008 -12.099 -49.338 1.00 96.19 335 ARG A O 1
ATOM 2816 N N . PHE A 1 336 ? 12.910 -11.376 -49.632 1.00 93.69 336 PHE A N 1
ATOM 2817 C CA . PHE A 1 336 ? 12.721 -10.921 -48.247 1.00 93.69 336 PHE A CA 1
ATOM 2818 C C . PHE A 1 336 ? 12.704 -12.047 -47.210 1.00 93.69 336 PHE A C 1
ATOM 2820 O O . PHE A 1 336 ? 13.161 -11.818 -46.093 1.00 93.69 336 PHE A O 1
ATOM 2827 N N . ASP A 1 337 ? 12.240 -13.246 -47.563 1.00 94.75 337 ASP A N 1
ATOM 2828 C CA . ASP A 1 337 ? 12.239 -14.390 -46.640 1.00 94.75 337 ASP A CA 1
ATOM 2829 C C . ASP A 1 337 ? 13.670 -14.839 -46.317 1.00 94.75 337 ASP A C 1
ATOM 2831 O O . ASP A 1 337 ? 14.029 -15.029 -45.155 1.00 94.75 337 ASP A O 1
ATOM 2835 N N . GLU A 1 338 ? 14.522 -14.913 -47.341 1.00 96.19 338 GLU A N 1
ATOM 2836 C CA . GLU A 1 338 ? 15.944 -15.237 -47.194 1.00 96.19 338 GLU A CA 1
ATOM 2837 C C . GLU A 1 338 ? 16.700 -14.130 -46.450 1.00 96.19 338 GLU A C 1
ATOM 2839 O O . GLU A 1 338 ? 17.486 -14.416 -45.548 1.00 96.19 338 GLU A O 1
ATOM 2844 N N . LEU A 1 339 ? 16.404 -12.862 -46.761 1.00 96.56 339 LEU A N 1
ATOM 2845 C CA . LEU A 1 339 ? 16.964 -11.710 -46.053 1.00 96.56 339 LEU A CA 1
ATOM 2846 C C . LEU A 1 339 ? 16.573 -11.705 -44.567 1.00 96.56 339 LEU A C 1
ATOM 2848 O O . LEU A 1 339 ? 17.402 -11.398 -43.712 1.00 96.56 339 LEU A O 1
ATOM 2852 N N . SER A 1 340 ? 15.323 -12.053 -44.252 1.00 96.44 340 SER A N 1
ATOM 2853 C CA . SER A 1 340 ? 14.831 -12.154 -42.875 1.00 96.44 340 SER A CA 1
ATOM 2854 C C . SER A 1 340 ? 15.535 -13.273 -42.112 1.00 96.44 340 SER A C 1
ATOM 2856 O O . SER A 1 340 ? 16.028 -13.043 -41.006 1.00 96.44 340 SER A O 1
ATOM 2858 N N . ALA A 1 341 ? 15.676 -14.452 -42.727 1.00 96.69 341 ALA A N 1
ATOM 2859 C CA . ALA A 1 341 ? 16.415 -15.568 -42.145 1.00 96.69 341 ALA A CA 1
ATOM 2860 C C . ALA A 1 341 ? 17.891 -15.213 -41.894 1.00 96.69 341 ALA A C 1
ATOM 2862 O O . ALA A 1 341 ? 18.407 -15.458 -40.804 1.00 96.69 341 ALA A O 1
ATOM 2863 N N . ALA A 1 342 ? 18.551 -14.576 -42.865 1.00 97.12 342 ALA A N 1
ATOM 2864 C CA . ALA A 1 342 ? 19.948 -14.166 -42.752 1.00 97.12 342 ALA A CA 1
ATOM 2865 C C . ALA A 1 342 ? 20.167 -13.108 -41.658 1.00 97.12 342 ALA A C 1
ATOM 2867 O O . ALA A 1 342 ? 21.181 -13.144 -40.968 1.00 97.12 342 ALA A O 1
ATOM 2868 N N . LEU A 1 343 ? 19.216 -12.186 -41.471 1.00 97.88 343 LEU A N 1
ATOM 2869 C CA . LEU A 1 343 ? 19.302 -11.116 -40.475 1.00 97.88 343 LEU A CA 1
ATOM 2870 C C . LEU A 1 343 ? 18.688 -11.471 -39.110 1.00 97.88 343 LEU A C 1
ATOM 2872 O O . LEU A 1 343 ? 18.664 -10.617 -38.218 1.00 97.88 343 LEU A O 1
ATOM 2876 N N . ALA A 1 344 ? 18.214 -12.700 -38.897 1.00 97.31 344 ALA A N 1
ATOM 2877 C CA . ALA A 1 344 ? 17.613 -13.108 -37.626 1.00 97.31 344 ALA A CA 1
ATOM 2878 C C . ALA A 1 344 ? 18.535 -12.871 -36.403 1.00 97.31 344 ALA A C 1
ATOM 2880 O O . ALA A 1 344 ? 18.058 -12.288 -35.423 1.00 97.31 344 ALA A O 1
ATOM 2881 N N . PRO A 1 345 ? 19.852 -13.176 -36.453 1.00 97.69 345 PRO A N 1
ATOM 2882 C CA . PRO A 1 345 ? 20.769 -12.849 -35.354 1.00 97.69 345 PRO A CA 1
ATOM 2883 C C . PRO A 1 345 ? 20.887 -11.341 -35.094 1.00 97.69 345 PRO A C 1
ATOM 2885 O O . PRO A 1 345 ? 21.006 -10.904 -33.948 1.00 97.69 345 PRO A O 1
ATOM 2888 N N . TYR A 1 346 ? 20.815 -10.519 -36.151 1.00 98.12 346 TYR A N 1
ATOM 2889 C CA . TYR A 1 346 ? 20.800 -9.069 -35.981 1.00 98.12 346 TYR A CA 1
ATOM 2890 C C . TYR A 1 346 ? 19.507 -8.611 -35.307 1.00 98.12 346 TYR A C 1
ATOM 2892 O O . TYR A 1 346 ? 19.556 -7.815 -34.369 1.00 98.12 346 TYR A O 1
ATOM 2900 N N . ARG A 1 347 ? 18.355 -9.148 -35.722 1.00 97.25 347 ARG A N 1
ATOM 2901 C CA . ARG A 1 347 ? 17.062 -8.822 -35.112 1.00 97.25 347 ARG A CA 1
ATOM 2902 C C . ARG A 1 347 ? 17.059 -9.107 -33.612 1.00 97.25 347 ARG A C 1
ATOM 2904 O O . ARG A 1 347 ? 16.591 -8.268 -32.849 1.00 97.25 347 ARG A O 1
ATOM 2911 N N . GLU A 1 348 ? 17.595 -10.245 -33.179 1.00 97.69 348 GLU A N 1
ATOM 2912 C CA . GLU A 1 348 ? 17.665 -10.598 -31.756 1.00 97.69 348 GLU A CA 1
ATOM 2913 C C . GLU A 1 348 ? 18.445 -9.549 -30.947 1.00 97.69 348 GLU A C 1
ATOM 2915 O O . GLU A 1 348 ? 17.925 -8.986 -29.978 1.00 97.69 348 GLU A O 1
ATOM 2920 N N . LYS A 1 349 ? 19.666 -9.217 -31.385 1.00 98.00 349 LYS A N 1
ATOM 2921 C CA . LYS A 1 349 ? 20.503 -8.208 -30.719 1.00 98.00 349 LYS A CA 1
ATOM 2922 C C . LYS A 1 349 ? 19.887 -6.810 -30.788 1.00 98.00 349 LYS A C 1
ATOM 2924 O O . LYS A 1 349 ? 19.963 -6.062 -29.813 1.00 98.00 349 LYS A O 1
ATOM 2929 N N . LEU A 1 350 ? 19.241 -6.461 -31.900 1.00 97.12 350 LEU A N 1
ATOM 2930 C CA . LEU A 1 350 ? 18.541 -5.189 -32.075 1.00 97.12 350 LEU A CA 1
ATOM 2931 C C . LEU A 1 350 ? 17.404 -5.042 -31.057 1.00 97.12 350 LEU A C 1
ATOM 2933 O O . LEU A 1 350 ? 17.325 -4.023 -30.375 1.00 97.12 350 LEU A O 1
ATOM 2937 N N . MET A 1 351 ? 16.579 -6.079 -30.886 1.00 96.88 351 MET A N 1
ATOM 2938 C CA . MET A 1 351 ? 15.473 -6.061 -29.925 1.00 96.88 351 MET A CA 1
ATOM 2939 C C . MET A 1 351 ? 15.954 -6.075 -28.473 1.00 96.88 351 MET A C 1
ATOM 2941 O O . MET A 1 351 ? 15.402 -5.352 -27.643 1.00 96.88 351 MET A O 1
ATOM 2945 N N . LYS A 1 352 ? 17.012 -6.834 -28.164 1.00 97.00 352 LYS A N 1
ATOM 2946 C CA . LYS A 1 352 ? 17.659 -6.817 -26.843 1.00 97.00 352 LYS A CA 1
ATOM 2947 C C . LYS A 1 352 ? 18.126 -5.406 -26.466 1.00 97.00 352 LYS A C 1
ATOM 2949 O O . LYS A 1 352 ? 17.863 -4.951 -25.358 1.00 97.00 352 LYS A O 1
ATOM 2954 N N . ASN A 1 353 ? 18.794 -4.701 -27.381 1.00 97.06 353 ASN A N 1
ATOM 2955 C CA . ASN A 1 353 ? 19.288 -3.343 -27.132 1.00 97.06 353 ASN A CA 1
ATOM 2956 C C . ASN A 1 353 ? 18.151 -2.309 -27.080 1.00 97.06 353 ASN A C 1
ATOM 2958 O O . ASN A 1 353 ? 18.174 -1.420 -26.229 1.00 97.06 353 ASN A O 1
ATOM 2962 N N . TYR A 1 354 ? 17.107 -2.471 -27.897 1.00 96.25 354 TYR A N 1
ATOM 2963 C CA . TYR A 1 354 ? 15.907 -1.632 -27.838 1.00 96.25 354 TYR A CA 1
ATOM 2964 C C . TYR A 1 354 ? 15.226 -1.680 -26.464 1.00 96.25 354 TYR A C 1
ATOM 2966 O O . TYR A 1 354 ? 14.887 -0.634 -25.915 1.00 96.25 354 TYR A O 1
ATOM 2974 N N . GLN A 1 355 ? 15.109 -2.865 -25.851 1.00 94.19 355 GLN A N 1
ATOM 2975 C CA . GLN A 1 355 ? 14.561 -3.015 -24.493 1.00 94.19 355 GLN A CA 1
ATOM 2976 C C . GLN A 1 355 ? 15.375 -2.270 -23.422 1.00 94.19 355 GLN A C 1
ATOM 2978 O O . GLN A 1 355 ? 14.835 -1.921 -22.374 1.00 94.19 355 GLN A O 1
ATOM 2983 N N . LEU A 1 356 ? 16.660 -2.009 -23.683 1.00 93.06 356 LEU A N 1
ATOM 2984 C CA . LEU A 1 356 ? 17.546 -1.225 -22.820 1.00 93.06 356 LEU A CA 1
ATOM 2985 C C . LEU A 1 356 ? 17.529 0.277 -23.147 1.00 93.06 356 LEU A C 1
ATOM 2987 O O . LEU A 1 356 ? 18.246 1.048 -22.513 1.00 93.06 356 LEU A O 1
ATOM 2991 N N . GLY A 1 357 ? 16.735 0.711 -24.129 1.00 94.56 357 GLY A N 1
ATOM 2992 C CA . GLY A 1 357 ? 16.720 2.100 -24.579 1.00 94.56 357 GLY A CA 1
ATOM 2993 C C . GLY A 1 357 ? 17.927 2.474 -25.447 1.00 94.56 357 GLY A C 1
ATOM 2994 O O . GLY A 1 357 ? 18.282 3.648 -25.520 1.00 94.56 357 GLY A O 1
ATOM 2995 N N . LEU A 1 358 ? 18.570 1.502 -26.103 1.00 95.81 358 LEU A N 1
ATOM 2996 C CA . LEU A 1 358 ? 19.786 1.711 -26.887 1.00 95.81 358 LEU A CA 1
ATOM 2997 C C . LEU A 1 358 ? 19.589 1.370 -28.372 1.00 95.81 358 LEU A C 1
ATOM 2999 O O . LEU A 1 358 ? 19.216 0.251 -28.717 1.00 95.81 358 LEU A O 1
ATOM 3003 N N . GLY A 1 359 ? 19.914 2.307 -29.268 1.00 95.62 359 GLY A N 1
ATOM 3004 C CA . GLY A 1 359 ? 19.946 2.044 -30.709 1.00 95.62 359 GLY A CA 1
ATOM 3005 C C . GLY A 1 359 ? 21.187 1.253 -31.128 1.00 95.62 359 GLY A C 1
ATOM 3006 O O . GLY A 1 359 ? 22.305 1.548 -30.690 1.00 95.62 359 GLY A O 1
ATOM 3007 N N . LEU A 1 360 ? 20.998 0.262 -32.004 1.00 97.12 360 LEU A N 1
ATOM 3008 C CA . LEU A 1 360 ? 22.053 -0.633 -32.481 1.00 97.12 360 LEU A CA 1
ATOM 3009 C C . LEU A 1 360 ? 22.191 -0.563 -34.006 1.00 97.12 360 LEU A C 1
ATOM 3011 O O . LEU A 1 360 ? 21.408 -1.154 -34.747 1.00 97.12 360 LEU A O 1
ATOM 3015 N N . CYS A 1 361 ? 23.247 0.104 -34.464 1.00 96.81 361 CYS A N 1
ATOM 3016 C CA . CYS A 1 361 ? 23.659 0.136 -35.864 1.00 96.81 361 CYS A CA 1
ATOM 3017 C C . CYS A 1 361 ? 25.163 -0.106 -35.957 1.00 96.81 361 CYS A C 1
ATOM 3019 O O . CYS A 1 361 ? 25.950 0.543 -35.266 1.00 96.81 361 CYS A O 1
ATOM 3021 N N . PHE A 1 362 ? 25.553 -1.062 -36.791 1.00 95.50 362 PHE A N 1
ATOM 3022 C CA . PHE A 1 362 ? 26.951 -1.350 -37.117 1.00 95.50 362 PHE A CA 1
ATOM 3023 C C . PHE A 1 362 ? 27.264 -1.031 -38.587 1.00 95.50 362 PHE A C 1
ATOM 3025 O O . PHE A 1 362 ? 28.398 -0.682 -38.898 1.00 95.50 362 PHE A O 1
ATOM 3032 N N . ASP A 1 363 ? 26.251 -1.087 -39.461 1.00 95.88 363 ASP A N 1
ATOM 3033 C CA . ASP A 1 363 ? 26.308 -0.693 -40.867 1.00 95.88 363 ASP A CA 1
ATOM 3034 C C . ASP A 1 363 ? 24.946 -0.096 -41.293 1.00 95.88 363 ASP A C 1
ATOM 3036 O O . ASP A 1 363 ? 23.926 -0.784 -41.171 1.00 95.88 363 ASP A O 1
ATOM 3040 N N . PRO A 1 364 ? 24.891 1.159 -41.781 1.00 95.19 364 PRO A N 1
ATOM 3041 C CA . PRO A 1 364 ? 23.628 1.816 -42.129 1.00 95.19 364 PRO A CA 1
ATOM 3042 C C . PRO A 1 364 ? 22.832 1.116 -43.233 1.00 95.19 364 PRO A C 1
ATOM 3044 O O . PRO A 1 364 ? 21.604 1.105 -43.188 1.00 95.19 364 PRO A O 1
ATOM 3047 N N . GLU A 1 365 ? 23.500 0.509 -44.216 1.00 96.00 365 GLU A N 1
ATOM 3048 C CA . GLU A 1 365 ? 22.815 -0.119 -45.350 1.00 96.00 365 GLU A CA 1
ATOM 3049 C C . GLU A 1 365 ? 22.167 -1.442 -44.927 1.00 96.00 365 GLU A C 1
ATOM 3051 O O . GLU A 1 365 ? 21.054 -1.764 -45.355 1.00 96.00 365 GLU A O 1
ATOM 3056 N N . ILE A 1 366 ? 22.829 -2.190 -44.040 1.00 96.69 366 ILE A N 1
ATOM 3057 C CA . ILE A 1 366 ? 22.265 -3.404 -43.437 1.00 96.69 366 ILE A CA 1
ATOM 3058 C C . ILE A 1 366 ? 21.167 -3.049 -42.425 1.00 96.69 366 ILE A C 1
ATOM 3060 O O . ILE A 1 366 ? 20.135 -3.722 -42.379 1.00 96.69 366 ILE A O 1
ATOM 3064 N N . PHE A 1 367 ? 21.323 -1.962 -41.666 1.00 97.19 367 PHE A N 1
ATOM 3065 C CA . PHE A 1 367 ? 20.246 -1.444 -40.820 1.00 97.19 367 PHE A CA 1
ATOM 3066 C C . PHE A 1 367 ? 19.006 -1.074 -41.642 1.00 97.19 367 PHE A C 1
ATOM 3068 O O . PHE A 1 367 ? 17.888 -1.448 -41.282 1.00 97.19 367 PHE A O 1
ATOM 3075 N N . ASP A 1 368 ? 19.182 -0.426 -42.794 1.00 96.06 368 ASP A N 1
ATOM 3076 C CA . ASP A 1 368 ? 18.072 -0.125 -43.694 1.00 96.06 368 ASP A CA 1
ATOM 3077 C C . ASP A 1 368 ? 17.383 -1.408 -44.199 1.00 96.06 368 ASP A C 1
ATOM 3079 O O . ASP A 1 368 ? 16.155 -1.444 -44.270 1.00 96.06 368 ASP A O 1
ATOM 3083 N N . CYS A 1 369 ? 18.132 -2.492 -44.453 1.00 97.00 369 CYS A N 1
ATOM 3084 C CA . CYS A 1 369 ? 17.544 -3.801 -44.771 1.00 97.00 369 CYS A CA 1
ATOM 3085 C C . CYS A 1 369 ? 16.638 -4.315 -43.640 1.00 97.00 369 CYS A C 1
ATOM 3087 O O . CYS A 1 369 ? 15.517 -4.751 -43.898 1.00 97.00 369 CYS A O 1
ATOM 3089 N N . MET A 1 370 ? 17.094 -4.224 -42.388 1.00 97.25 370 MET A N 1
ATOM 3090 C CA . MET A 1 370 ? 16.311 -4.638 -41.222 1.00 97.25 370 MET A CA 1
ATOM 3091 C C . MET A 1 370 ? 15.051 -3.783 -41.036 1.00 97.25 370 MET A C 1
ATOM 3093 O O . MET A 1 370 ? 13.965 -4.313 -40.799 1.00 97.25 370 MET A O 1
ATOM 3097 N N . THR A 1 371 ? 15.165 -2.458 -41.162 1.00 96.25 371 THR A N 1
ATOM 3098 C CA . THR A 1 371 ? 14.001 -1.570 -41.005 1.00 96.25 371 THR A CA 1
ATOM 3099 C C . THR A 1 371 ? 12.959 -1.772 -42.102 1.00 96.25 371 THR A C 1
ATOM 3101 O O . THR A 1 371 ? 11.765 -1.668 -41.827 1.00 96.25 371 THR A O 1
ATOM 3104 N N . ASP A 1 372 ? 13.371 -2.125 -43.320 1.00 95.19 372 ASP A N 1
ATOM 3105 C CA . ASP A 1 372 ? 12.443 -2.478 -44.395 1.00 95.19 372 ASP A CA 1
ATOM 3106 C C . ASP A 1 372 ? 11.685 -3.778 -44.115 1.00 95.19 372 ASP A C 1
ATOM 3108 O O . ASP A 1 372 ? 10.479 -3.840 -44.368 1.00 95.19 372 ASP A O 1
ATOM 3112 N N . LEU A 1 373 ? 12.354 -4.792 -43.550 1.00 96.44 373 LEU A N 1
ATOM 3113 C CA . LEU A 1 373 ? 11.686 -6.013 -43.088 1.00 96.44 373 LEU A CA 1
ATOM 3114 C C . LEU A 1 373 ? 10.643 -5.692 -42.010 1.00 96.44 373 LEU A C 1
ATOM 3116 O O . LEU A 1 373 ? 9.488 -6.093 -42.132 1.00 96.44 373 LEU A O 1
ATOM 3120 N N . LEU A 1 374 ? 11.012 -4.892 -41.004 1.00 95.44 374 LEU A N 1
ATOM 3121 C CA . LEU A 1 374 ? 10.088 -4.475 -39.944 1.00 95.44 374 LEU A CA 1
ATOM 3122 C C . LEU A 1 374 ? 8.872 -3.724 -40.502 1.00 95.44 374 LEU A C 1
ATOM 3124 O O . LEU A 1 374 ? 7.744 -4.004 -40.105 1.00 95.44 374 LEU A O 1
ATOM 3128 N N . ARG A 1 375 ? 9.066 -2.803 -41.454 1.00 95.25 375 ARG A N 1
ATOM 3129 C CA . ARG A 1 375 ? 7.955 -2.083 -42.101 1.00 95.25 375 ARG A CA 1
AT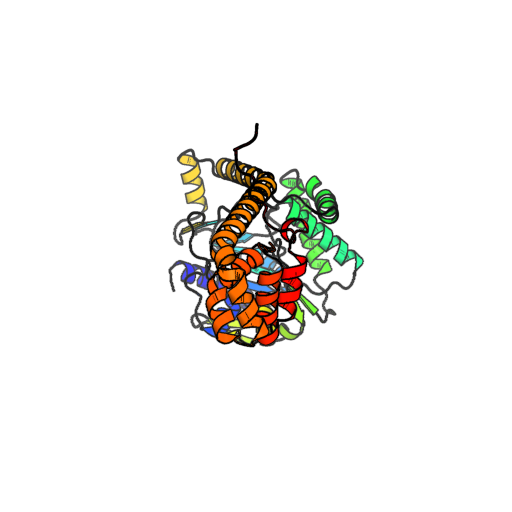OM 3130 C C . ARG A 1 375 ? 7.012 -3.027 -42.844 1.00 95.25 375 ARG A C 1
ATOM 3132 O O . ARG A 1 375 ? 5.800 -2.855 -42.746 1.00 95.25 375 ARG A O 1
ATOM 3139 N N . ARG A 1 376 ? 7.547 -4.025 -43.555 1.00 93.94 376 ARG A N 1
ATOM 3140 C CA . ARG A 1 376 ? 6.748 -5.037 -44.271 1.00 93.94 376 ARG A CA 1
ATOM 3141 C C . ARG A 1 376 ? 5.921 -5.908 -43.330 1.00 93.94 376 ARG A C 1
ATOM 3143 O O . ARG A 1 376 ? 4.808 -6.281 -43.676 1.00 93.94 376 ARG A O 1
ATOM 3150 N N . GLU A 1 377 ? 6.429 -6.165 -42.133 1.00 93.75 377 GLU A N 1
ATOM 3151 C CA . GLU A 1 377 ? 5.720 -6.883 -41.067 1.00 93.75 377 GLU A CA 1
ATOM 3152 C C . GLU A 1 377 ? 4.694 -6.015 -40.314 1.00 93.75 377 GLU A C 1
ATOM 3154 O O . GLU A 1 377 ? 4.077 -6.479 -39.359 1.00 93.75 377 GLU A O 1
ATOM 3159 N N . GLY A 1 378 ? 4.511 -4.749 -40.705 1.00 94.00 378 GLY A N 1
ATOM 3160 C CA . GLY A 1 378 ? 3.607 -3.810 -40.033 1.00 94.00 378 GLY A CA 1
ATOM 3161 C C . GLY A 1 378 ? 4.223 -3.084 -38.830 1.00 94.00 378 GLY A C 1
ATOM 3162 O O . GLY A 1 378 ? 3.562 -2.258 -38.208 1.00 94.00 378 GLY A O 1
ATOM 3163 N N . ASN A 1 379 ? 5.507 -3.300 -38.536 1.00 94.75 379 ASN A N 1
ATOM 3164 C CA . ASN A 1 379 ? 6.234 -2.692 -37.415 1.00 94.75 379 ASN A CA 1
ATOM 3165 C C . ASN A 1 379 ? 6.908 -1.360 -37.802 1.00 94.75 379 ASN A C 1
ATOM 3167 O O . ASN A 1 379 ? 8.048 -1.079 -37.427 1.00 94.75 379 ASN A O 1
ATOM 3171 N N . GLY A 1 380 ? 6.211 -0.519 -38.573 1.00 93.81 380 GLY A N 1
ATOM 3172 C CA . GLY A 1 380 ? 6.764 0.736 -39.098 1.00 93.81 380 GLY A CA 1
ATOM 3173 C C . GLY A 1 380 ? 7.116 1.768 -38.022 1.00 93.81 380 GLY A C 1
ATOM 3174 O O . GLY A 1 380 ? 8.122 2.462 -38.154 1.00 93.81 380 GLY A O 1
ATOM 3175 N N . GLN A 1 381 ? 6.333 1.830 -36.941 1.00 94.81 381 GLN A N 1
ATOM 3176 C CA . GLN A 1 381 ? 6.611 2.714 -35.806 1.00 94.81 381 GLN A CA 1
ATOM 3177 C C . GLN A 1 381 ? 7.893 2.299 -35.074 1.00 94.81 381 GLN A C 1
ATOM 3179 O O . GLN A 1 381 ? 8.774 3.128 -34.866 1.00 94.81 381 GLN A O 1
ATOM 3184 N N . LEU A 1 382 ? 8.040 1.006 -34.775 1.00 93.75 382 LEU A N 1
ATOM 3185 C CA . LEU A 1 382 ? 9.246 0.461 -34.152 1.00 93.75 382 LEU A CA 1
ATOM 3186 C C . LEU A 1 382 ? 10.496 0.764 -34.992 1.00 93.75 382 LEU A C 1
ATOM 3188 O O . LEU A 1 382 ? 11.526 1.156 -34.456 1.00 93.75 382 LEU A O 1
ATOM 3192 N N . ALA A 1 383 ? 10.406 0.636 -36.318 1.00 94.50 383 ALA A N 1
ATOM 3193 C CA . ALA A 1 383 ? 11.511 0.967 -37.216 1.00 94.50 383 ALA A CA 1
ATOM 3194 C C . ALA A 1 383 ? 11.932 2.450 -37.148 1.00 94.50 383 ALA A C 1
ATOM 3196 O O . ALA A 1 383 ? 13.114 2.753 -37.316 1.00 94.50 383 ALA A O 1
ATOM 3197 N N . ALA A 1 384 ? 10.986 3.368 -36.919 1.00 94.56 384 ALA A N 1
ATOM 3198 C CA . ALA A 1 384 ? 11.281 4.788 -36.737 1.00 94.56 384 ALA A CA 1
ATOM 3199 C C . ALA A 1 384 ? 11.954 5.047 -35.381 1.00 94.56 384 ALA A C 1
ATOM 3201 O O . ALA A 1 384 ? 13.022 5.654 -35.346 1.00 94.56 384 ALA A O 1
ATOM 3202 N N . GLU A 1 385 ? 11.396 4.498 -34.298 1.00 95.62 385 GLU A N 1
ATOM 3203 C CA . GLU A 1 385 ? 11.955 4.610 -32.943 1.00 95.62 385 GLU A CA 1
ATOM 3204 C C . GLU A 1 385 ? 13.392 4.075 -32.881 1.00 95.62 385 GLU A C 1
ATOM 3206 O O . GLU A 1 385 ? 14.297 4.751 -32.394 1.00 95.62 385 GLU A O 1
ATOM 3211 N N . LEU A 1 386 ? 13.641 2.897 -33.466 1.00 95.44 386 LEU A N 1
ATOM 3212 C CA . LEU A 1 386 ? 14.980 2.310 -33.543 1.00 95.44 386 LEU A CA 1
ATOM 3213 C C . LEU A 1 386 ? 15.988 3.240 -34.223 1.00 95.44 386 LEU A C 1
ATOM 3215 O O . LEU A 1 386 ? 17.149 3.260 -33.822 1.00 95.44 386 LEU A O 1
ATOM 3219 N N . ARG A 1 387 ? 15.563 4.001 -35.240 1.00 94.44 387 ARG A N 1
ATOM 3220 C CA . ARG A 1 387 ? 16.440 4.932 -35.958 1.00 94.44 387 ARG A CA 1
ATOM 3221 C C . ARG A 1 387 ? 16.795 6.149 -35.111 1.00 94.44 387 ARG A C 1
ATOM 3223 O O . ARG A 1 387 ? 17.952 6.551 -35.105 1.00 94.44 387 ARG A O 1
ATOM 3230 N N . GLU A 1 388 ? 15.827 6.703 -34.389 1.00 95.56 388 GLU A N 1
ATOM 3231 C CA . GLU A 1 388 ? 16.031 7.861 -33.507 1.00 95.56 388 GLU A CA 1
ATOM 3232 C C . GLU A 1 388 ? 16.973 7.552 -32.336 1.00 95.56 388 GLU A C 1
ATOM 3234 O O . GLU A 1 388 ? 17.680 8.430 -31.850 1.00 95.56 388 GLU A O 1
ATOM 3239 N N . MET A 1 389 ? 17.021 6.292 -31.903 1.00 95.19 389 MET A N 1
ATOM 3240 C CA . MET A 1 389 ? 17.858 5.849 -30.787 1.00 95.19 389 MET A CA 1
ATOM 3241 C C . MET A 1 389 ? 19.327 5.597 -31.167 1.00 95.19 389 MET A C 1
ATOM 3243 O O . MET A 1 389 ? 20.147 5.314 -30.286 1.00 95.19 389 MET A O 1
ATOM 3247 N N . ILE A 1 390 ? 19.675 5.624 -32.460 1.00 95.06 390 ILE A N 1
ATOM 3248 C CA . ILE A 1 390 ? 21.040 5.360 -32.930 1.00 95.06 390 ILE A CA 1
ATOM 3249 C C . ILE A 1 390 ? 21.907 6.616 -32.744 1.00 95.06 390 ILE A C 1
ATOM 3251 O O . ILE A 1 390 ? 21.572 7.666 -33.288 1.00 95.06 390 ILE A O 1
ATOM 3255 N N . PRO A 1 391 ? 23.059 6.519 -32.049 1.00 94.25 391 PRO A N 1
ATOM 3256 C CA . PRO A 1 391 ? 24.028 7.613 -32.001 1.00 94.25 391 PRO A CA 1
ATOM 3257 C C . PRO A 1 391 ? 24.538 7.987 -33.395 1.00 94.25 391 PRO A C 1
ATOM 3259 O O . PRO A 1 391 ? 24.799 7.104 -34.215 1.00 94.25 391 PRO A O 1
ATOM 3262 N N . GLU A 1 392 ? 24.769 9.272 -33.658 1.00 92.81 392 GLU A N 1
ATOM 3263 C CA . GLU A 1 392 ? 25.240 9.741 -34.970 1.00 92.81 392 GLU A CA 1
ATOM 3264 C C . GLU A 1 392 ? 26.556 9.073 -35.401 1.00 92.81 392 GLU A C 1
ATOM 3266 O O . GLU A 1 392 ? 26.759 8.754 -36.573 1.00 92.81 392 GLU A O 1
ATOM 3271 N N . GLU A 1 393 ? 27.450 8.783 -34.455 1.00 90.81 393 GLU A N 1
ATOM 3272 C CA . GLU A 1 393 ? 28.717 8.098 -34.712 1.00 90.81 393 GLU A CA 1
ATOM 3273 C C . GLU A 1 393 ? 28.515 6.656 -35.177 1.00 90.81 393 GLU A C 1
ATOM 3275 O O . GLU A 1 393 ? 29.355 6.109 -35.887 1.00 90.81 393 GLU A O 1
ATOM 3280 N N . HIS A 1 394 ? 27.401 6.031 -34.798 1.00 93.62 394 HIS A N 1
ATOM 3281 C CA . HIS A 1 394 ? 27.076 4.661 -35.183 1.00 93.62 394 HIS A CA 1
ATOM 3282 C C . HIS A 1 394 ? 26.507 4.565 -36.602 1.00 93.62 394 HIS A C 1
ATOM 3284 O O . HIS A 1 394 ? 26.439 3.468 -37.156 1.00 93.62 394 HIS A O 1
ATOM 3290 N N . MET A 1 395 ? 26.149 5.705 -37.198 1.00 90.81 395 MET A N 1
ATOM 3291 C CA . MET A 1 395 ? 25.789 5.811 -38.612 1.00 90.81 395 MET A CA 1
ATOM 3292 C C . MET A 1 395 ? 27.021 5.920 -39.520 1.00 90.81 395 MET A C 1
ATOM 3294 O O . MET A 1 395 ? 26.891 5.920 -40.742 1.00 90.81 395 MET A O 1
ATOM 3298 N N . LYS A 1 396 ? 28.227 6.014 -38.947 1.00 89.00 396 LYS A N 1
ATOM 3299 C CA . LYS A 1 396 ? 29.485 5.994 -39.695 1.00 89.00 396 LYS A CA 1
ATOM 3300 C C . LYS A 1 396 ? 30.018 4.557 -39.783 1.00 89.00 396 LYS A C 1
ATOM 3302 O O . LYS A 1 396 ? 29.837 3.791 -38.832 1.00 89.00 396 LYS A O 1
ATOM 3307 N N . PRO A 1 397 ? 30.697 4.185 -40.884 1.00 83.75 397 PRO A N 1
ATOM 3308 C CA . PRO A 1 397 ? 31.344 2.883 -40.996 1.00 83.75 397 PRO A CA 1
ATOM 3309 C C . PRO A 1 397 ? 32.343 2.641 -39.862 1.00 83.75 397 PRO A C 1
ATOM 3311 O O . PRO A 1 397 ? 33.050 3.557 -39.435 1.00 83.75 397 PRO A O 1
ATOM 3314 N N . ILE A 1 398 ? 32.427 1.394 -39.403 1.00 87.31 398 ILE A N 1
ATOM 3315 C CA . ILE A 1 398 ? 33.467 0.965 -38.466 1.00 87.31 398 ILE A CA 1
ATOM 3316 C C . ILE A 1 398 ? 34.806 0.957 -39.214 1.00 87.31 398 ILE A C 1
ATOM 3318 O O . ILE A 1 398 ? 34.954 0.281 -40.229 1.00 87.31 398 ILE A O 1
ATOM 3322 N N . VAL A 1 399 ? 35.781 1.718 -38.713 1.00 83.12 399 VAL A N 1
ATOM 3323 C CA . VAL A 1 399 ? 37.144 1.770 -39.259 1.00 83.12 399 VAL A CA 1
ATOM 3324 C C . VAL A 1 399 ? 38.071 1.031 -38.301 1.00 83.12 399 VAL A C 1
ATOM 3326 O O . VAL A 1 399 ? 38.322 1.508 -37.194 1.00 83.12 399 VAL A O 1
ATOM 3329 N N . ILE A 1 400 ? 38.580 -0.126 -38.725 1.00 79.44 400 ILE A N 1
ATOM 3330 C CA . ILE A 1 400 ? 39.601 -0.872 -37.983 1.00 79.44 400 ILE A CA 1
ATOM 3331 C C . ILE A 1 400 ? 40.957 -0.281 -38.363 1.00 79.44 400 ILE A C 1
ATOM 3333 O O . ILE A 1 400 ? 41.393 -0.408 -39.505 1.00 79.44 400 ILE A O 1
ATOM 3337 N N . LYS A 1 401 ? 41.609 0.397 -37.418 1.00 78.62 401 LYS A N 1
ATOM 3338 C CA . LYS A 1 401 ? 43.008 0.806 -37.571 1.00 78.62 401 LYS A CA 1
ATOM 3339 C C . LYS A 1 401 ? 43.892 -0.330 -37.064 1.00 78.62 401 LYS A C 1
ATOM 3341 O O . LYS A 1 401 ? 43.681 -0.800 -35.947 1.00 78.62 401 LYS A O 1
ATOM 3346 N N . GLY A 1 402 ? 44.827 -0.790 -37.891 1.00 67.50 402 GLY A N 1
ATOM 3347 C CA . GLY A 1 402 ? 45.872 -1.712 -37.449 1.00 67.50 402 GLY A CA 1
ATOM 3348 C C . GLY A 1 402 ? 46.817 -1.029 -36.458 1.00 67.50 402 GLY A C 1
ATOM 3349 O O . GLY A 1 402 ? 46.913 0.196 -36.443 1.00 67.50 402 GLY A O 1
ATOM 3350 N N . TYR A 1 403 ? 47.506 -1.827 -35.643 1.00 59.78 403 TYR A N 1
ATOM 3351 C CA . TYR A 1 403 ? 48.610 -1.383 -34.777 1.00 59.78 403 TYR A CA 1
ATOM 3352 C C . TYR A 1 403 ? 49.959 -1.341 -35.521 1.00 59.78 403 TYR A C 1
ATOM 3354 O O . TYR A 1 403 ? 51.008 -1.344 -34.888 1.00 59.78 403 TYR A O 1
ATOM 3362 N N . ASP A 1 404 ? 49.932 -1.309 -36.851 1.00 62.88 404 ASP A N 1
ATOM 3363 C CA . ASP A 1 404 ? 51.115 -1.140 -37.686 1.00 62.88 404 ASP A CA 1
ATOM 3364 C C . ASP A 1 404 ? 51.067 0.280 -38.252 1.00 62.88 404 ASP A C 1
ATOM 3366 O O . ASP A 1 404 ? 50.441 0.499 -39.284 1.00 62.88 404 ASP A O 1
ATOM 3370 N N . ASP A 1 405 ? 51.576 1.235 -37.468 1.00 50.00 405 ASP A N 1
ATOM 3371 C CA . ASP A 1 405 ? 52.168 2.527 -37.867 1.00 50.00 405 ASP A CA 1
ATOM 3372 C C . ASP A 1 405 ? 52.182 3.473 -36.646 1.00 50.00 405 ASP A C 1
ATOM 3374 O O . ASP A 1 405 ? 51.317 4.337 -36.499 1.00 50.00 405 ASP A O 1
ATOM 3378 N N . ASP A 1 406 ? 53.140 3.239 -35.740 1.00 44.78 406 ASP A N 1
ATOM 3379 C CA . ASP A 1 406 ? 53.934 4.261 -35.027 1.00 44.78 406 ASP A CA 1
ATOM 3380 C C . ASP A 1 406 ? 55.188 3.615 -34.404 1.00 44.78 406 ASP A C 1
ATOM 3382 O O . ASP A 1 406 ? 55.041 2.687 -33.569 1.00 44.78 406 ASP A O 1
#

Secondary structure (DSSP, 8-state):
--HHHHHHHHHHHHHHHHHHHHT---EE-HHHHHHHHHTSS--TT---EEEEEEHHHHHHHHHHHHHH--TTEEEEETTT-TT--SSEEEEEETTSEEEEGGGGGG-S--S-EEEEEEEEEPPS-HHHHHHHHHHHHHHHHHH-TT---SSHHHHHHHHHHGGGSSSHHHHHHHHHHHHHHHHHHH--TT-SEEEE--TTPPPEEEEGGGGTSPEEEEETTEEEEE--HHHHHHHH-TTGGGPPPPP----TTEEEESSS-HHHHHHHHHHTT--HHHHHHHHHHHHHHHHHHHHHHHHHHHHHHHHHHHHHHHHHHHHHTTTHHHHHHHHHHT-HHHHHHHHHHHHHHHHHHHHTT----S-HHHHHHHHHHHHHTT-HHHHHHHHHTS-GGGGSPP----S---

pLDDT: mean 92.02, std 8.13, range [44.78, 98.75]

Sequence (406 aa):
MTEIQKTLFTLLCEVDGICRKYGITYFLHENTALEAVQKDHMGEERMIAEVIMRVPELLRFMEAFEKEKPAHRSLESWLNEPRYGDFGCRYVNDNTLYLDLPNYHHYRQYGFAVRISVLRDFPASRIKSKLATAKEIGFEMTFAEGSRAEAKKYEFCEKLVRPKLKTPESSLEFTRKMFDEFCGIYDNPSAQRCFSKYFRTQRHHFERSWFAEPVMTTLEGRSFPVPAREYFVSMYGQGYMSRRLPGRKMTEYIVADTEIPYRDYLKEIADIGLPLNKYIAERERYIRKQKASQPKVDTIKHYWDLLFRTGDRFELYEQYAPIKKELLSMRREGRFDELSAALAPYREKLMKNYQLGLGLCFDPEIFDCMTDLLRREGNGQLAAELREMIPEEHMKPIVIKGYDDD